Protein AF-0000000084920457 (afdb_homodimer)

Foldseek 3Di:
DDDDPCRCVPAFPPAAEEEEFLALQRLLLLLLLCVVPVPGAYEYEAQAPARAFDLLPAQFKLDQFDLLLLVVCVVPDPLVVSLVSSLLLQVQLVLLCVVQNCVLFVKDQPWEWEWAAPVRVVSVVVSVVCQVVVQVSNCVRPVGRQWDWAAPPLPWPRTDGTIITRRRMIGTRSVSSSVSSVVSSVVSVHHYDYSKAWQEWDDDPQWIWTDIPVDIHIYRFYEYENAQCCVRYDPDFKFKFKKKKWKWDAFPPNPWAHWYAYDRRQKIWHDDPNMIIIIGDCVVPVPVRRDPDKDDDPNRVVVRVVCCCRTVCVPGDIGIDDMIMGMHIAGPDCDWDWDARDVRYTYTYHNPSSCSRNSSVSSNVNSVRGDD/DDDDPCRCVPAFPPAAEEEEFLALQRLLLLLLLCVVPVPGAYEYEAQAPARAFDLLPAQFKLDQFDLLLLVVVVVVDPLVVSLVSSLLLQVQLVLLCVVQNCVLFVKDQPWEWEWAALVRVVSVVVSVVCQVVVQVSNCVRPVGRQWDWAAPPLPFPRTDGTIITRRRMIGTRSVSSSVSSVVSSVVSVHHYDYSKAWQEWDDDPQWIWTDIPVDIHIYRFYEYENAQCCVRYDPDFKFKFKKKKWKWDAFPPNPWAHWYAYDRRQKIWHDDPNMIIIIGDCVVPVPVRRDPDKDDDPNRVVVRVVCCCRTVCVPGDIGIDDMIMGMHIAGPDCDWDWDARDVRYTYTYHNPSSCSRNSSVSSNVNSVRGDD

Sequence (744 aa):
MNFSYWEHKTWLSAIDFTIVGSGIVGLNCALYLKERFPKAKILILEKGMLPQGASTKNAGFACFGSISEVLSDLDSHTEEEVVSLVKKRLDGINLLRSNLGDTAIGYKNYGGHELFLTANKDLYEHCLDKINDVNSLLKPVFKADAFVATQNKFNFKKIKENYITHIFEGQINTGAMMQSLLAKAHQKGVLILNNTNVKAFATTANSVAVETSNFTLQTKKLIVTTNGFAAELLQEKVKPARAQVLVTTPIPNLHIKGTFHLDEGYYYFRNIDDRVLFGGGRNLDFKAEETTVFGQTKIVQQKLEDILRETILPNTPFKIDKKWSGIMGVGSQKKPIIKEVEPNVYCGVRLGGMGIAIGSLVGKELADLVKWMNFSYWEHKTWLSAIDFTIVGSGIVGLNCALYLKERFPKAKILILEKGMLPQGASTKNAGFACFGSISEVLSDLDSHTEEEVVSLVKKRLDGINLLRSNLGDTAIGYKNYGGHELFLTANKDLYEHCLDKINDVNSLLKPVFKADAFVATQNKFNFKKIKENYITHIFEGQINTGAMMQSLLAKAHQKGVLILNNTNVKAFATTANSVAVETSNFTLQTKKLIVTTNGFAAELLQEKVKPARAQVLVTTPIPNLHIKGTFHLDEGYYYFRNIDDRVLFGGGRNLDFKAEETTVFGQTKIVQQKLEDILRETILPNTPFKIDKKWSGIMGVGSQKKPIIKEVEPNVYCGVRLGGMGIAIGSLVGKELADLVKW

Secondary structure (DSSP, 8-state):
----HHHHHHHSSSEEEEEE--SHHHHHHHHHHHHH-TT--EEEE-SSSS--SSTTTS--EE----HHHHHHHHHHS-HHHHHHHHHHHHHHHHHHHHHH-HHHHT-B---EEEE-BTT-HHHHHHHHHHHHHHHHHHHHHHSS--EEEEE-TT--SSB-SEEEEETT-EE--HHHHHHHHHHHHHHTT-EEE-S--EEEEEE-SS-EEEEESS-EEEEEEEEE--GGGGGGT--SS-EEEEEEEEEEPP-TT----SEEEETTTTEEEEEETTEEEEEE-GGG-HHHHS-S-----HHHHHHHHHHIIIIISTTS---EEEEEEEEEEE-SSSS-EEEEEETTEEEEE--TT-HHHHHHHHHHHHHHH---/----HHHHHHHSSSEEEEEE--SHHHHHHHHHHHHH-TT--EEEE-SSSS--SSTTTS--EE----HHHHHHHHHHS-HHHHHHHHHHHHHHHHHHHHHH-HHHHT-B---EEEE-BTT-HHHHHHHHHHHHHHHHHHHHHHSS--EEEEE-TT--SSB-SEEEEETT-EE--HHHHHHHHHHHHHHTT-EEE-S--EEEEEE-SS-EEEEESS-EEEEEEEEE--GGGGGGT--SS-EEEEEEEEEEPP-TT----SEEEETTTTEEEEEETTEEEEEE-GGG-HHHH--S-----HHHHHHHHHHIIIIISTTS---EEEEEEEEEEE-SSSS-EEEEEETTEEEEE--TT-HHHHHHHHHHHHHHH---

Organism: Cellulophaga lytica (strain ATCC 23178 / DSM 7489 / JCM 8516 / NBRC 14961 / NCIMB 1423 / VKM B-1433 / Cy l20) (NCBI:txid867900)

InterPro domains:
  IPR006076 FAD dependent oxidoreductase [PF01266] (16-369)
  IPR036188 FAD/NAD(P)-binding domain superfamily [G3DSA:3.50.50.60] (17-370)
  IPR036188 FAD/NAD(P)-binding domain superfamily [SSF51905] (4-289)

Nearest PDB structures (foldseek):
  1ng3-assembly1_A  TM=8.141E-01  e=1.378E-21  Bacillus subtilis
  3if9-assembly1_A-2  TM=8.040E-01  e=4.255E-21  Bacillus subtilis
  1ryi-assembly1_A  TM=7.853E-01  e=1.099E-20  Bacillus subtilis
  2olo-assembly1_A  TM=7.684E-01  e=9.303E-20  Streptomyces tendae
  3hzl-assembly1_A  TM=7.390E-01  e=7.338E-20  Streptomyces tendae

Structure (mmCIF, N/CA/C/O backbone):
data_AF-0000000084920457-model_v1
#
loop_
_entity.id
_entity.type
_entity.pdbx_description
1 polymer 'FAD dependent oxidoreductase'
#
loop_
_atom_site.group_PDB
_atom_site.id
_atom_site.type_symbol
_atom_site.label_atom_id
_atom_site.label_alt_id
_atom_site.label_comp_id
_atom_site.label_asym_id
_atom_site.label_entity_id
_atom_site.label_seq_id
_atom_site.pdbx_PDB_ins_code
_atom_site.Cartn_x
_atom_site.Cartn_y
_atom_site.Cartn_z
_atom_site.occupancy
_atom_site.B_iso_or_equiv
_atom_site.auth_seq_id
_atom_site.auth_comp_id
_atom_site.auth_asym_id
_atom_site.auth_atom_id
_atom_site.pdbx_PDB_model_num
ATOM 1 N N . MET A 1 1 ? 3.611 15.297 -10.664 1 59.12 1 MET A N 1
ATOM 2 C CA . MET A 1 1 ? 2.943 15.453 -9.375 1 59.12 1 MET A CA 1
ATOM 3 C C . MET A 1 1 ? 3.771 16.328 -8.438 1 59.12 1 MET A C 1
ATOM 5 O O . MET A 1 1 ? 5 16.25 -8.43 1 59.12 1 MET A O 1
ATOM 9 N N . ASN A 1 2 ? 3.189 17.375 -7.859 1 82.44 2 ASN A N 1
ATOM 10 C CA . ASN A 1 2 ? 3.912 18.25 -6.938 1 82.44 2 ASN A CA 1
ATOM 11 C C . ASN A 1 2 ? 3.857 17.719 -5.508 1 82.44 2 ASN A C 1
ATOM 13 O O . ASN A 1 2 ? 2.916 18.016 -4.77 1 82.44 2 ASN A O 1
ATOM 17 N N . PHE A 1 3 ? 4.887 16.938 -5.176 1 93.75 3 PHE A N 1
ATOM 18 C CA . PHE A 1 3 ? 5.004 16.359 -3.844 1 93.75 3 PHE A CA 1
ATOM 19 C C . PHE A 1 3 ? 5.352 17.422 -2.816 1 93.75 3 PHE A C 1
ATOM 21 O O . PHE A 1 3 ? 6.148 18.328 -3.094 1 93.75 3 PHE A O 1
ATOM 28 N N . SER A 1 4 ? 4.715 17.328 -1.657 1 97.56 4 SER A N 1
ATOM 29 C CA . SER A 1 4 ? 5.148 18.172 -0.547 1 97.56 4 SER A CA 1
ATOM 30 C C . SER A 1 4 ? 6.555 17.812 -0.089 1 97.56 4 SER A C 1
ATOM 32 O O . SER A 1 4 ? 7.098 16.781 -0.494 1 97.56 4 SER A O 1
ATOM 34 N N . TYR A 1 5 ? 7.129 18.688 0.741 1 97.75 5 TYR A N 1
ATOM 35 C CA . TYR A 1 5 ? 8.414 18.406 1.367 1 97.75 5 TYR A CA 1
ATOM 36 C C . TYR A 1 5 ? 8.398 17.078 2.09 1 97.75 5 TYR A C 1
ATOM 38 O O . TYR A 1 5 ? 9.32 16.266 1.944 1 97.75 5 TYR A O 1
ATOM 46 N N . TRP A 1 6 ? 7.32 16.797 2.83 1 97.88 6 TRP A N 1
ATOM 47 C CA . TRP A 1 6 ? 7.168 15.602 3.643 1 97.88 6 TRP A CA 1
ATOM 48 C C . TRP A 1 6 ? 7.129 14.352 2.768 1 97.88 6 TRP A C 1
ATOM 50 O O . TRP A 1 6 ? 7.809 13.359 3.055 1 97.88 6 TRP A O 1
ATOM 60 N N . GLU A 1 7 ? 6.309 14.367 1.75 1 97.12 7 GLU A N 1
ATOM 61 C CA . GLU A 1 7 ? 6.148 13.227 0.849 1 97.12 7 GLU A CA 1
ATOM 62 C C . GLU A 1 7 ? 7.465 12.875 0.163 1 97.12 7 GLU A C 1
ATOM 64 O O . GLU A 1 7 ? 7.844 11.703 0.105 1 97.12 7 GLU A O 1
ATOM 69 N N . HIS A 1 8 ? 8.141 13.93 -0.331 1 96.62 8 HIS A N 1
ATOM 70 C CA . HIS A 1 8 ? 9.414 13.695 -0.994 1 96.62 8 HIS A CA 1
ATOM 71 C C . HIS A 1 8 ? 10.445 13.133 -0.022 1 96.62 8 HIS A C 1
ATOM 73 O O . HIS A 1 8 ? 11.109 12.133 -0.318 1 96.62 8 HIS A O 1
ATOM 79 N N . LYS A 1 9 ? 10.602 13.75 1.119 1 96.38 9 LYS A N 1
ATOM 80 C CA . LYS A 1 9 ? 11.617 13.367 2.1 1 96.38 9 LYS A CA 1
ATOM 81 C C . LYS A 1 9 ? 11.352 11.969 2.645 1 96.38 9 LYS A C 1
ATOM 83 O O . LYS A 1 9 ? 12.281 11.172 2.814 1 96.38 9 LYS A O 1
ATOM 88 N N . THR A 1 10 ? 10.102 11.656 2.885 1 96.5 10 THR A N 1
ATOM 89 C CA . THR A 1 10 ? 9.75 10.43 3.59 1 96.5 10 THR A CA 1
ATOM 90 C C . THR A 1 10 ? 9.719 9.242 2.629 1 96.5 10 THR A C 1
ATOM 92 O O . THR A 1 10 ? 10.18 8.148 2.969 1 96.5 10 THR A O 1
ATOM 95 N N . TRP A 1 11 ? 9.266 9.391 1.39 1 96.75 11 TRP A N 1
ATOM 96 C CA . TRP A 1 11 ? 9.031 8.227 0.542 1 96.75 11 TRP A CA 1
ATOM 97 C C . TRP A 1 11 ? 10 8.203 -0.636 1 96.75 11 TRP A C 1
ATOM 99 O O . TRP A 1 11 ? 10.281 7.141 -1.189 1 96.75 11 TRP A O 1
ATOM 109 N N . LEU A 1 12 ? 10.57 9.336 -1.039 1 96.75 12 LEU A N 1
ATOM 110 C CA . LEU A 1 12 ? 11.188 9.367 -2.361 1 96.75 12 LEU A CA 1
ATOM 111 C C . LEU A 1 12 ? 12.633 9.844 -2.275 1 96.75 12 LEU A C 1
ATOM 113 O O . LEU A 1 12 ? 13.266 10.109 -3.301 1 96.75 12 LEU A O 1
ATOM 117 N N . SER A 1 13 ? 13.164 9.984 -1.065 1 96.31 13 SER A N 1
ATOM 118 C CA . SER A 1 13 ? 14.547 10.43 -0.918 1 96.31 13 SER A CA 1
ATOM 119 C C . SER A 1 13 ? 15.383 9.406 -0.161 1 96.31 13 SER A C 1
ATOM 121 O O . SER A 1 13 ? 14.836 8.57 0.567 1 96.31 13 SER A O 1
ATOM 123 N N . ALA A 1 14 ? 16.641 9.398 -0.405 1 97.38 14 ALA A N 1
ATOM 124 C CA . ALA A 1 14 ? 17.641 8.609 0.319 1 97.38 14 ALA A CA 1
ATOM 125 C C . ALA A 1 14 ? 17.312 7.121 0.244 1 97.38 14 ALA A C 1
ATOM 127 O O . ALA A 1 14 ? 17.344 6.418 1.258 1 97.38 14 ALA A O 1
ATOM 128 N N . ILE A 1 15 ? 17 6.703 -0.954 1 98.25 15 ILE A N 1
ATOM 129 C CA . ILE A 1 15 ? 16.609 5.312 -1.16 1 98.25 15 ILE A CA 1
ATOM 130 C C . ILE A 1 15 ? 17.859 4.457 -1.391 1 98.25 15 ILE A C 1
ATOM 132 O O . ILE A 1 15 ? 18.656 4.75 -2.277 1 98.25 15 ILE A O 1
ATOM 136 N N . ASP A 1 16 ? 17.984 3.404 -0.563 1 98.5 16 ASP A N 1
ATOM 137 C CA . ASP A 1 16 ? 19.109 2.49 -0.712 1 98.5 16 ASP A CA 1
ATOM 138 C C . ASP A 1 16 ? 18.844 1.452 -1.798 1 98.5 16 ASP A C 1
ATOM 140 O O . ASP A 1 16 ? 19.688 1.195 -2.648 1 98.5 16 ASP A O 1
ATOM 144 N N . PHE A 1 17 ? 17.703 0.835 -1.784 1 98.75 17 PHE A N 1
ATOM 145 C CA . PHE A 1 17 ? 17.312 -0.186 -2.748 1 98.75 17 PHE A CA 1
ATOM 146 C C . PHE A 1 17 ? 15.945 0.13 -3.35 1 98.75 17 PHE A C 1
ATOM 148 O O . PHE A 1 17 ? 14.984 0.384 -2.621 1 98.75 17 PHE A O 1
ATOM 155 N N . THR A 1 18 ? 15.852 0.172 -4.621 1 98.88 18 THR A N 1
ATOM 156 C CA . THR A 1 18 ? 14.57 0.184 -5.32 1 98.88 18 THR A CA 1
ATOM 157 C C . THR A 1 18 ? 14.32 -1.152 -6.016 1 98.88 18 THR A C 1
ATOM 159 O O . THR A 1 18 ? 15.164 -1.628 -6.781 1 98.88 18 THR A O 1
ATOM 162 N N . ILE A 1 19 ? 13.258 -1.776 -5.684 1 98.94 19 ILE A N 1
ATOM 163 C CA . ILE A 1 19 ? 12.859 -3.033 -6.305 1 98.94 19 ILE A CA 1
ATOM 164 C C . ILE A 1 19 ? 11.672 -2.797 -7.234 1 98.94 19 ILE A C 1
ATOM 166 O O . ILE A 1 19 ? 10.688 -2.162 -6.844 1 98.94 19 ILE A O 1
ATOM 170 N N . VAL A 1 20 ? 11.781 -3.227 -8.492 1 98.88 20 VAL A N 1
ATOM 171 C CA . VAL A 1 20 ? 10.695 -3.096 -9.461 1 98.88 20 VAL A CA 1
ATOM 172 C C . VAL A 1 20 ? 9.867 -4.383 -9.492 1 98.88 20 VAL A C 1
ATOM 174 O O . VAL A 1 20 ? 10.328 -5.406 -10.008 1 98.88 20 VAL A O 1
ATOM 177 N N . GLY A 1 21 ? 8.656 -4.277 -8.922 1 98.62 21 GLY A N 1
ATOM 178 C CA . GLY A 1 21 ? 7.77 -5.426 -8.836 1 98.62 21 GLY A CA 1
ATOM 179 C C . GLY A 1 21 ? 7.578 -5.93 -7.418 1 98.62 21 GLY A C 1
ATOM 180 O O . GLY A 1 21 ? 8.547 -6.207 -6.715 1 98.62 21 GLY A O 1
ATOM 181 N N . SER A 1 22 ? 6.344 -6.066 -7.059 1 98.69 22 SER A N 1
ATOM 182 C CA . SER A 1 22 ? 6.023 -6.531 -5.711 1 98.69 22 SER A CA 1
ATOM 183 C C . SER A 1 22 ? 5.492 -7.961 -5.734 1 98.69 22 SER A C 1
ATOM 185 O O . SER A 1 22 ? 4.602 -8.312 -4.953 1 98.69 22 SER A O 1
ATOM 187 N N . GLY A 1 23 ? 5.934 -8.789 -6.66 1 98.5 23 GLY A N 1
ATOM 188 C CA . GLY A 1 23 ? 5.609 -10.203 -6.668 1 98.5 23 GLY A CA 1
ATOM 189 C C . GLY A 1 23 ? 6.398 -11 -5.648 1 98.5 23 GLY A C 1
ATOM 190 O O . GLY A 1 23 ? 7.035 -10.43 -4.762 1 98.5 23 GLY A O 1
ATOM 191 N N . ILE A 1 24 ? 6.371 -12.312 -5.844 1 98.75 24 ILE A N 1
ATOM 192 C CA . ILE A 1 24 ? 6.984 -13.242 -4.898 1 98.75 24 ILE A CA 1
ATOM 193 C C . ILE A 1 24 ? 8.484 -12.961 -4.793 1 98.75 24 ILE A C 1
ATOM 195 O O . ILE A 1 24 ? 9.016 -12.82 -3.693 1 98.75 24 ILE A O 1
ATOM 199 N N . VAL A 1 25 ? 9.125 -12.797 -5.926 1 98.81 25 VAL A N 1
ATOM 200 C CA . VAL A 1 25 ? 10.57 -12.602 -5.941 1 98.81 25 VAL A CA 1
ATOM 201 C C . VAL A 1 25 ? 10.922 -11.258 -5.312 1 98.81 25 VAL A C 1
ATOM 203 O O . VAL A 1 25 ? 11.797 -11.18 -4.445 1 98.81 25 VAL A O 1
ATOM 206 N N . GLY A 1 26 ? 10.25 -10.219 -5.703 1 98.88 26 GLY A N 1
ATOM 207 C CA . GLY A 1 26 ? 10.547 -8.891 -5.199 1 98.88 26 GLY A CA 1
ATOM 208 C C . GLY A 1 26 ? 10.352 -8.758 -3.703 1 98.88 26 GLY A C 1
ATOM 209 O O . GLY A 1 26 ? 11.195 -8.188 -3.006 1 98.88 26 GLY A O 1
ATOM 210 N N . LEU A 1 27 ? 9.266 -9.234 -3.205 1 98.88 27 LEU A N 1
ATOM 211 C CA . LEU A 1 27 ? 8.969 -9.133 -1.78 1 98.88 27 LEU A CA 1
ATOM 212 C C . LEU A 1 27 ? 9.961 -9.945 -0.959 1 98.88 27 LEU A C 1
ATOM 214 O O . LEU A 1 27 ? 10.422 -9.492 0.09 1 98.88 27 LEU A O 1
ATOM 218 N N . ASN A 1 28 ? 10.266 -11.18 -1.446 1 98.88 28 ASN A N 1
ATOM 219 C CA . ASN A 1 28 ? 11.25 -11.969 -0.726 1 98.88 28 ASN A CA 1
ATOM 220 C C . ASN A 1 28 ? 12.625 -11.305 -0.749 1 98.88 28 ASN A C 1
ATOM 222 O O . ASN A 1 28 ? 13.344 -11.312 0.255 1 98.88 28 ASN A O 1
ATOM 226 N N . CYS A 1 29 ? 12.984 -10.766 -1.865 1 98.88 29 CYS A N 1
ATOM 227 C CA . CYS A 1 29 ? 14.25 -10.047 -1.943 1 98.88 29 CYS A CA 1
ATOM 228 C C . CYS A 1 29 ? 14.289 -8.906 -0.929 1 98.88 29 CYS A C 1
ATOM 230 O O . CYS A 1 29 ? 15.281 -8.742 -0.219 1 98.88 29 CYS A O 1
ATOM 232 N N . ALA A 1 30 ? 13.25 -8.125 -0.863 1 98.88 30 ALA A N 1
ATOM 233 C CA . ALA A 1 30 ? 13.156 -7.016 0.084 1 98.88 30 ALA A CA 1
ATOM 234 C C . ALA A 1 30 ? 13.336 -7.504 1.519 1 98.88 30 ALA A C 1
ATOM 236 O O . ALA A 1 30 ? 14.055 -6.883 2.307 1 98.88 30 ALA A O 1
ATOM 237 N N . LEU A 1 31 ? 12.648 -8.594 1.853 1 98.69 31 LEU A N 1
ATOM 238 C CA . LEU A 1 31 ? 12.711 -9.141 3.203 1 98.69 31 LEU A CA 1
ATOM 239 C C . LEU A 1 31 ? 14.141 -9.531 3.566 1 98.69 31 LEU A C 1
ATOM 241 O O . LEU A 1 31 ? 14.617 -9.219 4.66 1 98.69 31 LEU A O 1
ATOM 245 N N . TYR A 1 32 ? 14.805 -10.188 2.658 1 98.62 32 TYR A N 1
ATOM 246 C CA . TYR A 1 32 ? 16.172 -10.633 2.945 1 98.62 32 TYR A CA 1
ATOM 247 C C . TYR A 1 32 ? 17.125 -9.453 2.959 1 98.62 32 TYR A C 1
ATOM 249 O O . TYR A 1 32 ? 18.094 -9.445 3.725 1 98.62 32 TYR A O 1
ATOM 257 N N . LEU A 1 33 ? 16.922 -8.445 2.092 1 98.75 33 LEU A N 1
ATOM 258 C CA . LEU A 1 33 ? 17.719 -7.227 2.156 1 98.75 33 LEU A CA 1
ATOM 259 C C . LEU A 1 33 ? 17.578 -6.551 3.516 1 98.75 33 LEU A C 1
ATOM 261 O O . LEU A 1 33 ? 18.547 -6.039 4.066 1 98.75 33 LEU A O 1
ATOM 265 N N . LYS A 1 34 ? 16.344 -6.496 4.047 1 98.31 34 LYS A N 1
ATOM 266 C CA . LYS A 1 34 ? 16.109 -5.902 5.359 1 98.31 34 LYS A CA 1
ATOM 267 C C . LYS A 1 34 ? 16.844 -6.676 6.453 1 98.31 34 LYS A C 1
ATOM 269 O O . LYS A 1 34 ? 17.266 -6.098 7.449 1 98.31 34 LYS A O 1
ATOM 274 N N . GLU A 1 35 ? 16.922 -7.992 6.285 1 97.69 35 GLU A N 1
ATOM 275 C CA . GLU A 1 35 ? 17.688 -8.797 7.234 1 97.69 35 GLU A CA 1
ATOM 276 C C . GLU A 1 35 ? 19.172 -8.438 7.184 1 97.69 35 GLU A C 1
ATOM 278 O O . GLU A 1 35 ? 19.828 -8.328 8.227 1 97.69 35 GLU A O 1
ATOM 283 N N . ARG A 1 36 ? 19.703 -8.281 6.016 1 97.88 36 ARG A N 1
ATOM 284 C CA . ARG A 1 36 ? 21.125 -7.98 5.82 1 97.88 36 ARG A CA 1
ATOM 285 C C . ARG A 1 36 ? 21.438 -6.539 6.203 1 97.88 36 ARG A C 1
ATOM 287 O O . ARG A 1 36 ? 22.516 -6.254 6.746 1 97.88 36 ARG A O 1
ATOM 294 N N . PHE A 1 37 ? 20.516 -5.664 5.84 1 98.06 37 PHE A N 1
ATOM 295 C CA . PHE A 1 37 ? 20.688 -4.23 6.047 1 98.06 37 PHE A CA 1
ATOM 296 C C . PHE A 1 37 ? 19.469 -3.643 6.754 1 98.06 37 PHE A C 1
ATOM 298 O O . PHE A 1 37 ? 18.688 -2.924 6.137 1 98.06 37 PHE A O 1
ATOM 305 N N . PRO A 1 38 ? 19.375 -3.773 8.055 1 97.12 38 PRO A N 1
ATOM 306 C CA . PRO A 1 38 ? 18.156 -3.418 8.805 1 97.12 38 PRO A CA 1
ATOM 307 C C . PRO A 1 38 ? 17.828 -1.935 8.703 1 97.12 38 PRO A C 1
ATOM 309 O O . PRO A 1 38 ? 16.656 -1.556 8.836 1 97.12 38 PRO A O 1
ATOM 312 N N . LYS A 1 39 ? 18.75 -1.066 8.414 1 96.69 39 LYS A N 1
ATOM 313 C CA . LYS A 1 39 ? 18.516 0.374 8.398 1 96.69 39 LYS A CA 1
ATOM 314 C C . LYS A 1 39 ? 18.281 0.874 6.977 1 96.69 39 LYS A C 1
ATOM 316 O O . LYS A 1 39 ? 17.953 2.045 6.773 1 96.69 39 LYS A O 1
ATOM 321 N N . ALA A 1 40 ? 18.375 0.012 5.992 1 98.19 40 ALA A N 1
ATOM 322 C CA . ALA A 1 40 ? 18.25 0.409 4.594 1 98.19 40 ALA A CA 1
ATOM 323 C C . ALA A 1 40 ? 16.812 0.816 4.27 1 98.19 40 ALA A C 1
ATOM 325 O O . ALA A 1 40 ? 15.859 0.195 4.75 1 98.19 40 ALA A O 1
ATOM 326 N N . LYS A 1 41 ? 16.75 1.917 3.52 1 98.38 41 LYS A N 1
ATOM 327 C CA . LYS A 1 41 ? 15.445 2.285 2.955 1 98.38 41 LYS A CA 1
ATOM 328 C C . LYS A 1 41 ? 15.18 1.528 1.658 1 98.38 41 LYS A C 1
ATOM 330 O O . LYS A 1 41 ? 15.898 1.702 0.671 1 98.38 41 LYS A O 1
ATOM 335 N N . ILE A 1 42 ? 14.156 0.713 1.701 1 98.81 42 ILE A N 1
ATOM 336 C CA . ILE A 1 42 ? 13.797 -0.113 0.556 1 98.81 42 ILE A CA 1
ATOM 337 C C . ILE A 1 42 ? 12.438 0.33 0.014 1 98.81 42 ILE A C 1
ATOM 339 O O . ILE A 1 42 ? 11.461 0.422 0.764 1 98.81 42 ILE A O 1
ATOM 343 N N . LEU A 1 43 ? 12.43 0.637 -1.258 1 98.81 43 LEU A N 1
ATOM 344 C CA . LEU A 1 43 ? 11.211 1.054 -1.941 1 98.81 43 LEU A CA 1
ATOM 345 C C . LEU A 1 43 ? 10.867 0.089 -3.07 1 98.81 43 LEU A C 1
ATOM 347 O O . LEU A 1 43 ? 11.68 -0.146 -3.965 1 98.81 43 LEU A O 1
ATOM 351 N N . ILE A 1 44 ? 9.688 -0.515 -2.988 1 98.88 44 ILE A N 1
ATOM 352 C CA . ILE A 1 44 ? 9.195 -1.352 -4.078 1 98.88 44 ILE A CA 1
ATOM 353 C C . ILE A 1 44 ? 8.227 -0.552 -4.945 1 98.88 44 ILE A C 1
ATOM 355 O O . ILE A 1 44 ? 7.328 0.118 -4.43 1 98.88 44 ILE A O 1
ATOM 359 N N . LEU A 1 45 ? 8.445 -0.538 -6.238 1 98.69 45 LEU A N 1
ATOM 360 C CA . LEU A 1 45 ? 7.547 0.075 -7.215 1 98.69 45 LEU A CA 1
ATOM 361 C C . LEU A 1 45 ? 6.754 -0.989 -7.969 1 98.69 45 LEU A C 1
ATOM 363 O O . LEU A 1 45 ? 7.34 -1.867 -8.609 1 98.69 45 LEU A O 1
ATOM 367 N N . GLU A 1 46 ? 5.453 -0.972 -7.832 1 98.25 46 GLU A N 1
ATOM 368 C CA . GLU A 1 46 ? 4.547 -1.933 -8.453 1 98.25 46 GLU A CA 1
ATOM 369 C C . GLU A 1 46 ? 3.627 -1.251 -9.469 1 98.25 46 GLU A C 1
ATOM 371 O O . GLU A 1 46 ? 2.926 -0.295 -9.125 1 98.25 46 GLU A O 1
ATOM 376 N N . LYS A 1 47 ? 3.6 -1.747 -10.672 1 96.69 47 LYS A N 1
ATOM 377 C CA . LYS A 1 47 ? 2.834 -1.102 -11.734 1 96.69 47 LYS A CA 1
ATOM 378 C C . LYS A 1 47 ? 1.333 -1.265 -11.508 1 96.69 47 LYS A C 1
ATOM 380 O O . LYS A 1 47 ? 0.541 -0.418 -11.922 1 96.69 47 LYS A O 1
ATOM 385 N N . GLY A 1 48 ? 0.926 -2.314 -10.852 1 95 48 GLY A N 1
ATOM 386 C CA . GLY A 1 48 ? -0.488 -2.58 -10.648 1 95 48 GLY A CA 1
ATOM 387 C C . GLY A 1 48 ? -1.002 -2.076 -9.312 1 95 48 GLY A C 1
ATOM 388 O O . GLY A 1 48 ? -0.216 -1.677 -8.453 1 95 48 GLY A O 1
ATOM 389 N N . MET A 1 49 ? -2.355 -2.125 -9.164 1 95 49 MET A N 1
ATOM 390 C CA . MET A 1 49 ? -2.996 -1.862 -7.879 1 95 49 MET A CA 1
ATOM 391 C C . MET A 1 49 ? -2.641 -2.941 -6.859 1 95 49 MET A C 1
ATOM 393 O O . MET A 1 49 ? -2.51 -2.658 -5.668 1 95 49 MET A O 1
ATOM 397 N N . LEU A 1 50 ? -2.592 -4.137 -7.277 1 96 50 LEU A N 1
ATOM 398 C CA . LEU A 1 50 ? -2.104 -5.328 -6.594 1 96 50 LEU A CA 1
ATOM 399 C C . LEU A 1 50 ? -0.879 -5.898 -7.305 1 96 50 LEU A C 1
ATOM 401 O O . LEU A 1 50 ? -0.555 -5.484 -8.422 1 96 50 LEU A O 1
ATOM 405 N N . PRO A 1 51 ? -0.121 -6.742 -6.543 1 95.12 51 PRO A N 1
ATOM 406 C CA . PRO A 1 51 ? 0.951 -7.379 -7.312 1 95.12 51 PRO A CA 1
ATOM 407 C C . PRO A 1 51 ? 0.462 -7.969 -8.633 1 95.12 51 PRO A C 1
ATOM 409 O O . PRO A 1 51 ? -0.365 -8.883 -8.641 1 95.12 51 PRO A O 1
ATOM 412 N N . GLN A 1 52 ? 0.885 -7.262 -9.703 1 87.31 52 GLN A N 1
ATOM 413 C CA . GLN A 1 52 ? 0.338 -7.566 -11.023 1 87.31 52 GLN A CA 1
ATOM 414 C C . GLN A 1 52 ? 1.324 -8.383 -11.852 1 87.31 52 GLN A C 1
ATOM 416 O O . GLN A 1 52 ? 2.512 -8.062 -11.914 1 87.31 52 GLN A O 1
ATOM 421 N N . GLY A 1 53 ? 1.006 -9.469 -12.375 1 93.25 53 GLY A N 1
ATOM 422 C CA . GLY A 1 53 ? 1.764 -10.383 -13.219 1 93.25 53 GLY A CA 1
ATOM 423 C C . GLY A 1 53 ? 1.334 -11.828 -13.078 1 93.25 53 GLY A C 1
ATOM 424 O O . GLY A 1 53 ? 0.303 -12.227 -13.617 1 93.25 53 GLY A O 1
ATOM 425 N N . ALA A 1 54 ? 2.18 -12.523 -12.398 1 95.88 54 ALA A N 1
ATOM 426 C CA . ALA A 1 54 ? 1.854 -13.938 -12.234 1 95.88 54 ALA A CA 1
ATOM 427 C C . ALA A 1 54 ? 1.602 -14.281 -10.766 1 95.88 54 ALA A C 1
ATOM 429 O O . ALA A 1 54 ? 0.876 -15.227 -10.461 1 95.88 54 ALA A O 1
ATOM 430 N N . SER A 1 55 ? 2.025 -13.445 -9.875 1 97.88 55 SER A N 1
ATOM 431 C CA . SER A 1 55 ? 2.152 -13.828 -8.477 1 97.88 55 SER A CA 1
ATOM 432 C C . SER A 1 55 ? 0.786 -13.969 -7.812 1 97.88 55 SER A C 1
ATOM 434 O O . SER A 1 55 ? 0.619 -14.758 -6.883 1 97.88 55 SER A O 1
ATOM 436 N N . THR A 1 56 ? -0.222 -13.219 -8.25 1 97.75 56 THR A N 1
ATOM 437 C CA . THR A 1 56 ? -1.557 -13.312 -7.672 1 97.75 56 THR A CA 1
ATOM 438 C C . THR A 1 56 ? -2.512 -14.031 -8.617 1 97.75 56 THR A C 1
ATOM 440 O O . THR A 1 56 ? -3.73 -13.961 -8.453 1 97.75 56 THR A O 1
ATOM 443 N N . LYS A 1 57 ? -1.993 -14.758 -9.609 1 97.44 57 LYS A N 1
ATOM 444 C CA . LYS A 1 57 ? -2.857 -15.273 -10.672 1 97.44 57 LYS A CA 1
ATOM 445 C C . LYS A 1 57 ? -2.592 -16.75 -10.93 1 97.44 57 LYS A C 1
ATOM 447 O O . LYS A 1 57 ? -3.344 -17.406 -11.656 1 97.44 57 LYS A O 1
ATOM 452 N N . ASN A 1 58 ? -1.628 -17.266 -10.266 1 97.31 58 ASN A N 1
ATOM 453 C CA . ASN A 1 58 ? -1.212 -18.641 -10.523 1 97.31 58 ASN A CA 1
ATOM 454 C C . ASN A 1 58 ? -2.17 -19.656 -9.898 1 97.31 58 ASN A C 1
ATOM 456 O O . ASN A 1 58 ? -3.098 -19.266 -9.18 1 97.31 58 ASN A O 1
ATOM 460 N N . ALA A 1 59 ? -1.941 -20.906 -10.148 1 97.5 59 ALA A N 1
ATOM 461 C CA . ALA A 1 59 ? -2.869 -21.953 -9.734 1 97.5 59 ALA A CA 1
ATOM 462 C C . ALA A 1 59 ? -2.607 -22.391 -8.297 1 97.5 59 ALA A C 1
ATOM 464 O O . ALA A 1 59 ? -3.422 -23.094 -7.695 1 97.5 59 ALA A O 1
ATOM 465 N N . GLY A 1 60 ? -1.502 -21.984 -7.723 1 98.25 60 GLY A N 1
ATOM 466 C CA . GLY A 1 60 ? -1.203 -22.312 -6.34 1 98.25 60 GLY A CA 1
ATOM 467 C C . GLY A 1 60 ? -0.615 -23.703 -6.168 1 98.25 60 GLY A C 1
ATOM 468 O O . GLY A 1 60 ? -0.86 -24.359 -5.16 1 98.25 60 GLY A O 1
ATOM 469 N N . PHE A 1 61 ? 0.112 -24.156 -7.164 1 98.38 61 PHE A N 1
ATOM 470 C CA . PHE A 1 61 ? 0.748 -25.453 -7.09 1 98.38 61 PHE A CA 1
ATOM 471 C C . PHE A 1 61 ? 2.119 -25.359 -6.434 1 98.38 61 PHE A C 1
ATOM 473 O O . PHE A 1 61 ? 2.971 -24.594 -6.871 1 98.38 61 PHE A O 1
ATOM 480 N N . ALA A 1 62 ? 2.295 -26.031 -5.359 1 98.19 62 ALA A N 1
ATOM 481 C CA . ALA A 1 62 ? 3.627 -26.312 -4.828 1 98.19 62 ALA A CA 1
ATOM 482 C C . ALA A 1 62 ? 4.207 -27.578 -5.441 1 98.19 62 ALA A C 1
ATOM 484 O O . ALA A 1 62 ? 4.242 -28.625 -4.793 1 98.19 62 ALA A O 1
ATOM 485 N N . CYS A 1 63 ? 4.727 -27.422 -6.641 1 97.25 63 CYS A N 1
ATOM 486 C CA . CYS A 1 63 ? 5.027 -28.609 -7.445 1 97.25 63 CYS A CA 1
ATOM 487 C C . CYS A 1 63 ? 6.516 -28.688 -7.75 1 97.25 63 CYS A C 1
ATOM 489 O O . CYS A 1 63 ? 7.254 -27.719 -7.559 1 97.25 63 CYS A O 1
ATOM 491 N N . PHE A 1 64 ? 6.902 -29.922 -8.297 1 96.44 64 PHE A N 1
ATOM 492 C CA . PHE A 1 64 ? 8.297 -30.25 -8.562 1 96.44 64 PHE A CA 1
ATOM 493 C C . PHE A 1 64 ? 8.484 -30.688 -10.008 1 96.44 64 PHE A C 1
ATOM 495 O O . PHE A 1 64 ? 9.609 -30.875 -10.461 1 96.44 64 PHE A O 1
ATOM 502 N N . GLY A 1 65 ? 7.426 -30.781 -10.703 1 95.19 65 GLY A N 1
ATOM 503 C CA . GLY A 1 65 ? 7.395 -31.406 -12.016 1 95.19 65 GLY A CA 1
ATOM 504 C C . GLY A 1 65 ? 6.73 -32.781 -12.023 1 95.19 65 GLY A C 1
ATOM 505 O O . GLY A 1 65 ? 7.059 -33.625 -11.203 1 95.19 65 GLY A O 1
ATOM 506 N N . SER A 1 66 ? 5.797 -32.969 -12.945 1 96.75 66 SER A N 1
ATOM 507 C CA . SER A 1 66 ? 5.199 -34.281 -13.125 1 96.75 66 SER A CA 1
ATOM 508 C C . SER A 1 66 ? 6.172 -35.25 -13.797 1 96.75 66 SER A C 1
ATOM 510 O O . SER A 1 66 ? 7.246 -34.844 -14.25 1 96.75 66 SER A O 1
ATOM 512 N N . ILE A 1 67 ? 5.812 -36.5 -13.828 1 97.69 67 ILE A N 1
ATOM 513 C CA . ILE A 1 67 ? 6.723 -37.5 -14.352 1 97.69 67 ILE A CA 1
ATOM 514 C C . ILE A 1 67 ? 7.039 -37.219 -15.82 1 97.69 67 ILE A C 1
ATOM 516 O O . ILE A 1 67 ? 8.18 -37.344 -16.25 1 97.69 67 ILE A O 1
ATOM 520 N N . SER A 1 68 ? 6.059 -36.812 -16.594 1 97.12 68 SER A N 1
ATOM 521 C CA . SER A 1 68 ? 6.309 -36.562 -18 1 97.12 68 SER A CA 1
ATOM 522 C C . SER A 1 68 ? 7.168 -35.312 -18.188 1 97.12 68 SER A C 1
ATOM 524 O O . SER A 1 68 ? 7.965 -35.219 -19.125 1 97.12 68 SER A O 1
ATOM 526 N N . GLU A 1 69 ? 6.984 -34.312 -17.266 1 94.81 69 GLU A N 1
ATOM 527 C CA . GLU A 1 69 ? 7.797 -33.125 -17.312 1 94.81 69 GLU A CA 1
ATOM 528 C C . GLU A 1 69 ? 9.258 -33.406 -16.984 1 94.81 69 GLU A C 1
ATOM 530 O O . GLU A 1 69 ? 10.164 -32.906 -17.641 1 94.81 69 GLU A O 1
ATOM 535 N N . VAL A 1 70 ? 9.469 -34.219 -15.969 1 96.62 70 VAL A N 1
ATOM 536 C CA . VAL A 1 70 ? 10.82 -34.594 -15.57 1 96.62 70 VAL A CA 1
ATOM 537 C C . VAL A 1 70 ? 11.5 -35.375 -16.719 1 96.62 70 VAL A C 1
ATOM 539 O O . VAL A 1 70 ? 12.656 -35.094 -17.047 1 96.62 70 VAL A O 1
ATOM 542 N N . LEU A 1 71 ? 10.75 -36.25 -17.297 1 97.12 71 LEU A N 1
ATOM 543 C CA . LEU A 1 71 ? 11.289 -37.031 -18.391 1 97.12 71 LEU A CA 1
ATOM 544 C C . LEU A 1 71 ? 11.578 -36.156 -19.609 1 97.12 71 LEU A C 1
ATOM 546 O O . LEU A 1 71 ? 12.586 -36.344 -20.297 1 97.12 71 LEU A O 1
ATOM 550 N N . SER A 1 72 ? 10.695 -35.25 -19.828 1 93.81 72 SER A N 1
ATOM 551 C CA . SER A 1 72 ? 10.938 -34.281 -20.906 1 93.81 72 SER A CA 1
ATOM 552 C C . SER A 1 72 ? 12.203 -33.469 -20.656 1 93.81 72 SER A C 1
ATOM 554 O O . SER A 1 72 ? 12.984 -33.219 -21.578 1 93.81 72 SER A O 1
ATOM 556 N N . ASP A 1 73 ? 12.406 -33.031 -19.422 1 93.12 73 ASP A N 1
ATOM 557 C CA . ASP A 1 73 ? 13.609 -32.312 -19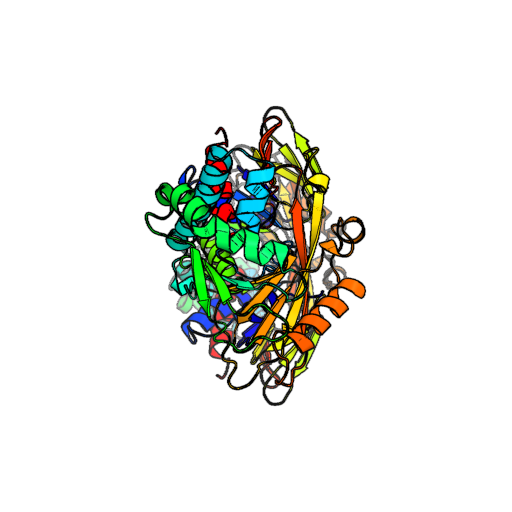.047 1 93.12 73 ASP A CA 1
ATOM 558 C C . ASP A 1 73 ? 14.859 -33.125 -19.297 1 93.12 73 ASP A C 1
ATOM 560 O O . ASP A 1 73 ? 15.906 -32.594 -19.672 1 93.12 73 ASP A O 1
ATOM 564 N N . LEU A 1 74 ? 14.742 -34.438 -19.109 1 95.12 74 LEU A N 1
ATOM 565 C CA . LEU A 1 74 ? 15.875 -35.312 -19.266 1 95.12 74 LEU A CA 1
ATOM 566 C C . LEU A 1 74 ? 16.266 -35.469 -20.734 1 95.12 74 LEU A C 1
ATOM 568 O O . LEU A 1 74 ? 17.359 -35.938 -21.047 1 95.12 74 LEU A O 1
ATOM 572 N N . ASP A 1 75 ? 15.383 -35.031 -21.625 1 93.06 75 ASP A N 1
ATOM 573 C CA . ASP A 1 75 ? 15.688 -35.062 -23.062 1 93.06 75 ASP A CA 1
ATOM 574 C C . ASP A 1 75 ? 16.609 -33.906 -23.438 1 93.06 75 ASP A C 1
ATOM 576 O O . ASP A 1 75 ? 17.328 -33.969 -24.438 1 93.06 75 ASP A O 1
ATOM 580 N N . SER A 1 76 ? 16.578 -32.875 -22.578 1 90.75 76 SER A N 1
ATOM 581 C CA . SER A 1 76 ? 17.297 -31.672 -22.984 1 90.75 76 SER A CA 1
ATOM 582 C C . SER A 1 76 ? 18.328 -31.266 -21.938 1 90.75 76 SER A C 1
ATOM 584 O O . SER A 1 76 ? 19.141 -30.375 -22.172 1 90.75 76 SER A O 1
ATOM 586 N N . HIS A 1 77 ? 18.328 -31.922 -20.766 1 93.62 77 HIS A N 1
ATOM 587 C CA . HIS A 1 77 ? 19.25 -31.625 -19.672 1 93.62 77 HIS A CA 1
ATOM 588 C C . HIS A 1 77 ? 19.938 -32.906 -19.172 1 93.62 77 HIS A C 1
ATOM 590 O O . HIS A 1 77 ? 19.422 -34 -19.375 1 93.62 77 HIS A O 1
ATOM 596 N N . THR A 1 78 ? 21.094 -32.688 -18.547 1 96.12 78 THR A N 1
ATOM 597 C CA . THR A 1 78 ? 21.75 -33.844 -17.891 1 96.12 78 THR A CA 1
ATOM 598 C C . THR A 1 78 ? 20.984 -34.25 -16.656 1 96.12 78 THR A C 1
ATOM 600 O O . THR A 1 78 ? 20.188 -33.5 -16.109 1 96.12 78 THR A O 1
ATOM 603 N N . GLU A 1 79 ? 21.188 -35.5 -16.266 1 97.5 79 GLU A N 1
ATOM 604 C CA . GLU A 1 79 ? 20.578 -36 -15.039 1 97.5 79 GLU A CA 1
ATOM 605 C C . GLU A 1 79 ? 20.922 -35.094 -13.852 1 97.5 79 GLU A C 1
ATOM 607 O O . GLU A 1 79 ? 20.047 -34.781 -13.031 1 97.5 79 GLU A O 1
ATOM 612 N N . GLU A 1 80 ? 22.141 -34.656 -13.758 1 97.06 80 GLU A N 1
ATOM 613 C CA . GLU A 1 80 ? 22.578 -33.781 -12.664 1 97.06 80 GLU A CA 1
ATOM 614 C C . GLU A 1 80 ? 21.828 -32.469 -12.672 1 97.06 80 GLU A C 1
ATOM 616 O O . GLU A 1 80 ? 21.453 -31.953 -11.617 1 97.06 80 GLU A O 1
ATOM 621 N N . GLU A 1 81 ? 21.641 -31.969 -13.82 1 95.06 81 GLU A N 1
ATOM 622 C CA . GLU A 1 81 ? 20.906 -30.703 -13.961 1 95.06 81 GLU A CA 1
ATOM 623 C C . GLU A 1 81 ? 19.453 -30.859 -13.516 1 95.06 81 GLU A C 1
ATOM 625 O O . GLU A 1 81 ? 18.922 -29.984 -12.836 1 95.06 81 GLU A O 1
ATOM 630 N N . VAL A 1 82 ? 18.859 -31.922 -13.914 1 96.44 82 VAL A N 1
ATOM 631 C CA . VAL A 1 82 ? 17.453 -32.156 -13.57 1 96.44 82 VAL A CA 1
ATOM 632 C C . VAL A 1 82 ? 17.328 -32.344 -12.055 1 96.44 82 VAL A C 1
ATOM 634 O O . VAL A 1 82 ? 16.422 -31.766 -11.445 1 96.44 82 VAL A O 1
ATOM 637 N N . VAL A 1 83 ? 18.234 -33.094 -11.445 1 98 83 VAL A N 1
ATOM 638 C CA . VAL A 1 83 ? 18.234 -33.281 -10 1 98 83 VAL A CA 1
ATOM 639 C C . VAL A 1 83 ? 18.391 -31.922 -9.297 1 98 83 VAL A C 1
ATOM 641 O O . VAL A 1 83 ? 17.688 -31.641 -8.328 1 98 83 VAL A O 1
ATOM 644 N N . SER A 1 84 ? 19.281 -31.141 -9.781 1 96.5 84 SER A N 1
ATOM 645 C CA . SER A 1 84 ? 19.531 -29.812 -9.211 1 96.5 84 SER A CA 1
ATOM 646 C C . SER A 1 84 ? 18.297 -28.938 -9.32 1 96.5 84 SER A C 1
ATOM 648 O O . SER A 1 84 ? 17.953 -28.203 -8.383 1 96.5 84 SER A O 1
ATOM 650 N N . LEU A 1 85 ? 17.672 -28.984 -10.43 1 94.88 85 LEU A N 1
ATOM 651 C CA . LEU A 1 85 ? 16.469 -28.203 -10.648 1 94.88 85 LEU A CA 1
ATOM 652 C C . LEU A 1 85 ? 15.367 -28.609 -9.672 1 94.88 85 LEU A C 1
ATOM 654 O O . LEU A 1 85 ? 14.727 -27.766 -9.055 1 94.88 85 LEU A O 1
ATOM 658 N N . VAL A 1 86 ? 15.148 -29.875 -9.539 1 97.75 86 VAL A N 1
ATOM 659 C CA . VAL A 1 86 ? 14.102 -30.391 -8.656 1 97.75 86 VAL A CA 1
ATOM 660 C C . VAL A 1 86 ? 14.445 -30.047 -7.207 1 97.75 86 VAL A C 1
ATOM 662 O O . VAL A 1 86 ? 13.562 -29.672 -6.426 1 97.75 86 VAL A O 1
ATOM 665 N N . LYS A 1 87 ? 15.695 -30.172 -6.859 1 98.06 87 LYS A N 1
ATOM 666 C CA . LYS A 1 87 ? 16.141 -29.812 -5.512 1 98.06 87 LYS A CA 1
ATOM 667 C C . LYS A 1 87 ? 15.875 -28.344 -5.219 1 98.06 87 LYS A C 1
ATOM 669 O O . LYS A 1 87 ? 15.438 -27.984 -4.117 1 98.06 87 LYS A O 1
ATOM 674 N N . LYS A 1 88 ? 16.125 -27.5 -6.145 1 96.88 88 LYS A N 1
ATOM 675 C CA . LYS A 1 88 ? 15.867 -26.062 -5.992 1 96.88 88 LYS A CA 1
ATOM 676 C C . LYS A 1 88 ? 14.383 -25.797 -5.738 1 96.88 88 LYS A C 1
ATOM 678 O O . LYS A 1 88 ? 14.031 -24.922 -4.941 1 96.88 88 LYS A O 1
ATOM 683 N N . ARG A 1 89 ? 13.594 -26.5 -6.438 1 97.94 89 ARG A N 1
ATOM 684 C CA . ARG A 1 89 ? 12.156 -26.359 -6.246 1 97.94 89 ARG A CA 1
ATOM 685 C C . ARG A 1 89 ? 11.742 -26.781 -4.84 1 97.94 89 ARG A C 1
ATOM 687 O O . ARG A 1 89 ? 10.984 -26.094 -4.172 1 97.94 89 ARG A O 1
ATOM 694 N N . LEU A 1 90 ? 12.297 -27.906 -4.391 1 98.44 90 LEU A N 1
ATOM 695 C CA . LEU A 1 90 ? 12.008 -28.375 -3.037 1 98.44 90 LEU A CA 1
ATOM 696 C C . LEU A 1 90 ? 12.5 -27.359 -2.002 1 98.44 90 LEU A C 1
ATOM 698 O O . LEU A 1 90 ? 11.773 -27.031 -1.062 1 98.44 90 LEU A O 1
ATOM 702 N N . ASP A 1 91 ? 13.68 -26.875 -2.152 1 98.12 91 ASP A N 1
ATOM 703 C CA . ASP A 1 91 ? 14.25 -25.906 -1.229 1 98.12 91 ASP A CA 1
ATOM 704 C C . ASP A 1 91 ? 13.422 -24.625 -1.208 1 98.12 91 ASP A C 1
ATOM 706 O O . ASP A 1 91 ? 13.211 -24.031 -0.148 1 98.12 91 ASP A O 1
ATOM 710 N N . GLY A 1 92 ? 13 -24.219 -2.369 1 98.25 92 GLY A N 1
ATOM 711 C CA . GLY A 1 92 ? 12.188 -23.016 -2.465 1 98.25 92 GLY A CA 1
ATOM 712 C C . GLY A 1 92 ? 10.844 -23.141 -1.764 1 98.25 92 GLY A C 1
ATOM 713 O O . GLY A 1 92 ? 10.422 -22.234 -1.054 1 98.25 92 GLY A O 1
ATOM 714 N N . ILE A 1 93 ? 10.219 -24.25 -1.952 1 98.56 93 ILE A N 1
ATOM 715 C CA . ILE A 1 93 ? 8.938 -24.5 -1.307 1 98.56 93 ILE A CA 1
ATOM 716 C C . ILE A 1 93 ? 9.125 -24.562 0.208 1 98.56 93 ILE A C 1
ATOM 718 O O . ILE A 1 93 ? 8.328 -23.984 0.959 1 98.56 93 ILE A O 1
ATOM 722 N N . ASN A 1 94 ? 10.172 -25.25 0.646 1 98.44 94 ASN A N 1
ATOM 723 C CA . ASN A 1 94 ? 10.461 -25.312 2.074 1 98.44 94 ASN A CA 1
ATOM 724 C C . ASN A 1 94 ? 10.711 -23.922 2.656 1 98.44 94 ASN A C 1
ATOM 726 O O . ASN A 1 94 ? 10.273 -23.609 3.766 1 98.44 94 ASN A O 1
ATOM 730 N N . LEU A 1 95 ? 11.383 -23.125 1.918 1 98.5 95 LEU A N 1
ATOM 731 C CA . LEU A 1 95 ? 11.672 -21.766 2.365 1 98.5 95 LEU A CA 1
ATOM 732 C C . LEU A 1 95 ? 10.391 -20.953 2.475 1 98.5 95 LEU A C 1
ATOM 734 O O . LEU A 1 95 ? 10.195 -20.203 3.441 1 98.5 95 LEU A O 1
ATOM 738 N N . LEU A 1 96 ? 9.57 -21.062 1.485 1 98.31 96 LEU A N 1
ATOM 739 C CA . 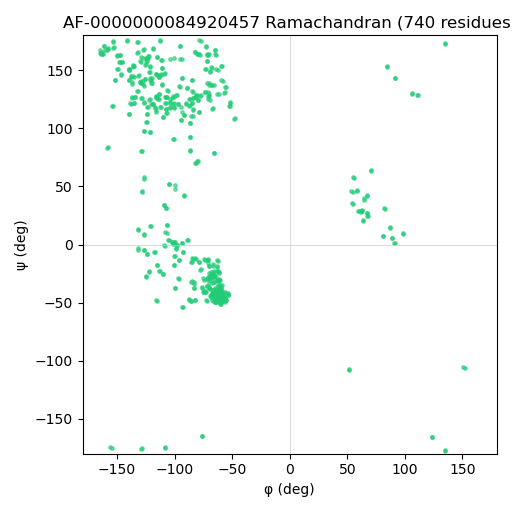LEU A 1 96 ? 8.273 -20.406 1.507 1 98.31 96 LEU A CA 1
ATOM 740 C C . LEU A 1 96 ? 7.477 -20.812 2.742 1 98.31 96 LEU A C 1
ATOM 742 O O . LEU A 1 96 ? 6.961 -19.953 3.461 1 98.31 96 LEU A O 1
ATOM 746 N N . ARG A 1 97 ? 7.434 -22.094 3.004 1 98.5 97 ARG A N 1
ATOM 747 C CA . ARG A 1 97 ? 6.668 -22.641 4.121 1 98.5 97 ARG A CA 1
ATOM 748 C C . ARG A 1 97 ? 7.258 -22.188 5.457 1 98.5 97 ARG A C 1
ATOM 750 O O . ARG A 1 97 ? 6.523 -21.859 6.387 1 98.5 97 ARG A O 1
ATOM 757 N N . SER A 1 98 ? 8.539 -22.156 5.504 1 98.12 98 SER A N 1
ATOM 758 C CA . SER A 1 98 ? 9.203 -21.75 6.734 1 98.12 98 SER A CA 1
ATOM 759 C C . SER A 1 98 ? 9.016 -20.266 7 1 98.12 98 SER A C 1
ATOM 761 O O . SER A 1 98 ? 8.828 -19.844 8.148 1 98.12 98 SER A O 1
ATOM 763 N N . ASN A 1 99 ? 9.031 -19.484 5.977 1 97.44 99 ASN A N 1
ATOM 764 C CA . ASN A 1 99 ? 8.969 -18.031 6.098 1 97.44 99 ASN A CA 1
ATOM 765 C C . ASN A 1 99 ? 7.562 -17.562 6.469 1 97.44 99 ASN A C 1
ATOM 767 O O . ASN A 1 99 ? 7.398 -16.641 7.254 1 97.44 99 ASN A O 1
ATOM 771 N N . LEU A 1 100 ? 6.559 -18.156 5.918 1 98 100 LEU A N 1
ATOM 772 C CA . LEU A 1 100 ? 5.215 -17.594 6.07 1 98 100 LEU A CA 1
ATOM 773 C C . LEU A 1 100 ? 4.359 -18.484 6.965 1 98 100 LEU A C 1
ATOM 775 O O . LEU A 1 100 ? 3.385 -18.031 7.559 1 98 100 LEU A O 1
ATOM 779 N N . GLY A 1 101 ? 4.723 -19.812 7.023 1 98.38 101 GLY A N 1
ATOM 780 C CA . GLY A 1 101 ? 3.943 -20.766 7.801 1 98.38 101 GLY A CA 1
ATOM 781 C C . GLY A 1 101 ? 2.852 -21.438 6.992 1 98.38 101 GLY A C 1
ATOM 782 O O . GLY A 1 101 ? 2.176 -20.797 6.188 1 98.38 101 GLY A O 1
ATOM 783 N N . ASP A 1 102 ? 2.629 -22.703 7.262 1 98.56 102 ASP A N 1
ATOM 784 C CA . ASP A 1 102 ? 1.683 -23.531 6.512 1 98.56 102 ASP A CA 1
ATOM 785 C C . ASP A 1 102 ? 0.254 -23.016 6.684 1 98.56 102 ASP A C 1
ATOM 787 O O . ASP A 1 102 ? -0.515 -22.969 5.723 1 98.56 102 ASP A O 1
ATOM 791 N N . THR A 1 103 ? -0.076 -22.609 7.844 1 98.25 103 THR A N 1
ATOM 792 C CA . THR A 1 103 ? -1.424 -22.125 8.125 1 98.25 103 THR A CA 1
ATOM 793 C C . THR A 1 103 ? -1.702 -20.828 7.375 1 98.25 103 THR A C 1
ATOM 795 O O . THR A 1 103 ? -2.762 -20.672 6.766 1 98.25 103 THR A O 1
ATOM 798 N N . ALA A 1 104 ? -0.766 -19.922 7.324 1 97.31 104 ALA A N 1
ATOM 799 C CA . ALA A 1 104 ? -0.928 -18.594 6.723 1 97.31 104 ALA A CA 1
ATOM 800 C C . ALA A 1 104 ? -1.118 -18.703 5.211 1 97.31 104 ALA A C 1
ATOM 802 O O . ALA A 1 104 ? -1.822 -17.891 4.609 1 97.31 104 ALA A O 1
ATOM 803 N N . ILE A 1 105 ? -0.546 -19.766 4.621 1 98.31 105 ILE A N 1
ATOM 804 C CA . ILE A 1 105 ? -0.602 -19.828 3.164 1 98.31 105 ILE A CA 1
ATOM 805 C C . ILE A 1 105 ? -1.573 -20.922 2.732 1 98.31 105 ILE A C 1
ATOM 807 O O . ILE A 1 105 ? -1.731 -21.188 1.538 1 98.31 105 ILE A O 1
ATOM 811 N N . GLY A 1 106 ? -2.176 -21.641 3.682 1 98.25 106 GLY A N 1
ATOM 812 C CA . GLY A 1 106 ? -3.119 -22.703 3.367 1 98.25 106 GLY A CA 1
ATOM 813 C C . GLY A 1 106 ? -2.475 -23.891 2.684 1 98.25 106 GLY A C 1
ATOM 814 O O . GLY A 1 106 ? -3.02 -24.438 1.717 1 98.25 106 GLY A O 1
ATOM 815 N N . TYR A 1 107 ? -1.306 -24.25 3.191 1 98.56 107 TYR A N 1
ATOM 816 C CA . TYR A 1 107 ? -0.591 -25.359 2.576 1 98.56 107 TYR A CA 1
ATOM 817 C C . TYR A 1 107 ? -1.298 -26.672 2.852 1 98.56 107 TYR A C 1
ATOM 819 O O . TYR A 1 107 ? -1.653 -26.969 3.996 1 98.56 107 TYR A O 1
ATOM 827 N N . LYS A 1 108 ? -1.585 -27.438 1.824 1 98.38 108 LYS A N 1
ATOM 828 C CA . LYS A 1 108 ? -2.135 -28.781 1.896 1 98.38 108 LYS A CA 1
ATOM 829 C C . LYS A 1 108 ? -1.358 -29.734 0.996 1 98.38 108 LYS A C 1
ATOM 831 O O . LYS A 1 108 ? -1.107 -29.438 -0.172 1 98.38 108 LYS A O 1
ATOM 836 N N . ASN A 1 109 ? -0.991 -30.844 1.498 1 98.31 109 ASN A N 1
ATOM 837 C CA . ASN A 1 109 ? -0.365 -31.891 0.694 1 98.31 109 ASN A CA 1
ATOM 838 C C . ASN A 1 109 ? -1.358 -32.969 0.33 1 98.31 109 ASN A C 1
ATOM 840 O O . ASN A 1 109 ? -1.455 -34 1.026 1 98.31 109 ASN A O 1
ATOM 844 N N . TYR A 1 110 ? -2.016 -32.812 -0.791 1 97.5 110 TYR A N 1
ATOM 845 C CA . TYR A 1 110 ? -2.957 -33.812 -1.29 1 97.5 110 TYR A CA 1
ATOM 846 C C . TYR A 1 110 ? -2.328 -34.656 -2.395 1 97.5 110 TYR A C 1
ATOM 848 O O . TYR A 1 110 ? -2.982 -35.531 -2.965 1 97.5 110 TYR A O 1
ATOM 856 N N . GLY A 1 111 ? -1.033 -34.375 -2.729 1 97.5 111 GLY A N 1
ATOM 857 C CA . GLY A 1 111 ? -0.38 -35.031 -3.85 1 97.5 111 GLY A CA 1
ATOM 858 C C . GLY A 1 111 ? -0.658 -34.375 -5.18 1 97.5 111 GLY A C 1
ATOM 859 O O . GLY A 1 111 ? -1.631 -33.625 -5.312 1 97.5 111 GLY A O 1
ATOM 860 N N . GLY A 1 112 ? 0.292 -34.531 -6.105 1 98.06 112 GLY A N 1
ATOM 861 C CA . GLY A 1 112 ? 0.132 -34.125 -7.492 1 98.06 112 GLY A CA 1
ATOM 862 C C . GLY A 1 112 ? -0.031 -35.312 -8.445 1 98.06 112 GLY A C 1
ATOM 863 O O . GLY A 1 112 ? 0.771 -36.25 -8.43 1 98.06 112 GLY A O 1
ATOM 864 N N . HIS A 1 113 ? -1.121 -35.25 -9.258 1 98.19 113 HIS A N 1
ATOM 865 C CA . HIS A 1 113 ? -1.479 -36.375 -10.109 1 98.19 113 HIS A CA 1
ATOM 866 C C . HIS A 1 113 ? -1.382 -36 -11.586 1 98.19 113 HIS A C 1
ATOM 868 O O . HIS A 1 113 ? -1.985 -35.031 -12.023 1 98.19 113 HIS A O 1
ATOM 874 N N . GLU A 1 114 ? -0.64 -36.812 -12.289 1 98.19 114 GLU A N 1
ATOM 875 C CA . GLU A 1 114 ? -0.65 -36.656 -13.734 1 98.19 114 GLU A CA 1
ATOM 876 C C . GLU A 1 114 ? -1.623 -37.625 -14.406 1 98.19 114 GLU A C 1
ATOM 878 O O . GLU A 1 114 ? -1.51 -38.844 -14.234 1 98.19 114 GLU A O 1
ATOM 883 N N . LEU A 1 115 ? -2.566 -36.938 -15.109 1 97.75 115 LEU A N 1
ATOM 884 C CA . LEU A 1 115 ? -3.531 -37.719 -15.891 1 97.75 115 LEU A CA 1
ATOM 885 C C . LEU A 1 115 ? -3.053 -37.875 -17.328 1 97.75 115 LEU A C 1
ATOM 887 O O . LEU A 1 115 ? -2.445 -36.969 -17.891 1 97.75 115 LEU A O 1
ATOM 891 N N . PHE A 1 116 ? -3.346 -39.062 -17.859 1 96.81 116 PHE A N 1
ATOM 892 C CA . PHE A 1 116 ? -2.994 -39.344 -19.25 1 96.81 116 PHE A CA 1
ATOM 893 C C . PHE A 1 116 ? -4.242 -39.594 -20.078 1 96.81 116 PHE A C 1
ATOM 895 O O . PHE A 1 116 ? -5.027 -40.5 -19.781 1 96.81 116 PHE A O 1
ATOM 902 N N . LEU A 1 117 ? -4.379 -38.719 -21.031 1 93.06 117 LEU A N 1
ATOM 903 C CA . LEU A 1 117 ? -5.5 -38.906 -21.953 1 93.06 117 LEU A CA 1
ATOM 904 C C . LEU A 1 117 ? -5.395 -40.281 -22.641 1 93.06 117 LEU A C 1
ATOM 906 O O . LEU A 1 117 ? -4.293 -40.75 -22.938 1 93.06 117 LEU A O 1
ATOM 910 N N . THR A 1 118 ? -6.562 -40.781 -23.031 1 93.31 118 THR A N 1
ATOM 911 C CA . THR A 1 118 ? -6.605 -42.062 -23.703 1 93.31 118 THR A CA 1
ATOM 912 C C . THR A 1 118 ? -5.828 -42.031 -25.016 1 93.31 118 THR A C 1
ATOM 914 O O . THR A 1 118 ? -5.227 -43.031 -25.422 1 93.31 118 THR A O 1
ATOM 917 N N . ALA A 1 119 ? -5.848 -40.875 -25.578 1 89.19 119 ALA A N 1
ATOM 918 C CA . ALA A 1 119 ? -5.176 -40.719 -26.875 1 89.19 119 ALA A CA 1
ATOM 919 C C . ALA A 1 119 ? -3.66 -40.688 -26.688 1 89.19 119 ALA A C 1
ATOM 921 O O . ALA A 1 119 ? -2.916 -40.875 -27.656 1 89.19 119 ALA A O 1
ATOM 922 N N . ASN A 1 120 ? -3.139 -40.562 -25.547 1 91.94 120 ASN A N 1
ATOM 923 C CA . ASN A 1 120 ? -1.708 -40.438 -25.281 1 91.94 120 ASN A CA 1
ATOM 924 C C . ASN A 1 120 ? -1.148 -41.75 -24.703 1 91.94 120 ASN A C 1
ATOM 926 O O . ASN A 1 120 ? -0.473 -41.719 -23.672 1 91.94 120 ASN A O 1
ATOM 930 N N . LYS A 1 121 ? -1.399 -42.812 -25.359 1 93.19 121 LYS A N 1
ATOM 931 C CA . LYS A 1 121 ? -1.018 -44.125 -24.875 1 93.19 121 LYS A CA 1
ATOM 932 C C . LYS A 1 121 ? 0.499 -44.25 -24.766 1 93.19 121 LYS A C 1
ATOM 934 O O . LYS A 1 121 ? 1.012 -44.781 -23.766 1 93.19 121 LYS A O 1
ATOM 939 N N . ASP A 1 122 ? 1.22 -43.781 -25.719 1 95.12 122 ASP A N 1
ATOM 940 C CA . ASP A 1 122 ? 2.674 -43.906 -25.75 1 95.12 122 ASP A CA 1
ATOM 941 C C . ASP A 1 122 ? 3.311 -43.125 -24.578 1 95.12 122 ASP A C 1
ATOM 943 O O . ASP A 1 122 ? 4.234 -43.656 -23.938 1 95.12 122 ASP A O 1
ATOM 947 N N . LEU A 1 123 ? 2.828 -42 -24.375 1 95.19 123 LEU A N 1
ATOM 948 C CA . LEU A 1 123 ? 3.338 -41.188 -23.25 1 95.19 123 LEU A CA 1
ATOM 949 C C . LEU A 1 123 ? 3.076 -41.906 -21.922 1 95.19 123 LEU A C 1
ATOM 951 O O . LEU A 1 123 ? 3.949 -41.938 -21.062 1 95.19 123 LEU A O 1
ATOM 955 N N . TYR A 1 124 ? 1.938 -42.438 -21.766 1 96.38 124 TYR A N 1
ATOM 956 C CA . TYR A 1 124 ? 1.533 -43.125 -20.547 1 96.38 124 TYR A CA 1
ATOM 957 C C . TYR A 1 124 ? 2.453 -44.312 -20.281 1 96.38 124 TYR A C 1
ATOM 959 O O . TYR A 1 124 ? 3 -44.438 -19.172 1 96.38 124 TYR A O 1
ATOM 967 N N . GLU A 1 125 ? 2.623 -45.125 -21.281 1 97 125 GLU A N 1
ATOM 968 C CA . GLU A 1 125 ? 3.443 -46.312 -21.125 1 97 125 GLU A CA 1
ATOM 969 C C . GLU A 1 125 ? 4.902 -45.969 -20.859 1 97 125 GLU A C 1
ATOM 971 O O . GLU A 1 125 ? 5.559 -46.594 -20.031 1 97 125 GLU A O 1
ATOM 976 N N . HIS A 1 126 ? 5.305 -44.969 -21.547 1 97.06 126 HIS A N 1
ATOM 977 C CA . HIS A 1 126 ? 6.672 -44.5 -21.344 1 97.06 126 HIS A CA 1
ATOM 978 C C . HIS A 1 126 ? 6.887 -44.062 -19.906 1 97.06 126 HIS A C 1
ATOM 980 O O . HIS A 1 126 ? 7.883 -44.406 -19.281 1 97.06 126 HIS A O 1
ATOM 986 N N . CYS A 1 127 ? 6 -43.312 -19.375 1 97.62 127 CYS A N 1
ATOM 987 C CA . CYS A 1 127 ? 6.105 -42.781 -18.016 1 97.62 127 CYS A CA 1
ATOM 988 C C . CYS A 1 127 ? 6.031 -43.906 -16.984 1 97.62 127 CYS A C 1
ATOM 990 O O . CYS A 1 127 ? 6.801 -43.938 -16.031 1 97.62 127 CYS A 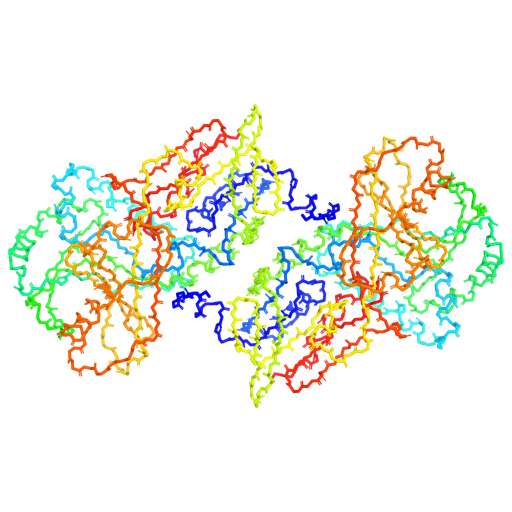O 1
ATOM 992 N N . LEU A 1 128 ? 5.133 -44.844 -17.219 1 97.19 128 LEU A N 1
ATOM 993 C CA . LEU A 1 128 ? 5 -45.969 -16.312 1 97.19 128 LEU A CA 1
ATOM 994 C C . LEU A 1 128 ? 6.285 -46.781 -16.266 1 97.19 128 LEU A C 1
ATOM 996 O O . LEU A 1 128 ? 6.719 -47.219 -15.188 1 97.19 128 LEU A O 1
ATOM 1000 N N . ASP A 1 129 ? 6.848 -46.938 -17.422 1 97.56 129 ASP A N 1
ATOM 1001 C CA . ASP A 1 129 ? 8.062 -47.719 -17.547 1 97.56 129 ASP A CA 1
ATOM 1002 C C . ASP A 1 129 ? 9.234 -47.062 -16.844 1 97.56 129 ASP A C 1
ATOM 1004 O O . ASP A 1 129 ? 10.164 -47.719 -16.391 1 97.56 129 ASP A O 1
ATOM 1008 N N . LYS A 1 130 ? 9.164 -45.781 -16.703 1 98.06 130 LYS A N 1
ATOM 1009 C CA . LYS A 1 130 ? 10.328 -45.031 -16.234 1 98.06 130 LYS A CA 1
ATOM 1010 C C . LYS A 1 130 ? 10.164 -44.594 -14.789 1 98.06 130 LYS A C 1
ATOM 1012 O O . LYS A 1 130 ? 11.047 -43.938 -14.219 1 98.06 130 LYS A O 1
ATOM 1017 N N . ILE A 1 131 ? 9.117 -44.969 -14.141 1 98.25 131 ILE A N 1
ATOM 1018 C CA . ILE A 1 131 ? 8.828 -44.531 -12.781 1 98.25 131 ILE A CA 1
ATOM 1019 C C . ILE A 1 131 ? 10.008 -44.875 -11.867 1 98.25 131 ILE A C 1
ATOM 1021 O O . ILE A 1 131 ? 10.5 -44 -11.133 1 98.25 131 ILE A O 1
ATOM 1025 N N . ASN A 1 132 ? 10.477 -46.094 -11.922 1 98.25 132 ASN A N 1
ATOM 1026 C CA . ASN A 1 132 ? 11.547 -46.531 -11.039 1 98.25 132 ASN A CA 1
ATOM 1027 C C . ASN A 1 132 ? 12.859 -45.812 -11.32 1 98.25 132 ASN A C 1
ATOM 1029 O O . ASN A 1 132 ? 13.602 -45.469 -10.398 1 98.25 132 ASN A O 1
ATOM 1033 N N . ASP A 1 133 ? 13.133 -45.594 -12.57 1 98.25 133 ASP A N 1
ATOM 1034 C CA . ASP A 1 133 ? 14.336 -44.875 -12.953 1 98.25 133 ASP A CA 1
ATOM 1035 C C . ASP A 1 133 ? 14.305 -43.438 -12.406 1 98.25 133 ASP A C 1
ATOM 1037 O O . ASP A 1 133 ? 15.297 -42.969 -11.859 1 98.25 133 ASP A O 1
ATOM 1041 N N . VAL A 1 134 ? 13.18 -42.812 -12.578 1 98.56 134 VAL A N 1
ATOM 1042 C CA . VAL A 1 134 ? 13.039 -41.438 -12.133 1 98.56 134 VAL A CA 1
ATOM 1043 C C . VAL A 1 134 ? 13.086 -41.375 -10.609 1 98.56 134 VAL A C 1
ATOM 1045 O O . VAL A 1 134 ? 13.711 -40.469 -10.031 1 98.56 134 VAL A O 1
ATOM 1048 N N . ASN A 1 135 ? 12.453 -42.281 -9.93 1 98.69 135 ASN A N 1
ATOM 1049 C CA . ASN A 1 135 ? 12.516 -42.375 -8.477 1 98.69 135 ASN A CA 1
ATOM 1050 C C . ASN A 1 135 ? 13.953 -42.562 -7.984 1 98.69 135 ASN A C 1
ATOM 1052 O O . ASN A 1 135 ? 14.367 -41.906 -7.016 1 98.69 135 ASN A O 1
ATOM 1056 N N . SER A 1 136 ? 14.617 -43.438 -8.625 1 98.5 136 SER A N 1
ATOM 1057 C CA . SER A 1 136 ? 16.016 -43.656 -8.266 1 98.5 136 SER A CA 1
ATOM 1058 C C . SER A 1 136 ? 16.828 -42.375 -8.461 1 98.5 136 SER A C 1
ATOM 1060 O O . SER A 1 136 ? 17.656 -42.031 -7.605 1 98.5 136 SER A O 1
ATOM 1062 N N . LEU A 1 137 ? 16.609 -41.75 -9.539 1 98.38 137 LEU A N 1
ATOM 1063 C CA . LEU A 1 137 ? 17.312 -40.5 -9.875 1 98.38 137 LEU A CA 1
ATOM 1064 C C . LEU A 1 137 ? 17.062 -39.438 -8.828 1 98.38 137 LEU A C 1
ATOM 1066 O O . LEU A 1 137 ? 17.969 -38.688 -8.461 1 98.38 137 LEU A O 1
ATOM 1070 N N . LEU A 1 138 ? 15.844 -39.312 -8.305 1 98.56 138 LEU A N 1
ATOM 1071 C CA . LEU A 1 138 ? 15.438 -38.219 -7.453 1 98.56 138 LEU A CA 1
ATOM 1072 C C . LEU A 1 138 ? 15.484 -38.625 -5.98 1 98.56 138 LEU A C 1
ATOM 1074 O O . LEU A 1 138 ? 15.164 -37.812 -5.102 1 98.56 138 LEU A O 1
ATOM 1078 N N . LYS A 1 139 ? 15.891 -39.781 -5.703 1 97.94 139 LYS A N 1
ATOM 1079 C CA . LYS A 1 139 ? 15.945 -40.312 -4.34 1 97.94 139 LYS A CA 1
ATOM 1080 C C . LYS A 1 139 ? 16.781 -39.406 -3.443 1 97.94 139 LYS A C 1
ATOM 1082 O O . LYS A 1 139 ? 16.453 -39.188 -2.275 1 97.94 139 LYS A O 1
ATOM 1087 N N . PRO A 1 140 ? 17.891 -38.906 -3.916 1 97.38 140 PRO A N 1
ATOM 1088 C CA . PRO A 1 140 ? 18.688 -38 -3.072 1 97.38 140 PRO A CA 1
ATOM 1089 C C . PRO A 1 140 ? 17.922 -36.719 -2.682 1 97.38 140 PRO A C 1
ATOM 1091 O O . PRO A 1 140 ? 18.266 -36.094 -1.676 1 97.38 140 PRO A O 1
ATOM 1094 N N . VAL A 1 141 ? 16.969 -36.344 -3.426 1 98.38 141 VAL A N 1
ATOM 1095 C CA . VAL A 1 141 ? 16.234 -35.094 -3.191 1 98.38 141 VAL A CA 1
ATOM 1096 C C . VAL A 1 141 ? 15.102 -35.344 -2.197 1 98.38 141 VAL A C 1
ATOM 1098 O O . VAL A 1 141 ? 14.992 -34.656 -1.182 1 98.38 141 VAL A O 1
ATOM 1101 N N . PHE A 1 142 ? 14.32 -36.375 -2.402 1 98.25 142 PHE A N 1
ATOM 1102 C CA . PHE A 1 142 ? 13.094 -36.562 -1.643 1 98.25 142 PHE A CA 1
ATOM 1103 C C . PHE A 1 142 ? 13.297 -37.594 -0.524 1 98.25 142 PHE A C 1
ATOM 1105 O O . PHE A 1 142 ? 12.477 -37.688 0.384 1 98.25 142 PHE A O 1
ATOM 1112 N N . LYS A 1 143 ? 14.352 -38.406 -0.61 1 97.69 143 LYS A N 1
ATOM 1113 C CA . LYS A 1 143 ? 14.688 -39.438 0.36 1 97.69 143 LYS A CA 1
ATOM 1114 C C . LYS A 1 143 ? 13.609 -40.5 0.412 1 97.69 143 LYS A C 1
ATOM 1116 O O . LYS A 1 143 ? 13.438 -41.188 1.438 1 97.69 143 LYS A O 1
ATOM 1121 N N . ALA A 1 144 ? 12.797 -40.625 -0.628 1 97.81 144 ALA A N 1
ATOM 1122 C CA . ALA A 1 144 ? 11.75 -41.625 -0.842 1 97.81 144 ALA A CA 1
ATOM 1123 C C . ALA A 1 144 ? 11.312 -41.656 -2.305 1 97.81 144 ALA A C 1
ATOM 1125 O O . ALA A 1 144 ? 11.734 -40.812 -3.102 1 97.81 144 ALA A O 1
ATOM 1126 N N . ASP A 1 145 ? 10.57 -42.688 -2.682 1 98 145 ASP A N 1
ATOM 1127 C CA . ASP A 1 145 ? 9.961 -42.688 -4.008 1 98 145 ASP A CA 1
ATOM 1128 C C . ASP A 1 145 ? 8.891 -41.625 -4.117 1 98 145 ASP A C 1
ATOM 1130 O O . ASP A 1 145 ? 7.867 -41.688 -3.43 1 98 145 ASP A O 1
ATOM 1134 N N . ALA A 1 146 ? 9.164 -40.719 -4.988 1 98.31 146 ALA A N 1
ATOM 1135 C CA . ALA A 1 146 ? 8.273 -39.594 -5.129 1 98.31 146 ALA A CA 1
ATOM 1136 C C . ALA A 1 146 ? 7.078 -39.906 -6.016 1 98.31 146 ALA A C 1
ATOM 1138 O O . ALA A 1 146 ? 5.977 -39.406 -5.805 1 98.31 146 ALA A O 1
ATOM 1139 N N . PHE A 1 147 ? 7.324 -40.781 -7.02 1 98.62 147 PHE A N 1
ATOM 1140 C CA . PHE A 1 147 ? 6.297 -41.094 -8 1 98.62 147 PHE A CA 1
ATOM 1141 C C . PHE A 1 147 ? 5.73 -42.469 -7.773 1 98.62 147 PHE A C 1
ATOM 1143 O O . PHE A 1 147 ? 6.488 -43.438 -7.605 1 98.62 147 PHE A O 1
ATOM 1150 N N . VAL A 1 148 ? 4.402 -42.531 -7.789 1 98.25 148 VAL A N 1
ATOM 1151 C CA . VAL A 1 148 ? 3.717 -43.812 -7.621 1 98.25 148 VAL A CA 1
ATOM 1152 C C . VAL A 1 148 ? 2.523 -43.906 -8.57 1 98.25 148 VAL A C 1
ATOM 1154 O O . VAL A 1 148 ? 1.857 -42.875 -8.82 1 98.25 148 VAL A O 1
ATOM 1157 N N . ALA A 1 149 ? 2.27 -45.031 -9.133 1 97.38 149 ALA A N 1
ATOM 1158 C CA . ALA A 1 149 ? 1.044 -45.25 -9.898 1 97.38 149 ALA A CA 1
ATOM 1159 C C . ALA A 1 149 ? -0.174 -45.312 -8.977 1 97.38 149 ALA A C 1
ATOM 1161 O O . ALA A 1 149 ? -0.143 -45.969 -7.934 1 97.38 149 ALA A O 1
ATOM 1162 N N . THR A 1 150 ? -1.135 -44.594 -9.336 1 96.56 150 THR A N 1
ATOM 1163 C CA . THR A 1 150 ? -2.336 -44.5 -8.508 1 96.56 150 THR A CA 1
ATOM 1164 C C . THR A 1 150 ? -3.59 -44.688 -9.359 1 96.56 150 THR A C 1
ATOM 1166 O O . THR A 1 150 ? -3.645 -44.219 -10.508 1 96.56 150 THR A O 1
ATOM 1169 N N . GLN A 1 151 ? -4.578 -45.312 -8.758 1 94.94 151 GLN A N 1
ATOM 1170 C CA . GLN A 1 151 ? -5.828 -45.562 -9.469 1 94.94 151 GLN A CA 1
ATOM 1171 C C . GLN A 1 151 ? -6.625 -44.281 -9.641 1 94.94 151 GLN A C 1
ATOM 1173 O O . GLN A 1 151 ? -6.5 -43.344 -8.828 1 94.94 151 GLN A O 1
ATOM 1178 N N . ASN A 1 152 ? -7.383 -44.219 -10.672 1 95.25 152 ASN A N 1
ATOM 1179 C CA . ASN A 1 152 ? -8.305 -43.125 -10.945 1 95.25 152 ASN A CA 1
ATOM 1180 C C . ASN A 1 152 ? -9.43 -43.062 -9.922 1 95.25 152 ASN A C 1
ATOM 1182 O O . ASN A 1 152 ? -10.586 -43.344 -10.25 1 95.25 152 ASN A O 1
ATOM 1186 N N . LYS A 1 153 ? -9.141 -42.531 -8.789 1 91.88 153 LYS A N 1
ATOM 1187 C CA . LYS A 1 153 ? -10.086 -42.562 -7.68 1 91.88 153 LYS A CA 1
ATOM 1188 C C . LYS A 1 153 ? -11.125 -41.469 -7.809 1 91.88 153 LYS A C 1
ATOM 1190 O O . LYS A 1 153 ? -12.172 -41.5 -7.16 1 91.88 153 LYS A O 1
ATOM 1195 N N . PHE A 1 154 ? -10.93 -40.5 -8.703 1 93.88 154 PHE A N 1
ATOM 1196 C CA . PHE A 1 154 ? -11.859 -39.375 -8.805 1 93.88 154 PHE A CA 1
ATOM 1197 C C . PHE A 1 154 ? -12.789 -39.531 -10 1 93.88 154 PHE A C 1
ATOM 1199 O O . PHE A 1 154 ? -13.602 -38.656 -10.297 1 93.88 154 PHE A O 1
ATOM 1206 N N . ASN A 1 155 ? -12.641 -40.625 -10.695 1 92.38 155 ASN A N 1
ATOM 1207 C CA . ASN A 1 155 ? -13.531 -41.062 -11.766 1 92.38 155 ASN A CA 1
ATOM 1208 C C . ASN A 1 155 ? -13.492 -40.094 -12.945 1 92.38 155 ASN A C 1
ATOM 1210 O O . ASN A 1 155 ? -14.539 -39.719 -13.484 1 92.38 155 ASN A O 1
ATOM 1214 N N . PHE A 1 156 ? -12.328 -39.562 -13.258 1 97.06 156 PHE A N 1
ATOM 1215 C CA . PHE A 1 156 ? -12.156 -38.812 -14.484 1 97.06 156 PHE A CA 1
ATOM 1216 C C . PHE A 1 156 ? -12.391 -39.656 -15.711 1 97.06 156 PHE A C 1
ATOM 1218 O O . PHE A 1 156 ? -12.219 -40.875 -15.656 1 97.06 156 PHE A O 1
ATOM 1225 N N . LYS A 1 157 ? -12.844 -39.031 -16.766 1 96.56 157 LYS A N 1
ATOM 1226 C CA . LYS A 1 157 ? -13.125 -39.781 -17.984 1 96.56 157 LYS A CA 1
ATOM 1227 C C . LYS A 1 157 ? -12.133 -39.438 -19.094 1 96.56 157 LYS A C 1
ATOM 1229 O O . LYS A 1 157 ? -11.43 -38.438 -19.016 1 96.56 157 LYS A O 1
ATOM 1234 N N . LYS A 1 158 ? -12.023 -40.406 -20.094 1 96.31 158 LYS A N 1
ATOM 1235 C CA . LYS A 1 158 ? -11.188 -40.219 -21.266 1 96.31 158 LYS A CA 1
ATOM 1236 C C . LYS A 1 158 ? -9.711 -40.188 -20.891 1 96.31 158 LYS A C 1
ATOM 1238 O O . LYS A 1 158 ? -8.922 -39.5 -21.531 1 96.31 158 LYS A O 1
ATOM 1243 N N . ILE A 1 159 ? -9.406 -40.844 -19.812 1 96.44 159 ILE A N 1
ATOM 1244 C CA . ILE A 1 159 ? -8.016 -40.938 -19.375 1 96.44 159 ILE A CA 1
ATOM 1245 C C . ILE A 1 159 ? -7.664 -42.406 -19.156 1 96.44 159 ILE A C 1
ATOM 1247 O O . ILE A 1 159 ? -8.547 -43.281 -19.109 1 96.44 159 ILE A O 1
ATOM 1251 N N . LYS A 1 160 ? -6.414 -42.688 -19.016 1 94.31 160 LYS A N 1
ATOM 1252 C CA . LYS A 1 160 ? -5.918 -44 -18.703 1 94.31 160 LYS A CA 1
ATOM 1253 C C . LYS A 1 160 ? -6.262 -44.406 -17.266 1 94.31 160 LYS A C 1
ATOM 1255 O O . LYS A 1 160 ? -6.664 -43.562 -16.469 1 94.31 160 LYS A O 1
ATOM 1260 N N . GLU A 1 161 ? -6.133 -45.688 -17.062 1 90.25 161 GLU A N 1
ATOM 1261 C CA . GLU A 1 161 ? -6.68 -46.312 -15.852 1 90.25 161 GLU A CA 1
ATOM 1262 C C . GLU A 1 161 ? -5.957 -45.812 -14.602 1 90.25 161 GLU A C 1
ATOM 1264 O O . GLU A 1 161 ? -6.555 -45.719 -13.531 1 90.25 161 GLU A O 1
ATOM 1269 N N . ASN A 1 162 ? -4.648 -45.5 -14.742 1 93.06 162 ASN A N 1
ATOM 1270 C CA . ASN A 1 162 ? -3.877 -45.062 -13.586 1 93.06 162 ASN A CA 1
ATOM 1271 C C . ASN A 1 162 ? -3.299 -43.656 -13.797 1 93.06 162 ASN A C 1
ATOM 1273 O O . ASN A 1 162 ? -2.891 -43.312 -14.906 1 93.06 162 ASN A O 1
ATOM 1277 N N . TYR A 1 163 ? -3.363 -42.875 -12.711 1 94.81 163 TYR A N 1
ATOM 1278 C CA . TYR A 1 163 ? -2.549 -41.688 -12.617 1 94.81 163 TYR A CA 1
ATOM 1279 C C . TYR A 1 163 ? -1.111 -42.031 -12.242 1 94.81 163 TYR A C 1
ATOM 1281 O O . TYR A 1 163 ? -0.818 -43.156 -11.844 1 94.81 163 TYR A O 1
ATOM 1289 N N . ILE A 1 164 ? -0.222 -41.125 -12.43 1 97.94 164 ILE A N 1
ATOM 1290 C CA . ILE A 1 164 ? 1.061 -41.156 -11.734 1 97.94 164 ILE A CA 1
ATOM 1291 C C . ILE A 1 164 ? 1.146 -40 -10.758 1 97.94 164 ILE A C 1
ATOM 1293 O O . ILE A 1 164 ? 1.07 -38.844 -11.172 1 97.94 164 ILE A O 1
ATOM 1297 N N . THR A 1 165 ? 1.276 -40.344 -9.453 1 98.19 165 THR A N 1
ATOM 1298 C CA . THR A 1 165 ? 1.174 -39.375 -8.375 1 98.19 165 THR A CA 1
ATOM 1299 C C . THR A 1 165 ? 2.557 -38.969 -7.859 1 98.19 165 THR A C 1
ATOM 1301 O O . THR A 1 165 ? 3.404 -39.844 -7.641 1 98.19 165 THR A O 1
ATOM 1304 N N . HIS A 1 166 ? 2.848 -37.688 -7.812 1 98.5 166 HIS A N 1
ATOM 1305 C CA . HIS A 1 166 ? 3.943 -37.188 -7.004 1 98.5 166 HIS A CA 1
ATOM 1306 C C . HIS A 1 166 ? 3.504 -36.938 -5.562 1 98.5 166 HIS A C 1
ATOM 1308 O O . HIS A 1 166 ? 2.803 -35.969 -5.27 1 98.5 166 HIS A O 1
ATOM 1314 N N . ILE A 1 167 ? 3.924 -37.656 -4.605 1 98.06 167 ILE A N 1
ATOM 1315 C CA . ILE A 1 167 ? 3.299 -37.75 -3.291 1 98.06 167 ILE A CA 1
ATOM 1316 C C . ILE A 1 167 ? 3.686 -36.531 -2.455 1 98.06 167 ILE A C 1
ATOM 1318 O O . ILE A 1 167 ? 3.031 -36.219 -1.455 1 98.06 167 ILE A O 1
ATOM 1322 N N . PHE A 1 168 ? 4.699 -35.75 -2.826 1 98.19 168 PHE A N 1
ATOM 1323 C CA . PHE A 1 168 ? 5.164 -34.594 -2.025 1 98.19 168 PHE A CA 1
ATOM 1324 C C . PHE A 1 168 ? 4.555 -33.312 -2.521 1 98.19 168 PHE A C 1
ATOM 1326 O O . PHE A 1 168 ? 4.652 -32.281 -1.855 1 98.19 168 PHE A O 1
ATOM 1333 N N . GLU A 1 169 ? 3.945 -33.344 -3.709 1 98.12 169 GLU A N 1
ATOM 1334 C CA . GLU A 1 169 ? 3.377 -32.094 -4.27 1 98.12 169 GLU A CA 1
ATOM 1335 C C . GLU A 1 169 ? 2.189 -31.625 -3.445 1 98.12 169 GLU A C 1
ATOM 1337 O O . GLU A 1 169 ? 1.393 -32.438 -2.961 1 98.12 169 GLU A O 1
ATOM 1342 N N . GLY A 1 170 ? 2.164 -30.312 -3.219 1 98.25 170 GLY A N 1
ATOM 1343 C CA . GLY A 1 170 ? 1.08 -29.703 -2.463 1 98.25 170 GLY A CA 1
ATOM 1344 C C . GLY A 1 170 ? 0.443 -28.531 -3.178 1 98.25 170 GLY A C 1
ATOM 1345 O O . GLY A 1 170 ? 0.675 -28.312 -4.371 1 98.25 170 GLY A O 1
ATOM 1346 N N . GLN A 1 171 ? -0.447 -27.922 -2.482 1 98.75 171 GLN A N 1
ATOM 1347 C CA . GLN A 1 171 ? -1.131 -26.734 -2.98 1 98.75 171 GLN A CA 1
ATOM 1348 C C . GLN A 1 171 ? -1.224 -25.656 -1.898 1 98.75 171 GLN A C 1
ATOM 1350 O O . GLN A 1 171 ? -1.166 -25.969 -0.706 1 98.75 171 GLN A O 1
ATOM 1355 N N . ILE A 1 172 ? -1.319 -24.406 -2.322 1 98.62 172 ILE A N 1
ATOM 1356 C CA . ILE A 1 172 ? -1.435 -23.281 -1.384 1 98.62 172 ILE A CA 1
ATOM 1357 C C . ILE A 1 172 ? -2.566 -22.359 -1.819 1 98.62 172 ILE A C 1
ATOM 1359 O O . ILE A 1 172 ? -3.121 -22.516 -2.91 1 98.62 172 ILE A O 1
ATOM 1363 N N . ASN A 1 173 ? -2.934 -21.516 -0.889 1 98.5 173 ASN A N 1
ATOM 1364 C CA . ASN A 1 173 ? -3.787 -20.375 -1.209 1 98.5 173 ASN A CA 1
ATOM 1365 C C . ASN A 1 173 ? -2.967 -19.172 -1.671 1 98.5 173 ASN A C 1
ATOM 1367 O O . ASN A 1 173 ? -2.395 -18.453 -0.85 1 98.5 173 ASN A O 1
ATOM 1371 N N . THR A 1 174 ? -2.965 -18.906 -2.979 1 98.12 174 THR A N 1
ATOM 1372 C CA . THR A 1 174 ? -2.129 -17.891 -3.6 1 98.12 174 THR A CA 1
ATOM 1373 C C . THR A 1 174 ? -2.436 -16.516 -3.02 1 98.12 174 THR A C 1
ATOM 1375 O O . THR A 1 174 ? -1.522 -15.727 -2.764 1 98.12 174 THR A O 1
ATOM 1378 N N . GLY A 1 175 ? -3.721 -16.219 -2.855 1 97.94 175 GLY A N 1
ATOM 1379 C CA . GLY A 1 175 ? -4.105 -14.961 -2.25 1 97.94 175 GLY A CA 1
ATOM 1380 C C . GLY A 1 175 ? -3.566 -14.789 -0.842 1 97.94 175 GLY A C 1
ATOM 1381 O O . GLY A 1 175 ? -3.012 -13.734 -0.509 1 97.94 175 GLY A O 1
ATOM 1382 N N . ALA A 1 176 ? -3.727 -15.805 -0.023 1 97.75 176 ALA A N 1
ATOM 1383 C CA . ALA A 1 176 ? -3.24 -15.773 1.354 1 97.75 176 ALA A CA 1
ATOM 1384 C C . ALA A 1 176 ? -1.72 -15.648 1.395 1 97.75 176 ALA A C 1
ATOM 1386 O O . ALA A 1 176 ? -1.17 -14.938 2.238 1 97.75 176 ALA A O 1
ATOM 1387 N N . MET A 1 177 ? -1.08 -16.328 0.513 1 98.5 177 MET A N 1
ATOM 1388 C CA . MET A 1 177 ? 0.376 -16.266 0.434 1 98.5 177 MET A CA 1
ATOM 1389 C C . MET A 1 177 ? 0.833 -14.828 0.168 1 98.5 177 MET A C 1
ATOM 1391 O O . MET A 1 177 ? 1.691 -14.305 0.88 1 98.5 177 MET A O 1
ATOM 1395 N N . MET A 1 178 ? 0.222 -14.219 -0.819 1 98.5 178 MET A N 1
ATOM 1396 C CA . MET A 1 178 ? 0.659 -12.883 -1.217 1 98.5 178 MET A CA 1
ATOM 1397 C C . MET A 1 178 ? 0.3 -11.852 -0.15 1 98.5 178 MET A C 1
ATOM 1399 O O . MET A 1 178 ? 1.062 -10.914 0.096 1 98.5 178 MET A O 1
ATOM 1403 N N . GLN A 1 179 ? -0.858 -12.031 0.447 1 97.12 179 GLN A N 1
ATOM 1404 C CA . GLN A 1 179 ? -1.227 -11.148 1.55 1 97.12 179 GLN A CA 1
ATOM 1405 C C . GLN A 1 179 ? -0.228 -11.258 2.699 1 97.12 179 GLN A C 1
ATOM 1407 O O . GLN A 1 179 ? 0.154 -10.25 3.295 1 97.12 179 GLN A O 1
ATOM 1412 N N . SER A 1 180 ? 0.161 -12.477 3.012 1 97.81 180 SER A N 1
ATOM 1413 C CA . SER A 1 180 ? 1.123 -12.711 4.086 1 97.81 180 SER A CA 1
ATOM 1414 C C . SER A 1 180 ? 2.479 -12.094 3.752 1 97.81 180 SER A C 1
ATOM 1416 O O . SER A 1 180 ? 3.131 -11.508 4.621 1 97.81 180 SER A O 1
ATOM 1418 N N . LEU A 1 181 ? 2.896 -12.242 2.537 1 98.31 181 LEU A N 1
ATOM 1419 C CA . LEU A 1 181 ? 4.172 -11.68 2.105 1 98.31 181 LEU A CA 1
ATOM 1420 C C . LEU A 1 181 ? 4.152 -10.156 2.186 1 98.31 181 LEU A C 1
ATOM 1422 O O . LEU A 1 181 ? 5.105 -9.547 2.676 1 98.31 181 LEU A O 1
ATOM 1426 N N . LEU A 1 182 ? 3.113 -9.57 1.732 1 98.19 182 LEU A N 1
ATOM 1427 C CA . LEU A 1 182 ? 2.967 -8.117 1.785 1 98.19 182 LEU A CA 1
ATOM 1428 C C . LEU A 1 182 ? 2.979 -7.625 3.227 1 98.19 182 LEU A C 1
ATOM 1430 O O . LEU A 1 182 ? 3.654 -6.645 3.545 1 98.19 182 LEU A O 1
ATOM 1434 N N . ALA A 1 183 ? 2.213 -8.281 4.031 1 96.94 183 ALA A N 1
ATOM 1435 C CA . ALA A 1 183 ? 2.145 -7.91 5.441 1 96.94 183 ALA A CA 1
ATOM 1436 C C . ALA A 1 183 ? 3.523 -7.965 6.09 1 96.94 183 ALA A C 1
ATOM 1438 O O . ALA A 1 183 ? 3.898 -7.062 6.844 1 96.94 183 ALA A O 1
ATOM 1439 N N . LYS A 1 184 ? 4.238 -9.008 5.812 1 97.62 184 LYS A N 1
ATOM 1440 C CA . LYS A 1 184 ? 5.574 -9.164 6.375 1 97.62 184 LYS A CA 1
ATOM 1441 C C . LYS A 1 184 ? 6.508 -8.062 5.891 1 97.62 184 LYS A C 1
ATOM 1443 O O . LYS A 1 184 ? 7.32 -7.543 6.66 1 97.62 184 LYS A O 1
ATOM 1448 N N . ALA A 1 185 ? 6.441 -7.754 4.609 1 97.94 185 ALA A N 1
ATOM 1449 C CA . ALA A 1 185 ? 7.258 -6.676 4.059 1 97.94 185 ALA A CA 1
ATOM 1450 C C . ALA A 1 185 ? 6.949 -5.348 4.746 1 97.94 185 ALA A C 1
ATOM 1452 O O . ALA A 1 185 ? 7.863 -4.613 5.129 1 97.94 185 ALA A O 1
ATOM 1453 N N . HIS A 1 186 ? 5.691 -5.039 4.926 1 96.81 186 HIS A N 1
ATOM 1454 C CA . HIS A 1 186 ? 5.285 -3.812 5.609 1 96.81 186 HIS A CA 1
ATOM 1455 C C . HIS A 1 186 ? 5.797 -3.789 7.047 1 96.81 186 HIS A C 1
ATOM 1457 O O . HIS A 1 186 ? 6.258 -2.75 7.527 1 96.81 186 HIS A O 1
ATOM 1463 N N . GLN A 1 187 ? 5.699 -4.898 7.676 1 95.56 187 GLN A N 1
ATOM 1464 C CA . GLN A 1 187 ? 6.141 -5.008 9.062 1 95.56 187 GLN A CA 1
ATOM 1465 C C . GLN A 1 187 ? 7.633 -4.699 9.188 1 95.56 187 GLN A C 1
ATOM 1467 O O . GLN A 1 187 ? 8.07 -4.145 10.195 1 95.56 187 GLN A O 1
ATOM 1472 N N . LYS A 1 188 ? 8.336 -5.008 8.141 1 96.94 188 LYS A N 1
ATOM 1473 C CA . LYS A 1 188 ? 9.781 -4.793 8.164 1 96.94 188 LYS A CA 1
ATOM 1474 C C . LYS A 1 188 ? 10.133 -3.389 7.688 1 96.94 188 LYS A C 1
ATOM 1476 O O . LYS A 1 188 ? 11.312 -3.045 7.578 1 96.94 188 LYS A O 1
ATOM 1481 N N . GLY A 1 189 ? 9.172 -2.57 7.414 1 96.19 189 GLY A N 1
ATOM 1482 C CA . GLY A 1 189 ? 9.398 -1.175 7.07 1 96.19 189 GLY A CA 1
ATOM 1483 C C . GLY A 1 189 ? 9.656 -0.957 5.59 1 96.19 189 GLY A C 1
ATOM 1484 O O . GLY A 1 189 ? 10.117 0.112 5.188 1 96.19 189 GLY A O 1
ATOM 1485 N N . VAL A 1 190 ? 9.359 -1.949 4.766 1 98.25 190 VAL A N 1
ATOM 1486 C CA . VAL A 1 190 ? 9.508 -1.795 3.322 1 98.25 190 VAL A CA 1
ATOM 1487 C C . VAL A 1 190 ? 8.391 -0.903 2.785 1 98.25 190 VAL A C 1
ATOM 1489 O O . VAL A 1 190 ? 7.223 -1.073 3.146 1 98.25 190 VAL A O 1
ATOM 1492 N N . LEU A 1 191 ? 8.758 0.077 1.999 1 98.06 191 LEU A N 1
ATOM 1493 C CA . LEU A 1 191 ? 7.777 0.942 1.353 1 98.06 191 LEU A CA 1
ATOM 1494 C C . LEU A 1 191 ? 7.348 0.369 0.006 1 98.06 191 LEU A C 1
ATOM 1496 O O . LEU A 1 191 ? 8.18 -0.151 -0.743 1 98.06 191 LEU A O 1
ATOM 1500 N N . ILE A 1 192 ? 6.078 0.377 -0.226 1 98.19 192 ILE A N 1
ATOM 1501 C CA . ILE A 1 192 ? 5.555 -0.119 -1.496 1 98.19 192 ILE A CA 1
ATOM 1502 C C . ILE A 1 192 ? 4.656 0.939 -2.133 1 98.19 192 ILE A C 1
ATOM 1504 O O . ILE A 1 192 ? 3.709 1.417 -1.505 1 98.19 192 ILE A O 1
ATOM 1508 N N . LEU A 1 193 ? 4.977 1.352 -3.324 1 97.56 193 LEU A N 1
ATOM 1509 C CA . LEU A 1 193 ? 4.145 2.277 -4.082 1 97.56 193 LEU A CA 1
ATOM 1510 C C . LEU A 1 193 ? 3.488 1.573 -5.266 1 97.56 193 LEU A C 1
ATOM 1512 O O . LEU A 1 193 ? 4.156 1.247 -6.25 1 97.56 193 LEU A O 1
ATOM 1516 N N . ASN A 1 194 ? 2.219 1.403 -5.168 1 96.75 194 ASN A N 1
ATOM 1517 C CA . ASN A 1 194 ? 1.444 0.759 -6.223 1 96.75 194 ASN A CA 1
ATOM 1518 C C . ASN A 1 194 ? 1.087 1.741 -7.336 1 96.75 194 ASN A C 1
ATOM 1520 O O . ASN A 1 194 ? 1.236 2.953 -7.172 1 96.75 194 ASN A O 1
ATOM 1524 N N . ASN A 1 195 ? 0.62 1.157 -8.523 1 95.75 195 ASN A N 1
ATOM 1525 C CA . ASN A 1 195 ? 0.258 1.94 -9.703 1 95.75 195 ASN A CA 1
ATOM 1526 C C . ASN A 1 195 ? 1.395 2.863 -10.133 1 95.75 195 ASN A C 1
ATOM 1528 O O . ASN A 1 195 ? 1.166 4.035 -10.445 1 95.75 195 ASN A O 1
ATOM 1532 N N . THR A 1 196 ? 2.582 2.414 -9.977 1 97.06 196 THR A N 1
ATOM 1533 C CA . THR A 1 196 ? 3.795 3.127 -10.359 1 97.06 196 THR A CA 1
ATOM 1534 C C . THR A 1 196 ? 4.609 2.309 -11.359 1 97.06 196 THR A C 1
ATOM 1536 O O . THR A 1 196 ? 5.387 1.438 -10.961 1 97.06 196 THR A O 1
ATOM 1539 N N . ASN A 1 197 ? 4.441 2.602 -12.57 1 97.44 197 ASN A N 1
ATOM 1540 C CA . ASN A 1 197 ? 5.145 1.89 -13.633 1 97.44 197 ASN A CA 1
ATOM 1541 C C . ASN A 1 197 ? 6.535 2.471 -13.875 1 97.44 197 ASN A C 1
ATOM 1543 O O . ASN A 1 197 ? 6.68 3.672 -14.102 1 97.44 197 ASN A O 1
ATOM 1547 N N . VAL A 1 198 ? 7.57 1.682 -13.742 1 98.56 198 VAL A N 1
ATOM 1548 C CA . VAL A 1 198 ? 8.93 2.104 -14.086 1 98.56 198 VAL A CA 1
ATOM 1549 C C . VAL A 1 198 ? 9.133 2.023 -15.594 1 98.56 198 VAL A C 1
ATOM 1551 O O . VAL A 1 198 ? 8.984 0.955 -16.188 1 98.56 198 VAL A O 1
ATOM 1554 N N . LYS A 1 199 ? 9.523 3.111 -16.188 1 98.31 199 LYS A N 1
ATOM 1555 C CA . LYS A 1 199 ? 9.609 3.203 -17.641 1 98.31 199 LYS A CA 1
ATOM 1556 C C . LYS A 1 199 ? 11.047 3.023 -18.109 1 98.31 199 LYS A C 1
ATOM 1558 O O . LYS A 1 199 ? 11.281 2.479 -19.188 1 98.31 199 LYS A O 1
ATOM 1563 N N . ALA A 1 200 ? 11.93 3.547 -17.344 1 98.19 200 ALA A N 1
ATOM 1564 C CA . ALA A 1 200 ? 13.336 3.537 -17.734 1 98.19 200 ALA A CA 1
ATOM 1565 C C . ALA A 1 200 ? 14.242 3.812 -16.531 1 98.19 200 ALA A C 1
ATOM 1567 O O . ALA A 1 200 ? 13.766 4.238 -15.484 1 98.19 200 ALA A O 1
ATOM 1568 N N . PHE A 1 201 ? 15.484 3.502 -16.734 1 98.25 201 PHE A N 1
ATOM 1569 C CA . PHE A 1 201 ? 16.5 3.873 -15.742 1 98.25 201 PHE A CA 1
ATOM 1570 C C . PHE A 1 201 ? 17.812 4.211 -16.422 1 98.25 201 PHE A C 1
ATOM 1572 O O . PHE A 1 201 ? 18.031 3.846 -17.578 1 98.25 201 PHE A O 1
ATOM 1579 N N . ALA A 1 202 ? 18.625 5.023 -15.648 1 97.25 202 ALA A N 1
ATOM 1580 C CA . ALA A 1 202 ? 19.969 5.379 -16.094 1 97.25 202 ALA A CA 1
ATOM 1581 C C . ALA A 1 202 ? 20.969 5.289 -14.938 1 97.25 202 ALA A C 1
ATOM 1583 O O . ALA A 1 202 ? 20.75 5.867 -13.867 1 97.25 202 ALA A O 1
ATOM 1584 N N . THR A 1 203 ? 22.016 4.527 -15.195 1 94.94 203 THR A N 1
ATOM 1585 C CA . THR A 1 203 ? 23.031 4.352 -14.156 1 94.94 203 THR A CA 1
ATOM 1586 C C . THR A 1 203 ? 24.031 5.5 -14.18 1 94.94 203 THR A C 1
ATOM 1588 O O . THR A 1 203 ? 24.438 5.961 -15.25 1 94.94 203 THR A O 1
ATOM 1591 N N . THR A 1 204 ? 24.219 5.996 -13.016 1 88.25 204 THR A N 1
ATOM 1592 C CA . THR A 1 204 ? 25.344 6.914 -12.828 1 88.25 204 THR A CA 1
ATOM 1593 C C . THR A 1 204 ? 26.438 6.254 -12.016 1 88.25 204 THR A C 1
ATOM 1595 O O . THR A 1 204 ? 26.406 5.047 -11.766 1 88.25 204 THR A O 1
ATOM 1598 N N . ALA A 1 205 ? 27.547 7.012 -11.648 1 84.75 205 ALA A N 1
ATOM 1599 C CA . ALA A 1 205 ? 28.703 6.434 -10.969 1 84.75 205 ALA A CA 1
ATOM 1600 C C . ALA A 1 205 ? 28.297 5.828 -9.625 1 84.75 205 ALA A C 1
ATOM 1602 O O . ALA A 1 205 ? 28.75 4.734 -9.273 1 84.75 205 ALA A O 1
ATOM 1603 N N . ASN A 1 206 ? 27.391 6.473 -8.953 1 87.94 206 ASN A N 1
ATOM 1604 C CA . ASN A 1 206 ? 27.125 5.961 -7.609 1 87.94 206 ASN A CA 1
ATOM 1605 C C . ASN A 1 206 ? 25.625 5.809 -7.352 1 87.94 206 ASN A C 1
ATOM 1607 O O . ASN A 1 206 ? 25.203 5.66 -6.207 1 87.94 206 ASN A O 1
ATOM 1611 N N . SER A 1 207 ? 24.844 5.895 -8.438 1 94.81 207 SER A N 1
ATOM 1612 C CA . SER A 1 207 ? 23.391 5.816 -8.234 1 94.81 207 SER A CA 1
ATOM 1613 C C . SER A 1 207 ? 22.688 5.441 -9.531 1 94.81 207 SER A C 1
ATOM 1615 O O . SER A 1 207 ? 23.312 5.348 -10.586 1 94.81 207 SER A O 1
ATOM 1617 N N . VAL A 1 208 ? 21.453 5.109 -9.391 1 98.06 208 VAL A N 1
ATOM 1618 C CA . VAL A 1 208 ? 20.594 4.816 -10.531 1 98.06 208 VAL A CA 1
ATOM 1619 C C . VAL A 1 208 ? 19.406 5.781 -10.539 1 98.06 208 VAL A C 1
ATOM 1621 O O . VAL A 1 208 ? 18.688 5.906 -9.547 1 98.06 208 VAL A O 1
ATOM 1624 N N . ALA A 1 209 ? 19.266 6.543 -11.617 1 97.94 209 ALA A N 1
ATOM 1625 C CA . ALA A 1 209 ? 18.078 7.359 -11.82 1 97.94 209 ALA A CA 1
ATOM 1626 C C . ALA A 1 209 ? 16.938 6.531 -12.398 1 97.94 209 ALA A C 1
ATOM 1628 O O . ALA A 1 209 ? 17.109 5.82 -13.391 1 97.94 209 ALA A O 1
ATOM 1629 N N . VAL A 1 210 ? 15.805 6.562 -11.781 1 98.19 210 VAL A N 1
ATOM 1630 C CA . VAL A 1 210 ? 14.656 5.762 -12.203 1 98.19 210 VAL A CA 1
ATOM 1631 C C . VAL A 1 210 ? 13.531 6.68 -12.664 1 98.19 210 VAL A C 1
ATOM 1633 O O . VAL A 1 210 ? 13.148 7.609 -11.953 1 98.19 210 VAL A O 1
ATOM 1636 N N . GLU A 1 211 ? 13.047 6.469 -13.812 1 98.12 211 GLU A N 1
ATOM 1637 C CA . GLU A 1 211 ? 11.898 7.191 -14.359 1 98.12 211 GLU A CA 1
ATOM 1638 C C . GLU A 1 211 ? 10.625 6.367 -14.25 1 98.12 211 GLU A C 1
ATOM 1640 O O . GLU A 1 211 ? 10.57 5.23 -14.727 1 98.12 211 GLU A O 1
ATOM 1645 N N . THR A 1 212 ? 9.633 6.891 -13.57 1 97.75 212 THR A N 1
ATOM 1646 C CA . THR A 1 212 ? 8.352 6.211 -13.445 1 97.75 212 THR A CA 1
ATOM 1647 C C . THR A 1 212 ? 7.254 6.969 -14.188 1 97.75 212 THR A C 1
ATOM 1649 O O . THR A 1 212 ? 7.512 8.023 -14.773 1 97.75 212 THR A O 1
ATOM 1652 N N . SER A 1 213 ? 6.062 6.402 -14.227 1 94 213 SER A N 1
ATOM 1653 C CA . SER A 1 213 ? 4.891 7.031 -14.82 1 94 213 SER A CA 1
ATOM 1654 C C . SER A 1 213 ? 4.516 8.312 -14.086 1 94 213 SER A C 1
ATOM 1656 O O . SER A 1 213 ? 3.887 9.203 -14.656 1 94 213 SER A O 1
ATOM 1658 N N . ASN A 1 214 ? 4.992 8.5 -12.859 1 90.44 214 ASN A N 1
ATOM 1659 C CA . ASN A 1 214 ? 4.457 9.578 -12.031 1 90.44 214 ASN A CA 1
ATOM 1660 C C . ASN A 1 214 ? 5.559 10.516 -11.539 1 90.44 214 ASN A C 1
ATOM 1662 O O . ASN A 1 214 ? 5.289 11.656 -11.172 1 90.44 214 ASN A O 1
ATOM 1666 N N . PHE A 1 215 ? 6.734 9.969 -11.422 1 94.94 215 PHE A N 1
ATOM 1667 C CA . PHE A 1 215 ? 7.84 10.742 -10.867 1 94.94 215 PHE A CA 1
ATOM 1668 C C . PHE A 1 215 ? 9.18 10.109 -11.227 1 94.94 215 PHE A C 1
ATOM 1670 O O . PHE A 1 215 ? 9.219 9.031 -11.836 1 94.94 215 PHE A O 1
ATOM 1677 N N . THR A 1 216 ? 10.258 10.789 -10.953 1 96.25 216 THR A N 1
ATOM 1678 C CA . THR A 1 216 ? 11.617 10.273 -11.039 1 96.25 216 THR A CA 1
ATOM 1679 C C . THR A 1 216 ? 12.234 10.141 -9.648 1 96.25 216 THR A C 1
ATOM 1681 O O . THR A 1 216 ? 11.82 10.828 -8.711 1 96.25 216 THR A O 1
ATOM 1684 N N . LEU A 1 217 ? 13.141 9.219 -9.5 1 96.81 217 LEU A N 1
ATOM 1685 C CA . LEU A 1 217 ? 13.844 9.086 -8.227 1 96.81 217 LEU A CA 1
ATOM 1686 C C . LEU A 1 217 ? 15.273 8.602 -8.438 1 96.81 217 LEU A C 1
ATOM 1688 O O . LEU A 1 217 ? 15.633 8.188 -9.547 1 96.81 217 LEU A O 1
ATOM 1692 N N . GLN A 1 218 ? 16.062 8.805 -7.387 1 97.5 218 GLN A N 1
ATOM 1693 C CA . GLN A 1 218 ? 17.422 8.273 -7.328 1 97.5 218 GLN A CA 1
ATOM 1694 C C . GLN A 1 218 ? 17.531 7.168 -6.285 1 97.5 218 GLN A C 1
ATOM 1696 O O . GLN A 1 218 ? 16.953 7.266 -5.199 1 97.5 218 GLN A O 1
ATOM 1701 N N . THR A 1 219 ? 18.234 6.102 -6.621 1 98.38 219 THR A N 1
ATOM 1702 C CA . THR A 1 219 ? 18.453 5 -5.691 1 98.38 219 THR A CA 1
ATOM 1703 C C . THR A 1 219 ? 19.891 4.48 -5.812 1 98.38 219 THR A C 1
ATOM 1705 O O . THR A 1 219 ? 20.516 4.617 -6.863 1 98.38 219 THR A O 1
ATOM 1708 N N . LYS A 1 220 ? 20.406 3.947 -4.684 1 98.06 220 LYS A N 1
ATOM 1709 C CA . LYS A 1 220 ? 21.75 3.4 -4.73 1 98.06 220 LYS A CA 1
ATOM 1710 C C . LYS A 1 220 ? 21.797 2.135 -5.582 1 98.06 220 LYS A C 1
ATOM 1712 O O . LYS A 1 220 ? 22.719 1.954 -6.383 1 98.06 220 LYS A O 1
ATOM 1717 N N . LYS A 1 221 ? 20.859 1.229 -5.43 1 98.12 221 LYS A N 1
ATOM 1718 C CA . LYS A 1 221 ? 20.75 -0.017 -6.184 1 98.12 221 LYS A CA 1
ATOM 1719 C C . LYS A 1 221 ? 19.344 -0.2 -6.758 1 98.12 221 LYS A C 1
ATOM 1721 O O . LYS A 1 221 ? 18.359 0.127 -6.102 1 98.12 221 LYS A O 1
ATOM 1726 N N . LEU A 1 222 ? 19.297 -0.691 -7.965 1 98.69 222 LEU A N 1
ATOM 1727 C CA . LEU A 1 222 ? 18.031 -1.044 -8.617 1 98.69 222 LEU A CA 1
ATOM 1728 C C . LEU A 1 222 ? 17.938 -2.551 -8.836 1 98.69 222 LEU A C 1
ATOM 1730 O O . LEU A 1 222 ? 18.875 -3.172 -9.336 1 98.69 222 LEU A O 1
ATOM 1734 N N . ILE A 1 223 ? 16.844 -3.158 -8.43 1 98.81 223 ILE A N 1
ATOM 1735 C CA . ILE A 1 223 ? 16.641 -4.594 -8.57 1 98.81 223 ILE A CA 1
ATOM 1736 C C . ILE A 1 223 ? 15.352 -4.859 -9.359 1 98.81 223 ILE A C 1
ATOM 1738 O O . ILE A 1 223 ? 14.258 -4.512 -8.906 1 98.81 223 ILE A O 1
ATOM 1742 N N . VAL A 1 224 ? 15.453 -5.508 -10.516 1 98.81 224 VAL A N 1
ATOM 1743 C CA . VAL A 1 224 ? 14.32 -5.742 -11.406 1 98.81 224 VAL A CA 1
ATOM 1744 C C . VAL A 1 224 ? 13.812 -7.172 -11.227 1 98.81 224 VAL A C 1
ATOM 1746 O O . VAL A 1 224 ? 14.531 -8.133 -11.508 1 98.81 224 VAL A O 1
ATOM 1749 N N . THR A 1 225 ? 12.57 -7.312 -10.797 1 98.75 225 THR A N 1
ATOM 1750 C CA . THR A 1 225 ? 11.969 -8.617 -10.555 1 98.75 225 THR A CA 1
ATOM 1751 C C . THR A 1 225 ? 10.633 -8.742 -11.273 1 98.75 225 THR A C 1
ATOM 1753 O O . THR A 1 225 ? 9.672 -9.297 -10.734 1 98.75 225 THR A O 1
ATOM 1756 N N . THR A 1 226 ? 10.547 -8.336 -12.523 1 98.06 226 THR A N 1
ATOM 1757 C CA . THR A 1 226 ? 9.281 -8.18 -13.234 1 98.06 226 THR A CA 1
ATOM 1758 C C . THR A 1 226 ? 8.984 -9.406 -14.094 1 98.06 226 THR A C 1
ATOM 1760 O O . THR A 1 226 ? 7.969 -9.453 -14.797 1 98.06 226 THR A O 1
ATOM 1763 N N . ASN A 1 227 ? 9.859 -10.383 -14.094 1 97.25 227 ASN A N 1
ATOM 1764 C CA . ASN A 1 227 ? 9.641 -11.68 -14.727 1 97.25 227 ASN A CA 1
ATOM 1765 C C . ASN A 1 227 ? 9.18 -11.531 -16.172 1 97.25 227 ASN A C 1
ATOM 1767 O O . ASN A 1 227 ? 9.914 -11.023 -17.016 1 97.25 227 ASN A O 1
ATOM 1771 N N . GLY A 1 228 ? 7.945 -11.805 -16.484 1 96.88 228 GLY A N 1
ATOM 1772 C CA . GLY A 1 228 ? 7.441 -11.773 -17.844 1 96.88 228 GLY A CA 1
ATOM 1773 C C . GLY A 1 228 ? 7.516 -10.398 -18.484 1 96.88 228 GLY A C 1
ATOM 1774 O O . GLY A 1 228 ? 7.461 -10.273 -19.703 1 96.88 228 GLY A O 1
ATOM 1775 N N . PHE A 1 229 ? 7.73 -9.375 -17.734 1 97.62 229 PHE A N 1
ATOM 1776 C CA . PHE A 1 229 ? 7.742 -8.008 -18.219 1 97.62 229 PHE A CA 1
ATOM 1777 C C . PHE A 1 229 ? 9.164 -7.457 -18.266 1 97.62 229 PHE A C 1
ATOM 1779 O O . PHE A 1 229 ? 9.367 -6.262 -18.484 1 97.62 229 PHE A O 1
ATOM 1786 N N . ALA A 1 230 ? 10.117 -8.297 -18.078 1 96.94 230 ALA A N 1
ATOM 1787 C CA . ALA A 1 230 ? 11.508 -7.879 -17.906 1 96.94 230 ALA A CA 1
ATOM 1788 C C . ALA A 1 230 ? 12.031 -7.176 -19.156 1 96.94 230 ALA A C 1
ATOM 1790 O O . ALA A 1 230 ? 12.875 -6.281 -19.062 1 96.94 230 ALA A O 1
ATOM 1791 N N . ALA A 1 231 ? 11.508 -7.562 -20.297 1 96.06 231 ALA A N 1
ATOM 1792 C CA . ALA A 1 231 ? 12.008 -7.039 -21.562 1 96.06 231 ALA A CA 1
ATOM 1793 C C . ALA A 1 231 ? 11.719 -5.551 -21.688 1 96.06 231 ALA A C 1
ATOM 1795 O O . ALA A 1 231 ? 12.312 -4.867 -22.531 1 96.06 231 ALA A O 1
ATOM 1796 N N . GLU A 1 232 ? 10.812 -5.074 -20.906 1 95.38 232 GLU A N 1
ATOM 1797 C CA . GLU A 1 232 ? 10.484 -3.65 -20.938 1 95.38 232 GLU A CA 1
ATOM 1798 C C . GLU A 1 232 ? 11.641 -2.805 -20.406 1 95.38 232 GLU A C 1
ATOM 1800 O O . GLU A 1 232 ? 11.781 -1.635 -20.781 1 95.38 232 GLU A O 1
ATOM 1805 N N . LEU A 1 233 ? 12.477 -3.393 -19.531 1 97.19 233 LEU A N 1
ATOM 1806 C CA . LEU A 1 233 ? 13.523 -2.619 -18.859 1 97.19 233 LEU A CA 1
ATOM 1807 C C . LEU A 1 233 ? 14.898 -3.219 -19.141 1 97.19 233 LEU A C 1
ATOM 1809 O O . LEU A 1 233 ? 15.914 -2.539 -18.984 1 97.19 233 LEU A O 1
ATOM 1813 N N . LEU A 1 234 ? 14.898 -4.527 -19.484 1 97.38 234 LEU A N 1
ATOM 1814 C CA . LEU A 1 234 ? 16.172 -5.246 -19.562 1 97.38 234 LEU A CA 1
ATOM 1815 C C . LEU A 1 234 ? 16.344 -5.898 -20.922 1 97.38 234 LEU A C 1
ATOM 1817 O O . LEU A 1 234 ? 15.359 -6.195 -21.609 1 97.38 234 LEU A O 1
ATOM 1821 N N . GLN A 1 235 ? 17.641 -6.125 -21.312 1 95.31 235 GLN A N 1
ATOM 1822 C CA . GLN A 1 235 ? 17.984 -6.875 -22.531 1 95.31 235 GLN A CA 1
ATOM 1823 C C . GLN A 1 235 ? 18.359 -8.312 -22.188 1 95.31 235 GLN A C 1
ATOM 1825 O O . GLN A 1 235 ? 19.469 -8.758 -22.484 1 95.31 235 GLN A O 1
ATOM 1830 N N . GLU A 1 236 ? 17.547 -8.93 -21.391 1 94.44 236 GLU A N 1
ATOM 1831 C CA . GLU A 1 236 ? 17.781 -10.328 -21.016 1 94.44 236 GLU A CA 1
ATOM 1832 C C . GLU A 1 236 ? 16.891 -11.266 -21.844 1 94.44 236 GLU A C 1
ATOM 1834 O O . GLU A 1 236 ? 15.883 -10.852 -22.406 1 94.44 236 GLU A O 1
ATOM 1839 N N . LYS A 1 237 ? 17.297 -12.531 -21.891 1 93.94 237 LYS A N 1
ATOM 1840 C CA . LYS A 1 237 ? 16.594 -13.547 -22.688 1 93.94 237 LYS A CA 1
ATOM 1841 C C . LYS A 1 237 ? 15.391 -14.102 -21.922 1 93.94 237 LYS A C 1
ATOM 1843 O O . LYS A 1 237 ? 15.375 -15.273 -21.547 1 93.94 237 LYS A O 1
ATOM 1848 N N . VAL A 1 238 ? 14.445 -13.297 -21.797 1 96.12 238 VAL A N 1
ATOM 1849 C CA . VAL A 1 238 ? 13.18 -13.648 -21.156 1 96.12 238 VAL A CA 1
ATOM 1850 C C . VAL A 1 238 ? 12.016 -13.141 -22 1 96.12 238 VAL A C 1
ATOM 1852 O O . VAL A 1 238 ? 12.023 -12 -22.469 1 96.12 238 VAL A O 1
ATOM 1855 N N . LYS A 1 239 ? 11.094 -14.039 -22.328 1 96.88 239 LYS A N 1
ATOM 1856 C CA . LYS A 1 239 ? 9.891 -13.695 -23.078 1 96.88 239 LYS A CA 1
ATOM 1857 C C . LYS A 1 239 ? 8.633 -13.891 -22.234 1 96.88 239 LYS A C 1
ATOM 1859 O O . LYS A 1 239 ? 8.586 -14.781 -21.391 1 96.88 239 LYS A O 1
ATOM 1864 N N . PRO A 1 240 ? 7.695 -13.008 -22.5 1 97.75 240 PRO A N 1
ATOM 1865 C CA . PRO A 1 240 ? 6.426 -13.234 -21.812 1 97.75 240 PRO A CA 1
ATOM 1866 C C . PRO A 1 240 ? 5.688 -14.469 -22.328 1 97.75 240 PRO A C 1
ATOM 1868 O O . PRO A 1 240 ? 5.828 -14.836 -23.484 1 97.75 240 PRO A O 1
ATOM 1871 N N . ALA A 1 241 ? 5.004 -15.047 -21.484 1 97.31 241 ALA A N 1
ATOM 1872 C CA . ALA A 1 241 ? 4.094 -16.141 -21.812 1 97.31 241 ALA A CA 1
ATOM 1873 C C . ALA A 1 241 ? 2.791 -16.031 -21.016 1 97.31 241 ALA A C 1
ATOM 1875 O O . ALA A 1 241 ? 2.779 -16.188 -19.797 1 97.31 241 ALA A O 1
ATOM 1876 N N . ARG A 1 242 ? 1.748 -15.766 -21.766 1 97.44 242 ARG A N 1
ATOM 1877 C CA . ARG A 1 242 ? 0.441 -15.656 -21.125 1 97.44 242 ARG A CA 1
ATOM 1878 C C . ARG A 1 242 ? -0.169 -17.031 -20.875 1 97.44 242 ARG A C 1
ATOM 1880 O O . ARG A 1 242 ? -0.134 -17.906 -21.75 1 97.44 242 ARG A O 1
ATOM 1887 N N . ALA A 1 243 ? -0.577 -17.219 -19.641 1 95.88 243 ALA A N 1
ATOM 1888 C CA . ALA A 1 243 ? -1.366 -18.391 -19.281 1 95.88 243 ALA A CA 1
ATOM 1889 C C . ALA A 1 243 ? -2.777 -17.984 -18.859 1 95.88 243 ALA A C 1
ATOM 1891 O O . ALA A 1 243 ? -2.973 -16.938 -18.234 1 95.88 243 ALA A O 1
ATOM 1892 N N . GLN A 1 244 ? -3.732 -18.812 -19.203 1 97.88 244 GLN A N 1
ATOM 1893 C CA . GLN A 1 244 ? -5.133 -18.516 -18.922 1 97.88 244 GLN A CA 1
ATOM 1894 C C . GLN A 1 244 ? -5.73 -19.531 -17.953 1 97.88 244 GLN A C 1
ATOM 1896 O O . GLN A 1 244 ? -5.344 -20.688 -17.938 1 97.88 244 GLN A O 1
ATOM 1901 N N . VAL A 1 245 ? -6.664 -19.047 -17.125 1 98.25 245 VAL A N 1
ATOM 1902 C CA . VAL A 1 245 ? -7.285 -19.859 -16.094 1 98.25 245 VAL A CA 1
ATOM 1903 C C . VAL A 1 245 ? -8.789 -19.578 -16.047 1 98.25 245 VAL A C 1
ATOM 1905 O O . VAL A 1 245 ? -9.234 -18.469 -16.359 1 98.25 245 VAL A O 1
ATOM 1908 N N . LEU A 1 246 ? -9.555 -20.547 -15.781 1 98.44 246 LEU A N 1
ATOM 1909 C CA . LEU A 1 246 ? -10.945 -20.391 -15.391 1 98.44 246 LEU A CA 1
ATOM 1910 C C . LEU A 1 246 ? -11.227 -21.078 -14.062 1 98.44 246 LEU A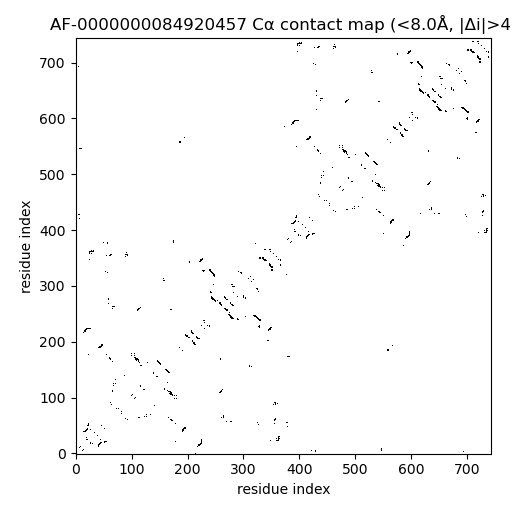 C 1
ATOM 1912 O O . LEU A 1 246 ? -10.461 -21.938 -13.625 1 98.44 246 LEU A O 1
ATOM 1916 N N . VAL A 1 247 ? -12.266 -20.672 -13.375 1 98.69 247 VAL A N 1
ATOM 1917 C CA . VAL A 1 247 ? -12.695 -21.312 -12.133 1 98.69 247 VAL A CA 1
ATOM 1918 C C . VAL A 1 247 ? -14.211 -21.453 -12.125 1 98.69 247 VAL A C 1
ATOM 1920 O O . VAL A 1 247 ? -14.93 -20.562 -12.594 1 98.69 247 VAL A O 1
ATOM 1923 N N . THR A 1 248 ? -14.719 -22.547 -11.656 1 98.62 248 THR A N 1
ATOM 1924 C CA . THR A 1 248 ? -16.156 -22.797 -11.625 1 98.62 248 THR A CA 1
ATOM 1925 C C . THR A 1 248 ? -16.797 -22.094 -10.43 1 98.62 248 THR A C 1
ATOM 1927 O O . THR A 1 248 ? -16.094 -21.641 -9.516 1 98.62 248 THR A O 1
ATOM 1930 N N . THR A 1 249 ? -18.141 -21.984 -10.516 1 98.25 249 THR A N 1
ATOM 1931 C CA . THR A 1 249 ? -18.891 -21.734 -9.281 1 98.25 249 THR A CA 1
ATOM 1932 C C . THR A 1 249 ? -18.734 -22.922 -8.328 1 98.25 249 THR A C 1
ATOM 1934 O O . THR A 1 249 ? -18.281 -24 -8.727 1 98.25 249 THR A O 1
ATOM 1937 N N . PRO A 1 250 ? -19.062 -22.703 -7.059 1 98.25 250 PRO A N 1
ATOM 1938 C CA . PRO A 1 250 ? -18.984 -23.844 -6.141 1 98.25 250 PRO A CA 1
ATOM 1939 C C . PRO A 1 250 ? -19.812 -25.031 -6.609 1 98.25 250 PRO A C 1
ATOM 1941 O O . PRO A 1 250 ? -20.938 -24.859 -7.113 1 98.25 250 PRO A O 1
ATOM 1944 N N . ILE A 1 251 ? -19.25 -26.156 -6.527 1 97.94 251 ILE A N 1
ATOM 1945 C CA . ILE A 1 251 ? -19.906 -27.406 -6.879 1 97.94 251 ILE A CA 1
ATOM 1946 C C . ILE A 1 251 ? -20.219 -28.203 -5.609 1 97.94 251 ILE A C 1
ATOM 1948 O O . ILE A 1 251 ? -19.312 -28.578 -4.867 1 97.94 251 ILE A O 1
ATOM 1952 N N . PRO A 1 252 ? -21.469 -28.406 -5.375 1 96.31 252 PRO A N 1
ATOM 1953 C CA . PRO A 1 252 ? -21.828 -29.172 -4.168 1 96.31 252 PRO A CA 1
ATOM 1954 C C . PRO A 1 252 ? -21.172 -30.547 -4.121 1 96.31 252 PRO A C 1
ATOM 1956 O O . PRO A 1 252 ? -21.172 -31.266 -5.121 1 96.31 252 PRO A O 1
ATOM 1959 N N . ASN A 1 253 ? -20.578 -30.891 -3.025 1 94.06 253 ASN A N 1
ATOM 1960 C CA . ASN A 1 253 ? -19.984 -32.188 -2.756 1 94.06 253 ASN A CA 1
ATOM 1961 C C . ASN A 1 253 ? -18.828 -32.5 -3.715 1 94.06 253 ASN A C 1
ATOM 1963 O O . ASN A 1 253 ? -18.641 -33.625 -4.129 1 94.06 253 ASN A O 1
ATOM 1967 N N . LEU A 1 254 ? -18.156 -31.484 -4.188 1 96.12 254 LEU A N 1
ATOM 1968 C CA . LEU A 1 254 ? -16.984 -31.703 -5.023 1 96.12 254 LEU A CA 1
ATOM 1969 C C . LEU A 1 254 ? -16 -32.656 -4.336 1 96.12 254 LEU A C 1
ATOM 1971 O O . LEU A 1 254 ? -15.523 -32.375 -3.236 1 96.12 254 LEU A O 1
ATOM 1975 N N . HIS A 1 255 ? -15.625 -33.781 -4.906 1 93.38 255 HIS A N 1
ATOM 1976 C CA . HIS A 1 255 ? -14.82 -34.812 -4.273 1 93.38 255 HIS A CA 1
ATOM 1977 C C . HIS A 1 255 ? -13.359 -34.719 -4.699 1 93.38 255 HIS A C 1
ATOM 1979 O O . HIS A 1 255 ? -12.5 -35.406 -4.125 1 93.38 255 HIS A O 1
ATOM 1985 N N . ILE A 1 256 ? -13.039 -33.906 -5.68 1 95.56 256 ILE A N 1
ATOM 1986 C CA . ILE A 1 256 ? -11.695 -33.75 -6.23 1 95.56 256 ILE A CA 1
ATOM 1987 C C . ILE A 1 256 ? -10.789 -33.062 -5.219 1 95.56 256 ILE A C 1
ATOM 1989 O O . ILE A 1 256 ? -11.141 -32 -4.707 1 95.56 256 ILE A O 1
ATOM 1993 N N . LYS A 1 257 ? -9.625 -33.688 -4.855 1 96.5 257 LYS A N 1
ATOM 1994 C CA . LYS A 1 257 ? -8.617 -33.125 -3.975 1 96.5 257 LYS A CA 1
ATOM 1995 C C . LYS A 1 257 ? -7.211 -33.406 -4.492 1 96.5 257 LYS A C 1
ATOM 1997 O O . LYS A 1 257 ? -6.828 -34.562 -4.668 1 96.5 257 LYS A O 1
ATOM 2002 N N . GLY A 1 258 ? -6.48 -32.344 -4.738 1 97.56 258 GLY A N 1
ATOM 2003 C CA . GLY A 1 258 ? -5.121 -32.469 -5.23 1 97.56 258 GLY A CA 1
ATOM 2004 C C . GLY A 1 258 ? -4.809 -31.531 -6.379 1 97.56 258 GLY A C 1
ATOM 2005 O O . GLY A 1 258 ? -5.668 -30.75 -6.805 1 97.56 258 GLY A O 1
ATOM 2006 N N . THR A 1 259 ? -3.586 -31.5 -6.762 1 98.44 259 THR A N 1
ATOM 2007 C CA . THR A 1 259 ? -3.15 -30.828 -7.98 1 98.44 259 THR A CA 1
ATOM 2008 C C . THR A 1 259 ? -3.049 -31.828 -9.141 1 98.44 259 THR A C 1
ATOM 2010 O O . THR A 1 259 ? -2.596 -32.969 -8.953 1 98.44 259 THR A O 1
ATOM 2013 N N . PHE A 1 260 ? -3.539 -31.422 -10.281 1 98.5 260 PHE A N 1
ATOM 2014 C CA . PHE A 1 260 ? -3.625 -32.344 -11.406 1 98.5 260 PHE A CA 1
ATOM 2015 C C . PHE A 1 260 ? -2.957 -31.75 -12.648 1 98.5 260 PHE A C 1
ATOM 2017 O O . PHE A 1 260 ? -3.102 -30.562 -12.922 1 98.5 260 PHE A O 1
ATOM 2024 N N . HIS A 1 261 ? -2.221 -32.594 -13.336 1 97.44 261 HIS A N 1
ATOM 2025 C CA . HIS A 1 261 ? -1.497 -32.219 -14.547 1 97.44 261 HIS A CA 1
ATOM 2026 C C . HIS A 1 261 ? -1.938 -33.062 -15.742 1 97.44 261 HIS A C 1
ATOM 2028 O O . HIS A 1 261 ? -2.266 -34.25 -15.578 1 97.44 261 HIS A O 1
ATOM 2034 N N . LEU A 1 262 ? -1.991 -32.438 -16.906 1 95 262 LEU A N 1
ATOM 2035 C CA . LEU A 1 262 ? -2.252 -33.094 -18.172 1 95 262 LEU A CA 1
ATOM 2036 C C . LEU A 1 262 ? -1.309 -32.625 -19.266 1 95 262 LEU A C 1
ATOM 2038 O O . LEU A 1 262 ? -0.974 -31.422 -19.312 1 95 262 LEU A O 1
ATOM 2042 N N . ASP A 1 263 ? -0.929 -33.531 -20.141 1 92.56 263 ASP A N 1
ATOM 2043 C CA . ASP A 1 263 ? -0.182 -33.188 -21.359 1 92.56 263 ASP A CA 1
ATOM 2044 C C . ASP A 1 263 ? 1.094 -32.438 -21.016 1 92.56 263 ASP A C 1
ATOM 2046 O O . ASP A 1 263 ? 1.298 -31.312 -21.5 1 92.56 263 ASP A O 1
ATOM 2050 N N . GLU A 1 264 ? 1.945 -33.031 -20.203 1 91 264 GLU A N 1
ATOM 2051 C CA . GLU A 1 264 ? 3.244 -32.5 -19.812 1 91 264 GLU A CA 1
ATOM 2052 C C . GLU A 1 264 ? 3.094 -31.156 -19.109 1 91 264 GLU A C 1
ATOM 2054 O O . GLU A 1 264 ? 3.889 -30.25 -19.344 1 91 264 GLU A O 1
ATOM 2059 N N . GLY A 1 265 ? 1.971 -30.969 -18.453 1 91.94 265 GLY A N 1
ATOM 2060 C CA . GLY A 1 265 ? 1.771 -29.781 -17.625 1 91.94 265 GLY A CA 1
ATOM 2061 C C . GLY A 1 265 ? 1.141 -28.625 -18.391 1 91.94 265 GLY A C 1
ATOM 2062 O O . GLY A 1 265 ? 0.879 -27.562 -17.812 1 91.94 265 GLY A O 1
ATOM 2063 N N . TYR A 1 266 ? 0.81 -28.781 -19.672 1 94.88 266 TYR A N 1
ATOM 2064 C CA . TYR A 1 266 ? 0.198 -27.719 -20.453 1 94.88 266 TYR A CA 1
ATOM 2065 C C . TYR A 1 266 ? -1.233 -27.453 -20 1 94.88 266 TYR A C 1
ATOM 2067 O O . TYR A 1 266 ? -1.816 -26.422 -20.328 1 94.88 266 TYR A O 1
ATOM 2075 N N . TYR A 1 267 ? -1.806 -28.453 -19.281 1 97 267 TYR A N 1
ATOM 2076 C CA . TYR A 1 267 ? -3.072 -28.281 -18.578 1 97 267 TYR A CA 1
ATOM 2077 C C . TYR A 1 267 ? -2.934 -28.656 -17.109 1 97 267 TYR A C 1
ATOM 2079 O O . TYR A 1 267 ? -2.221 -29.594 -16.766 1 97 267 TYR A O 1
ATOM 2087 N N . TYR A 1 268 ? -3.592 -27.922 -16.266 1 98.12 268 TYR A N 1
ATOM 2088 C CA . TYR A 1 268 ? -3.492 -28.156 -14.828 1 98.12 268 TYR A CA 1
ATOM 2089 C C . TYR A 1 268 ? -4.758 -27.719 -14.109 1 98.12 268 TYR A C 1
ATOM 2091 O O . TYR A 1 268 ? -5.367 -26.703 -14.484 1 98.12 268 TYR A O 1
ATOM 2099 N N . PHE A 1 269 ? -5.195 -28.438 -13.125 1 98.62 269 PHE A N 1
ATOM 2100 C CA . PHE A 1 269 ? -6.367 -28.031 -12.367 1 98.62 269 PHE A CA 1
ATOM 2101 C C . PHE A 1 269 ? -6.277 -28.531 -10.922 1 98.62 269 PHE A C 1
ATOM 2103 O O . PHE A 1 269 ? -5.438 -29.375 -10.602 1 98.62 269 PHE A O 1
ATOM 2110 N N . ARG A 1 270 ? -7.066 -27.953 -10.055 1 98.69 270 ARG A N 1
ATOM 2111 C CA . ARG A 1 270 ? -7.156 -28.359 -8.648 1 98.69 270 ARG A CA 1
ATOM 2112 C C . ARG A 1 270 ? -8.484 -27.922 -8.047 1 98.69 270 ARG A C 1
ATOM 2114 O O . ARG A 1 270 ? -9.25 -27.188 -8.672 1 98.69 270 ARG A O 1
ATOM 2121 N N . ASN A 1 271 ? -8.703 -28.469 -6.852 1 98.31 271 ASN A N 1
ATOM 2122 C CA . ASN A 1 271 ? -9.828 -27.984 -6.055 1 98.31 271 ASN A CA 1
ATOM 2123 C C . ASN A 1 271 ? -9.461 -26.75 -5.238 1 98.31 271 ASN A C 1
ATOM 2125 O O . ASN A 1 271 ? -8.344 -26.641 -4.738 1 98.31 271 ASN A O 1
ATOM 2129 N N . ILE A 1 272 ? -10.383 -25.812 -5.137 1 97.88 272 ILE A N 1
ATOM 2130 C CA . ILE A 1 272 ? -10.266 -24.656 -4.238 1 97.88 272 ILE A CA 1
ATOM 2131 C C . ILE A 1 272 ? -11.656 -24.156 -3.867 1 97.88 272 ILE A C 1
ATOM 2133 O O . ILE A 1 272 ? -12.453 -23.812 -4.746 1 97.88 272 ILE A O 1
ATOM 2137 N N . ASP A 1 273 ? -12.031 -24.156 -2.598 1 97.12 273 ASP A N 1
ATOM 2138 C CA . ASP A 1 273 ? -13.305 -23.641 -2.09 1 97.12 273 ASP A CA 1
ATOM 2139 C C . ASP A 1 273 ? -14.484 -24.297 -2.803 1 97.12 273 ASP A C 1
ATOM 2141 O O . ASP A 1 273 ? -15.383 -23.609 -3.285 1 97.12 273 ASP A O 1
ATOM 2145 N N . ASP A 1 274 ? -14.422 -25.594 -2.945 1 97.75 274 ASP A N 1
ATOM 2146 C CA . ASP A 1 274 ? -15.453 -26.406 -3.58 1 97.75 274 ASP A CA 1
ATOM 2147 C C . ASP A 1 274 ? -15.641 -26.016 -5.043 1 97.75 274 ASP A C 1
ATOM 2149 O O . ASP A 1 274 ? -16.766 -26.016 -5.547 1 97.75 274 ASP A O 1
ATOM 2153 N N . ARG A 1 275 ? -14.602 -25.516 -5.656 1 98.56 275 ARG A N 1
ATOM 2154 C CA . ARG A 1 275 ? -14.539 -25.156 -7.066 1 98.56 275 ARG A CA 1
ATOM 2155 C C . ARG A 1 275 ? -13.422 -25.891 -7.781 1 98.56 275 ARG A C 1
ATOM 2157 O O . ARG A 1 275 ? -12.523 -26.438 -7.137 1 98.56 275 ARG A O 1
ATOM 2164 N N . VAL A 1 276 ? -13.508 -25.922 -9.07 1 98.75 276 VAL A N 1
ATOM 2165 C CA . VAL A 1 276 ? -12.398 -26.391 -9.883 1 98.75 276 VAL A CA 1
ATOM 2166 C C . VAL A 1 276 ? -11.719 -25.219 -10.578 1 98.75 276 VAL A C 1
ATOM 2168 O O . VAL A 1 276 ? -12.367 -24.469 -11.328 1 98.75 276 VAL A O 1
ATOM 2171 N N . LEU A 1 277 ? -10.516 -24.969 -10.188 1 98.81 277 LEU A N 1
ATOM 2172 C CA . LEU A 1 277 ? -9.648 -24.016 -10.883 1 98.81 277 LEU A CA 1
ATOM 2173 C C . LEU A 1 277 ? -8.844 -24.703 -11.969 1 98.81 277 LEU A C 1
ATOM 2175 O O . LEU A 1 277 ? -8.148 -25.688 -11.703 1 98.81 277 LEU A O 1
ATOM 2179 N N . PHE A 1 278 ? -8.984 -24.266 -13.211 1 98.75 278 PHE A N 1
ATOM 2180 C CA . PHE A 1 278 ? -8.422 -25 -14.344 1 98.75 278 PHE A CA 1
ATOM 2181 C C . PHE A 1 278 ? -7.734 -24.047 -15.312 1 98.75 278 PHE A C 1
ATOM 2183 O O . PHE A 1 278 ? -8.336 -23.062 -15.758 1 98.75 278 PHE A O 1
ATOM 2190 N N . GLY A 1 279 ? -6.453 -24.297 -15.523 1 98.19 279 GLY A N 1
ATOM 2191 C CA . GLY A 1 279 ? -5.715 -23.438 -16.453 1 98.19 279 GLY A CA 1
ATOM 2192 C C . GLY A 1 279 ? -4.891 -24.234 -17.453 1 98.19 279 GLY A C 1
ATOM 2193 O O . GLY A 1 279 ? -4.922 -25.453 -17.453 1 98.19 279 GLY A O 1
ATOM 2194 N N . GLY A 1 280 ? -4.297 -23.469 -18.406 1 97.44 280 GLY A N 1
ATOM 2195 C CA . GLY A 1 280 ? -3.41 -24.031 -19.406 1 97.44 280 GLY A CA 1
ATOM 2196 C C . GLY A 1 280 ? -3.848 -23.734 -20.828 1 97.44 280 GLY A C 1
ATOM 2197 O O . GLY A 1 280 ? -4.484 -22.703 -21.078 1 97.44 280 GLY A O 1
ATOM 2198 N N . GLY A 1 281 ? -3.252 -24.453 -21.734 1 96.44 281 GLY A N 1
ATOM 2199 C CA . GLY A 1 281 ? -3.674 -24.406 -23.125 1 96.44 281 GLY A CA 1
ATOM 2200 C C . GLY A 1 281 ? -2.812 -23.484 -23.969 1 96.44 281 GLY A C 1
ATOM 2201 O O . GLY A 1 281 ? -3.109 -23.266 -25.156 1 96.44 281 GLY A O 1
ATOM 2202 N N . ARG A 1 282 ? -1.7 -23.016 -23.406 1 94.94 282 ARG A N 1
ATOM 2203 C CA . ARG A 1 282 ? -0.869 -22.062 -24.156 1 94.94 282 ARG A CA 1
ATOM 2204 C C . ARG A 1 282 ? -0.239 -22.734 -25.375 1 94.94 282 ARG A C 1
ATOM 2206 O O . ARG A 1 282 ? 0.112 -22.062 -26.344 1 94.94 282 ARG A O 1
ATOM 2213 N N . ASN A 1 283 ? -0.104 -24.047 -25.344 1 94.31 283 ASN A N 1
ATOM 2214 C CA . ASN A 1 283 ? 0.521 -24.797 -26.438 1 94.31 283 ASN A CA 1
ATOM 2215 C C . ASN A 1 283 ? -0.36 -24.828 -27.672 1 94.31 283 ASN A C 1
ATOM 2217 O O . ASN A 1 283 ? 0.096 -25.203 -28.75 1 94.31 283 ASN A O 1
ATOM 2221 N N . LEU A 1 284 ? -1.557 -24.438 -27.516 1 96.62 284 LEU A N 1
ATOM 2222 C CA . LEU A 1 284 ? -2.465 -24.391 -28.656 1 96.62 284 LEU A CA 1
ATOM 2223 C C . LEU A 1 284 ? -2.059 -23.281 -29.625 1 96.62 284 LEU A C 1
ATOM 2225 O O . LEU A 1 284 ? -2.367 -23.359 -30.812 1 96.62 284 LEU A O 1
ATOM 2229 N N . ASP A 1 285 ? -1.457 -22.25 -29.094 1 96.56 285 ASP A N 1
ATOM 2230 C CA . ASP A 1 285 ? -0.98 -21.141 -29.906 1 96.56 285 ASP A CA 1
ATOM 2231 C C . ASP A 1 285 ? 0.115 -20.359 -29.172 1 96.56 285 ASP A C 1
ATOM 2233 O O . ASP A 1 285 ? -0.131 -19.266 -28.641 1 96.56 285 ASP A O 1
ATOM 2237 N N . PHE A 1 286 ? 1.298 -20.844 -29.266 1 95.44 286 PHE A N 1
ATOM 2238 C CA . PHE A 1 286 ? 2.424 -20.25 -28.547 1 95.44 286 PHE A CA 1
ATOM 2239 C C . PHE A 1 286 ? 2.637 -18.797 -28.984 1 95.44 286 PHE A C 1
ATOM 2241 O O . PHE A 1 286 ? 2.928 -17.938 -28.156 1 95.44 286 PHE A O 1
ATOM 2248 N N . LYS A 1 287 ? 2.525 -18.594 -30.219 1 96.19 287 LYS A N 1
ATOM 2249 C CA . LYS A 1 287 ? 2.783 -17.25 -30.75 1 96.19 287 LYS A CA 1
ATOM 2250 C C . LYS A 1 287 ? 1.806 -16.234 -30.172 1 96.19 287 LYS A C 1
ATOM 2252 O O . LYS A 1 287 ? 2.209 -15.156 -29.734 1 96.19 287 LYS A O 1
ATOM 2257 N N . ALA A 1 288 ? 0.571 -16.578 -30.156 1 95.88 288 ALA A N 1
ATOM 2258 C CA . ALA A 1 288 ? -0.458 -15.688 -29.625 1 95.88 288 ALA A CA 1
ATOM 2259 C C . ALA A 1 288 ? -0.278 -15.461 -28.125 1 95.88 288 ALA A C 1
ATOM 2261 O O . ALA A 1 288 ? -0.62 -14.391 -27.609 1 95.88 288 ALA A O 1
ATOM 2262 N N . GLU A 1 289 ? 0.308 -16.422 -27.484 1 96.94 289 GLU A N 1
ATOM 2263 C CA . GLU A 1 289 ? 0.42 -16.359 -26.031 1 96.94 289 GLU A CA 1
ATOM 2264 C C . GLU A 1 289 ? 1.739 -15.727 -25.609 1 96.94 289 GLU A C 1
ATOM 2266 O O . GLU A 1 289 ? 1.984 -15.539 -24.406 1 96.94 289 GLU A O 1
ATOM 2271 N N . GLU A 1 290 ? 2.619 -15.461 -26.578 1 97.31 290 GLU A N 1
ATOM 2272 C CA . GLU A 1 290 ? 3.822 -14.688 -26.281 1 97.31 290 GLU A CA 1
ATOM 2273 C C . GLU A 1 290 ? 3.521 -13.195 -26.219 1 97.31 290 GLU A C 1
ATOM 2275 O O . GLU A 1 290 ? 3.885 -12.453 -27.141 1 97.31 290 GLU A O 1
ATOM 2280 N N . THR A 1 291 ? 2.84 -12.766 -25.188 1 97.5 291 THR A N 1
ATOM 2281 C CA . THR A 1 291 ? 2.357 -11.398 -25.047 1 97.5 291 THR A CA 1
ATOM 2282 C C . THR A 1 291 ? 2.303 -10.992 -23.578 1 97.5 291 THR A C 1
ATOM 2284 O O . THR A 1 291 ? 2.219 -11.844 -22.703 1 97.5 291 THR A O 1
ATOM 2287 N N . THR A 1 292 ? 2.465 -9.734 -23.344 1 96.31 292 THR A N 1
ATOM 2288 C CA . THR A 1 292 ? 2.316 -9.188 -22 1 96.31 292 THR A CA 1
ATOM 2289 C C . THR A 1 292 ? 0.896 -8.672 -21.766 1 96.31 292 THR A C 1
ATOM 2291 O O . THR A 1 292 ? 0.586 -8.133 -20.703 1 96.31 292 THR A O 1
ATOM 2294 N N . VAL A 1 293 ? 0.052 -8.812 -22.75 1 95.56 293 VAL A N 1
ATOM 2295 C CA . VAL A 1 293 ? -1.319 -8.32 -22.672 1 95.56 293 VAL A CA 1
ATOM 2296 C C . VAL A 1 293 ? -2.199 -9.359 -21.969 1 95.56 293 VAL A C 1
ATOM 2298 O O . VAL A 1 293 ? -2.268 -10.516 -22.406 1 95.56 293 VAL A O 1
ATOM 2301 N N . PHE A 1 294 ? -2.859 -8.93 -20.969 1 95.88 294 PHE A N 1
ATOM 2302 C CA . PHE A 1 294 ? -3.791 -9.805 -20.266 1 95.88 294 PHE A CA 1
ATOM 2303 C C . PHE A 1 294 ? -5.027 -10.07 -21.125 1 95.88 294 PHE A C 1
ATOM 2305 O O . PHE A 1 294 ? -5.332 -9.297 -22.031 1 95.88 294 PHE A O 1
ATOM 2312 N N . GLY A 1 295 ? -5.738 -11.125 -20.719 1 95.88 295 GLY A N 1
ATOM 2313 C CA . GLY A 1 295 ? -6.953 -11.461 -21.438 1 95.88 295 GLY A CA 1
ATOM 2314 C C . GLY A 1 295 ? -7.082 -12.945 -21.734 1 95.88 295 GLY A C 1
ATOM 2315 O O . GLY A 1 295 ? -6.301 -13.758 -21.219 1 95.88 295 GLY A O 1
ATOM 2316 N N . GLN A 1 296 ? -8.156 -13.258 -22.438 1 96.69 296 GLN A N 1
ATOM 2317 C CA . GLN A 1 296 ? -8.453 -14.641 -22.797 1 96.69 296 GLN A CA 1
ATOM 2318 C C . GLN A 1 296 ? -8.539 -14.805 -24.312 1 96.69 296 GLN A C 1
ATOM 2320 O O . GLN A 1 296 ? -8.922 -13.875 -25.031 1 96.69 296 GLN A O 1
ATOM 2325 N N . THR A 1 297 ? -8.188 -15.891 -24.781 1 97.38 297 THR A N 1
ATOM 2326 C CA . THR A 1 297 ? -8.406 -16.25 -26.172 1 97.38 297 THR A CA 1
ATOM 2327 C C . THR A 1 297 ? -9.43 -17.375 -26.297 1 97.38 297 THR A C 1
ATOM 2329 O O . THR A 1 297 ? -9.469 -18.281 -25.438 1 97.38 297 THR A O 1
ATOM 2332 N N . LYS A 1 298 ? -10.203 -17.344 -27.359 1 97.38 298 LYS A N 1
ATOM 2333 C CA . LYS A 1 298 ? -11.297 -18.281 -27.562 1 97.38 298 LYS A CA 1
ATOM 2334 C C . LYS A 1 298 ? -10.781 -19.719 -27.641 1 97.38 298 LYS A C 1
ATOM 2336 O O . LYS A 1 298 ? -11.367 -20.625 -27.047 1 97.38 298 LYS A O 1
ATOM 2341 N N . ILE A 1 299 ? -9.742 -19.938 -28.344 1 98 299 ILE A N 1
ATOM 2342 C CA . ILE A 1 299 ? -9.227 -21.281 -28.594 1 98 299 ILE A CA 1
ATOM 2343 C C . ILE A 1 299 ? -8.82 -21.938 -27.266 1 98 299 ILE A C 1
ATOM 2345 O O . ILE A 1 299 ? -9.078 -23.109 -27.047 1 98 299 ILE A O 1
ATOM 2349 N N . VAL A 1 300 ? -8.195 -21.172 -26.438 1 98.19 300 VAL A N 1
ATOM 2350 C CA . VAL A 1 300 ? -7.715 -21.688 -25.172 1 98.19 300 VAL A CA 1
ATOM 2351 C C . VAL A 1 300 ? -8.898 -21.938 -24.234 1 98.19 300 VAL A C 1
ATOM 2353 O O . VAL A 1 300 ? -9.031 -23.016 -23.656 1 98.19 300 VAL A O 1
ATOM 2356 N N . GLN A 1 301 ? -9.773 -20.969 -24.109 1 98.31 301 GLN A N 1
ATOM 2357 C CA . GLN A 1 301 ? -10.891 -21.094 -23.172 1 98.31 301 GLN A CA 1
ATOM 2358 C C . GLN A 1 301 ? -11.836 -22.219 -23.594 1 98.31 301 GLN A C 1
ATOM 2360 O O . GLN A 1 301 ? -12.367 -22.938 -22.75 1 98.31 301 GLN A O 1
ATOM 2365 N N . GLN A 1 302 ? -12.031 -22.344 -24.875 1 98.25 302 GLN A N 1
ATOM 2366 C CA . GLN A 1 302 ? -12.891 -23.422 -25.359 1 98.25 302 GLN A CA 1
ATOM 2367 C C . GLN A 1 302 ? -12.289 -24.797 -25.031 1 98.25 302 GLN A C 1
ATOM 2369 O O . GLN A 1 302 ? -13.008 -25.703 -24.625 1 98.25 302 GLN A O 1
ATOM 2374 N N . LYS A 1 303 ? -11.023 -24.938 -25.297 1 98.25 303 LYS A N 1
ATOM 2375 C CA . LYS A 1 303 ? -10.359 -26.188 -24.984 1 98.25 303 LYS A CA 1
ATOM 2376 C C . LYS A 1 303 ? -10.461 -26.516 -23.5 1 98.25 303 LYS A C 1
ATOM 2378 O O . LYS A 1 303 ? -10.703 -27.672 -23.125 1 98.25 303 LYS A O 1
ATOM 2383 N N . LEU A 1 304 ? -10.258 -25.531 -22.641 1 98.5 304 LEU A N 1
ATOM 2384 C CA . LEU A 1 304 ? -10.375 -25.7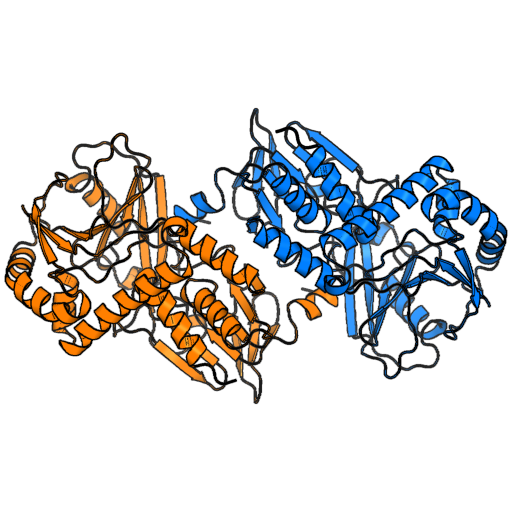34 -21.203 1 98.5 304 LEU A CA 1
ATOM 2385 C C . LEU A 1 304 ? -11.781 -26.203 -20.828 1 98.5 304 LEU A C 1
ATOM 2387 O O . LEU A 1 304 ? -11.945 -27.141 -20.062 1 98.5 304 LEU A O 1
ATOM 2391 N N . GLU A 1 305 ? -12.758 -25.594 -21.375 1 98.31 305 GLU A N 1
ATOM 2392 C CA . GLU A 1 305 ? -14.141 -25.938 -21.078 1 98.31 305 GLU A CA 1
ATOM 2393 C C . GLU A 1 305 ? -14.477 -27.344 -21.594 1 98.31 305 GLU A C 1
ATOM 2395 O O . GLU A 1 305 ? -15.219 -28.078 -20.953 1 98.31 305 GLU A O 1
ATOM 2400 N N . ASP A 1 306 ? -13.961 -27.641 -22.734 1 97.88 306 ASP A N 1
ATOM 2401 C CA . ASP A 1 306 ? -14.18 -28.984 -23.281 1 97.88 306 ASP A CA 1
ATOM 2402 C C . ASP A 1 306 ? -13.617 -30.062 -22.359 1 97.88 306 ASP A C 1
ATOM 2404 O O . ASP A 1 306 ? -14.289 -31.047 -22.062 1 97.88 306 ASP A O 1
ATOM 2408 N N . ILE A 1 307 ? -12.383 -29.875 -21.953 1 97.69 307 ILE A N 1
ATOM 2409 C CA . ILE A 1 307 ? -11.75 -30.844 -21.062 1 97.69 307 ILE A CA 1
ATOM 2410 C C . ILE A 1 307 ? -12.508 -30.906 -19.734 1 97.69 307 ILE A C 1
ATOM 2412 O O . ILE A 1 307 ? -12.711 -32 -19.188 1 97.69 307 ILE A O 1
ATOM 2416 N N . LEU A 1 308 ? -12.922 -29.766 -19.25 1 98.06 308 LEU A N 1
ATOM 2417 C CA . LEU A 1 308 ? -13.688 -29.719 -18.016 1 98.06 308 LEU A CA 1
ATOM 2418 C C . LEU A 1 308 ? -14.977 -30.516 -18.141 1 98.06 308 LEU A C 1
ATOM 2420 O O . LEU A 1 308 ? -15.312 -31.297 -17.25 1 98.06 308 LEU A O 1
ATOM 2424 N N . ARG A 1 309 ? -15.633 -30.391 -19.203 1 97.5 309 ARG A N 1
ATOM 2425 C CA . ARG A 1 309 ? -16.938 -31.016 -19.438 1 97.5 309 ARG A CA 1
ATOM 2426 C C . ARG A 1 309 ? -16.781 -32.5 -19.734 1 97.5 309 ARG A C 1
ATOM 2428 O O . ARG A 1 309 ? -17.562 -33.312 -19.25 1 97.5 309 ARG A O 1
ATOM 2435 N N . GLU A 1 310 ? -15.773 -32.875 -20.422 1 97.5 310 GLU A N 1
ATOM 2436 C CA . GLU A 1 310 ? -15.688 -34.25 -20.953 1 97.5 310 GLU A CA 1
ATOM 2437 C C . GLU A 1 310 ? -14.852 -35.156 -20.047 1 97.5 310 GLU A C 1
ATOM 2439 O O . GLU A 1 310 ? -15.07 -36.344 -20 1 97.5 310 GLU A O 1
ATOM 2444 N N . THR A 1 311 ? -13.93 -34.531 -19.375 1 97.44 311 THR A N 1
ATOM 2445 C CA . THR A 1 311 ? -12.945 -35.344 -18.656 1 97.44 311 THR A CA 1
ATOM 2446 C C . THR A 1 311 ? -13.047 -35.125 -17.156 1 97.44 311 THR A C 1
ATOM 2448 O O . THR A 1 311 ? -13.18 -36.062 -16.391 1 97.44 311 THR A O 1
ATOM 2451 N N . ILE A 1 312 ? -13.109 -33.938 -16.656 1 97.94 312 ILE A N 1
ATOM 2452 C CA . ILE A 1 312 ? -12.938 -33.594 -15.25 1 97.94 312 ILE A CA 1
ATOM 2453 C C . ILE A 1 312 ? -14.281 -33.688 -14.531 1 97.94 312 ILE A C 1
ATOM 2455 O O . ILE A 1 312 ? -14.375 -34.281 -13.445 1 97.94 312 ILE A O 1
ATOM 2459 N N . LEU A 1 313 ? -15.32 -33.062 -15.188 1 97.69 313 LEU A N 1
ATOM 2460 C CA . LEU A 1 313 ? -16.656 -33.062 -14.609 1 97.69 313 LEU A CA 1
ATOM 2461 C C . LEU A 1 313 ? -17.688 -33.594 -15.602 1 97.69 313 LEU A C 1
ATOM 2463 O O . LEU A 1 313 ? -18.703 -32.969 -15.859 1 97.69 313 LEU A O 1
ATOM 2467 N N . PRO A 1 314 ? -17.453 -34.781 -16.031 1 95.31 314 PRO A N 1
ATOM 2468 C CA . PRO A 1 314 ? -18.312 -35.312 -17.109 1 95.31 314 PRO A CA 1
ATOM 2469 C C . PRO A 1 314 ? -19.766 -35.469 -16.672 1 95.31 314 PRO A C 1
ATOM 2471 O O . PRO A 1 314 ? -20.672 -35.406 -17.5 1 95.31 314 PRO A O 1
ATOM 2474 N N . ASN A 1 315 ? -20.047 -35.688 -15.391 1 94 315 ASN A N 1
ATOM 2475 C CA . ASN A 1 315 ? -21.406 -35.969 -14.93 1 94 315 ASN A CA 1
ATOM 2476 C C . ASN A 1 315 ? -21.859 -34.938 -13.898 1 94 315 ASN A C 1
ATOM 2478 O O . ASN A 1 315 ? -22.766 -35.188 -13.109 1 94 315 ASN A O 1
ATOM 2482 N N . THR A 1 316 ? -21.203 -33.875 -13.82 1 95.44 316 THR A N 1
ATOM 2483 C CA . THR A 1 316 ? -21.5 -32.844 -12.836 1 95.44 316 THR A CA 1
ATOM 2484 C C . THR A 1 316 ? -21.75 -31.5 -13.531 1 95.44 316 THR A C 1
ATOM 2486 O O . THR A 1 316 ? -20.875 -30.953 -14.195 1 95.44 316 THR A O 1
ATOM 2489 N N . PRO A 1 317 ? -22.969 -31.078 -13.453 1 95.44 317 PRO A N 1
ATOM 2490 C CA . PRO A 1 317 ? -23.219 -29.734 -14 1 95.44 317 PRO A CA 1
ATOM 2491 C C . PRO A 1 317 ? -22.359 -28.656 -13.328 1 95.44 317 PRO A C 1
ATOM 2493 O O . PRO A 1 317 ? -22.125 -28.719 -12.117 1 95.44 317 PRO A O 1
ATOM 2496 N N . PHE A 1 318 ? -21.875 -27.734 -14.094 1 97.25 318 PHE A N 1
ATOM 2497 C CA . PHE A 1 318 ? -21.078 -26.656 -13.555 1 97.25 318 PHE A CA 1
ATOM 2498 C C . PHE A 1 318 ? -21.281 -25.375 -14.344 1 97.25 318 PHE A C 1
ATOM 2500 O O . PHE A 1 318 ? -21.812 -25.406 -15.461 1 97.25 318 PHE A O 1
ATOM 2507 N N . LYS A 1 319 ? -21.031 -24.234 -13.766 1 97.69 319 LYS A N 1
ATOM 2508 C CA . LYS A 1 319 ? -20.953 -22.922 -14.406 1 97.69 319 LYS A CA 1
ATOM 2509 C C . LYS A 1 319 ? -19.578 -22.281 -14.195 1 97.69 319 LYS A C 1
ATOM 2511 O O . LYS A 1 319 ? -18.953 -22.484 -13.156 1 97.69 319 LYS A O 1
ATOM 2516 N N . ILE A 1 320 ? -19.094 -21.609 -15.227 1 98.25 320 ILE A N 1
ATOM 2517 C CA . ILE A 1 320 ? -17.844 -20.859 -15.086 1 98.25 320 ILE A CA 1
ATOM 2518 C C . ILE A 1 320 ? -18.109 -19.562 -14.336 1 98.25 320 ILE A C 1
ATOM 2520 O O . ILE A 1 320 ? -18.984 -18.781 -14.719 1 98.25 320 ILE A O 1
ATOM 2524 N N . ASP A 1 321 ? -17.359 -19.344 -13.352 1 97.56 321 ASP A N 1
ATOM 2525 C CA . ASP A 1 321 ? -17.531 -18.156 -12.516 1 97.56 321 ASP A CA 1
ATOM 2526 C C . ASP A 1 321 ? -16.625 -17.016 -13 1 97.56 321 ASP A C 1
ATOM 2528 O O . ASP A 1 321 ? -17.109 -15.891 -13.203 1 97.56 321 ASP A O 1
ATOM 2532 N N . LYS A 1 322 ? -15.32 -17.281 -13.133 1 96.38 322 LYS A N 1
ATOM 2533 C CA . LYS A 1 322 ? -14.32 -16.281 -13.508 1 96.38 322 LYS A CA 1
ATOM 2534 C C . LYS A 1 322 ? -13.297 -16.859 -14.469 1 96.38 322 LYS A C 1
ATOM 2536 O O . LYS A 1 322 ? -13.023 -18.062 -14.445 1 96.38 322 LYS A O 1
ATOM 2541 N N . LYS A 1 323 ? -12.781 -16.062 -15.289 1 97.94 323 LYS A N 1
ATOM 2542 C CA . LYS A 1 323 ? -11.641 -16.312 -16.172 1 97.94 323 LYS A CA 1
ATOM 2543 C C . LYS A 1 323 ? -10.586 -15.219 -16.047 1 97.94 323 LYS A C 1
ATOM 2545 O O . LYS A 1 323 ? -10.93 -14.039 -15.891 1 97.94 323 LYS A O 1
ATOM 2550 N N . TRP A 1 324 ? -9.336 -15.586 -16.031 1 97.88 324 TRP A N 1
ATOM 2551 C CA . TRP A 1 324 ? -8.281 -14.578 -15.984 1 97.88 324 TRP A CA 1
ATOM 2552 C C . TRP A 1 324 ? -6.996 -15.109 -16.609 1 97.88 324 TRP A C 1
ATOM 2554 O O . TRP A 1 324 ? -6.953 -16.25 -17.078 1 97.88 324 TRP A O 1
ATOM 2564 N N . SER A 1 325 ? -6.043 -14.312 -16.719 1 97.69 325 SER A N 1
ATOM 2565 C CA . SER A 1 325 ? -4.742 -14.695 -17.25 1 97.69 325 SER A CA 1
ATOM 2566 C C . SER A 1 325 ? -3.602 -14.125 -16.422 1 97.69 325 SER A C 1
ATOM 2568 O O . SER A 1 325 ? -3.801 -13.18 -15.656 1 97.69 325 SER A O 1
ATOM 2570 N N . GLY A 1 326 ? -2.52 -14.742 -16.422 1 96.5 326 GLY A N 1
ATOM 2571 C CA . GLY A 1 326 ? -1.252 -14.297 -15.859 1 96.5 326 GLY A CA 1
ATOM 2572 C C . GLY A 1 326 ? -0.121 -14.312 -16.875 1 96.5 326 GLY A C 1
ATOM 2573 O O . GLY A 1 326 ? -0.227 -14.953 -17.922 1 96.5 326 GLY A O 1
ATOM 2574 N N . ILE A 1 327 ? 0.927 -13.578 -16.594 1 97.31 327 ILE A N 1
ATOM 2575 C CA . ILE A 1 327 ? 2.059 -13.484 -17.516 1 97.31 327 ILE A CA 1
ATOM 2576 C C . ILE A 1 327 ? 3.307 -14.07 -16.859 1 97.31 327 ILE A C 1
ATOM 2578 O O . ILE A 1 327 ? 3.828 -13.508 -15.891 1 97.31 327 ILE A O 1
ATOM 2582 N N . MET A 1 328 ? 3.814 -15.117 -17.391 1 97.06 328 MET A N 1
ATOM 2583 C CA . MET A 1 328 ? 5.059 -15.734 -16.922 1 97.06 328 MET A CA 1
ATOM 2584 C C . MET A 1 328 ? 6.242 -15.242 -17.75 1 97.06 328 MET A C 1
ATOM 2586 O O . MET A 1 328 ? 6.062 -14.625 -18.797 1 97.06 328 MET A O 1
ATOM 2590 N N . GLY A 1 329 ? 7.398 -15.391 -17.188 1 97.12 329 GLY A N 1
ATOM 2591 C CA . GLY A 1 329 ? 8.648 -15.203 -17.922 1 97.12 329 GLY A CA 1
ATOM 2592 C C . GLY A 1 329 ? 9.328 -16.516 -18.281 1 97.12 329 GLY A C 1
ATOM 2593 O O . GLY A 1 329 ? 9.648 -17.312 -17.391 1 97.12 329 GLY A O 1
ATOM 2594 N N . VAL A 1 330 ? 9.539 -16.672 -19.578 1 95.62 330 VAL A N 1
ATOM 2595 C CA . VAL A 1 330 ? 10.094 -17.953 -20.016 1 95.62 330 VAL A CA 1
ATOM 2596 C C . VAL A 1 330 ? 11.312 -17.703 -20.906 1 95.62 330 VAL A C 1
ATOM 2598 O O . VAL A 1 330 ? 11.539 -16.578 -21.359 1 95.62 330 VAL A O 1
ATOM 2601 N N . GLY A 1 331 ? 12.102 -18.719 -21.047 1 92.94 331 GLY A N 1
ATOM 2602 C CA . GLY A 1 331 ? 13.258 -18.734 -21.922 1 92.94 331 GLY A CA 1
ATOM 2603 C C . GLY A 1 331 ? 13.656 -20.141 -22.359 1 92.94 331 GLY A C 1
ATOM 2604 O O . GLY A 1 331 ? 12.945 -21.109 -22.062 1 92.94 331 GLY A O 1
ATOM 2605 N N . SER A 1 332 ? 14.734 -20.172 -23.031 1 87.81 332 SER A N 1
ATOM 2606 C CA . SER A 1 332 ? 15.203 -21.438 -23.578 1 87.81 332 SER A CA 1
ATOM 2607 C C . SER A 1 332 ? 15.68 -22.375 -22.469 1 87.81 332 SER A C 1
ATOM 2609 O O . SER A 1 332 ? 15.609 -23.594 -22.609 1 87.81 332 SER A O 1
ATOM 2611 N N . GLN A 1 333 ? 16.078 -21.828 -21.422 1 83.62 333 GLN A N 1
ATOM 2612 C CA . GLN A 1 333 ? 16.516 -22.609 -20.266 1 83.62 333 GLN A CA 1
ATOM 2613 C C . GLN A 1 333 ? 15.5 -22.531 -19.125 1 83.62 333 GLN A C 1
ATOM 2615 O O . GLN A 1 333 ? 14.852 -21.5 -18.938 1 83.62 333 GLN A O 1
ATOM 2620 N N . LYS A 1 334 ? 15.422 -23.625 -18.391 1 84.81 334 LYS A N 1
ATOM 2621 C CA . LYS A 1 334 ? 14.508 -23.656 -17.266 1 84.81 334 LYS A CA 1
ATOM 2622 C C . LYS A 1 334 ? 15.203 -23.219 -15.977 1 84.81 334 LYS A C 1
ATOM 2624 O O . LYS A 1 334 ? 15.195 -23.953 -14.977 1 84.81 334 LYS A O 1
ATOM 2629 N N . LYS A 1 335 ? 15.961 -22.234 -16.062 1 89.56 335 LYS A N 1
ATOM 2630 C CA . LYS A 1 335 ? 16.641 -21.656 -14.906 1 89.56 335 LYS A CA 1
ATOM 2631 C C . LYS A 1 335 ? 16.422 -20.141 -14.836 1 89.56 335 LYS A C 1
ATOM 2633 O O . LYS A 1 335 ? 16.438 -19.453 -15.859 1 89.56 335 LYS A O 1
ATOM 2638 N N . PRO A 1 336 ? 16.25 -19.703 -13.68 1 95.88 336 PRO A N 1
ATOM 2639 C CA . PRO A 1 336 ? 16.109 -18.266 -13.547 1 95.88 336 PRO A CA 1
ATOM 2640 C C . PRO A 1 336 ? 17.391 -17.5 -13.883 1 95.88 336 PRO A C 1
ATOM 2642 O O . PRO A 1 336 ? 18.469 -18.078 -13.844 1 95.88 336 PRO A O 1
ATOM 2645 N N . ILE A 1 337 ? 17.234 -16.297 -14.336 1 97.25 337 ILE A N 1
ATOM 2646 C CA . ILE A 1 337 ? 18.344 -15.375 -14.508 1 97.25 337 ILE A CA 1
ATOM 2647 C C . ILE A 1 337 ? 18.516 -14.531 -13.25 1 97.25 337 ILE A C 1
ATOM 2649 O O . ILE A 1 337 ? 17.625 -13.758 -12.883 1 97.25 337 ILE A O 1
ATOM 2653 N N . ILE A 1 338 ? 19.562 -14.719 -12.523 1 98 338 ILE A N 1
ATOM 2654 C CA . ILE A 1 338 ? 19.922 -13.969 -11.328 1 98 338 ILE A CA 1
ATOM 2655 C C . ILE A 1 338 ? 21.328 -13.383 -11.492 1 98 338 ILE A C 1
ATOM 2657 O O . ILE A 1 338 ? 22.328 -14.102 -11.414 1 98 338 ILE A O 1
ATOM 2661 N N . LYS A 1 339 ? 21.391 -12.062 -11.727 1 97.44 339 LYS A N 1
ATOM 2662 C CA . LYS A 1 339 ? 22.719 -11.492 -11.961 1 97.44 339 LYS A CA 1
ATOM 2663 C C . LYS A 1 339 ? 22.688 -9.969 -11.836 1 97.44 339 LYS A C 1
ATOM 2665 O O . LYS A 1 339 ? 21.609 -9.367 -11.789 1 97.44 339 LYS A O 1
ATOM 2670 N N . GLU A 1 340 ? 23.859 -9.367 -11.711 1 97.25 340 GLU A N 1
ATOM 2671 C CA . GLU A 1 340 ? 24.047 -7.938 -11.922 1 97.25 340 GLU A CA 1
ATOM 2672 C C . GLU A 1 340 ? 24.125 -7.602 -13.406 1 97.25 340 GLU A C 1
ATOM 2674 O O . GLU A 1 340 ? 25.047 -8.016 -14.094 1 97.25 340 GLU A O 1
ATOM 2679 N N . VAL A 1 341 ? 23.172 -6.895 -13.906 1 96.62 341 VAL A N 1
ATOM 2680 C CA . VAL A 1 341 ? 23.094 -6.691 -15.352 1 96.62 341 VAL A CA 1
ATOM 2681 C C . VAL A 1 341 ? 23.969 -5.516 -15.766 1 96.62 341 VAL A C 1
ATOM 2683 O O . VAL A 1 341 ? 24.469 -5.473 -16.891 1 96.62 341 VAL A O 1
ATOM 2686 N N . GLU A 1 342 ? 24.156 -4.508 -14.969 1 94.44 342 GLU A N 1
ATOM 2687 C CA . GLU A 1 342 ? 25.094 -3.395 -15.016 1 94.44 342 GLU A CA 1
ATOM 2688 C C . GLU A 1 342 ? 25.391 -2.865 -13.617 1 94.44 342 GLU A C 1
ATOM 2690 O O . GLU A 1 342 ? 24.734 -3.258 -12.648 1 94.44 342 GLU A O 1
ATOM 2695 N N . PRO A 1 343 ? 26.344 -2.029 -13.531 1 94.12 343 PRO A N 1
ATOM 2696 C CA . PRO A 1 343 ? 26.719 -1.594 -12.18 1 94.12 343 PRO A CA 1
ATOM 2697 C C . PRO A 1 343 ? 25.516 -1.074 -11.383 1 94.12 343 PRO A C 1
ATOM 2699 O O . PRO A 1 343 ? 24.828 -0.149 -11.828 1 94.12 343 PRO A O 1
ATOM 2702 N N . ASN A 1 344 ? 25.203 -1.677 -10.297 1 96.44 344 ASN A N 1
ATOM 2703 C CA . ASN A 1 344 ? 24.188 -1.264 -9.336 1 96.44 344 ASN A CA 1
ATOM 2704 C C . ASN A 1 344 ? 22.797 -1.668 -9.789 1 96.44 344 ASN A C 1
ATOM 2706 O O . ASN A 1 344 ? 21.797 -1.297 -9.164 1 96.44 344 ASN A O 1
ATOM 2710 N N . VAL A 1 345 ? 22.719 -2.449 -10.867 1 97.88 345 VAL A N 1
ATOM 2711 C CA . VAL A 1 345 ? 21.422 -2.928 -11.352 1 97.88 345 VAL A CA 1
ATOM 2712 C C . VAL A 1 345 ? 21.422 -4.453 -11.383 1 97.88 345 VAL A C 1
ATOM 2714 O O . VAL A 1 345 ? 22.281 -5.07 -12 1 97.88 345 VAL A O 1
ATOM 2717 N N . TYR A 1 346 ? 20.5 -5.035 -10.734 1 98.44 346 TYR A N 1
ATOM 2718 C CA . TYR A 1 346 ? 20.375 -6.484 -10.609 1 98.44 346 TYR A CA 1
ATOM 2719 C C . TYR A 1 346 ? 19.016 -6.957 -11.109 1 98.44 346 TYR A C 1
ATOM 2721 O O . TYR A 1 346 ? 18.078 -6.168 -11.211 1 98.44 346 TYR A O 1
ATOM 2729 N N . CYS A 1 347 ? 18.922 -8.297 -11.438 1 98.62 347 CYS A N 1
ATOM 2730 C CA . CYS A 1 347 ? 17.625 -8.805 -11.828 1 98.62 347 CYS A CA 1
ATOM 2731 C C . CYS A 1 347 ? 17.438 -10.242 -11.375 1 98.62 347 CYS A C 1
ATOM 2733 O O . CYS A 1 347 ? 18.422 -10.961 -11.164 1 98.62 347 CYS A O 1
ATOM 2735 N N . GLY A 1 348 ? 16.312 -10.625 -11.039 1 98.38 348 GLY A N 1
ATOM 2736 C CA . GLY A 1 348 ? 15.805 -11.969 -10.836 1 98.38 348 GLY A CA 1
ATOM 2737 C C . GLY A 1 348 ? 14.539 -12.258 -11.625 1 98.38 348 GLY A C 1
ATOM 2738 O O . GLY A 1 348 ? 13.445 -11.859 -11.219 1 98.38 348 GLY A O 1
ATOM 2739 N N . VAL A 1 349 ? 14.703 -12.93 -12.82 1 98.06 349 VAL A N 1
ATOM 2740 C CA . VAL A 1 349 ? 13.594 -13.094 -13.75 1 98.06 349 VAL A CA 1
ATOM 2741 C C . VAL A 1 349 ? 13.648 -14.484 -14.383 1 98.06 349 VAL A C 1
ATOM 2743 O O . VAL A 1 349 ? 14.477 -15.32 -13.984 1 98.06 349 VAL A O 1
ATOM 2746 N N . ARG A 1 350 ? 12.688 -14.812 -15.164 1 97.56 350 ARG A N 1
ATOM 2747 C CA . ARG A 1 350 ? 12.602 -16.062 -15.922 1 97.56 350 ARG A CA 1
ATOM 2748 C C . ARG A 1 350 ? 12.352 -17.25 -15 1 97.56 350 ARG A C 1
ATOM 2750 O O . ARG A 1 350 ? 13.141 -18.203 -14.992 1 97.56 350 ARG A O 1
ATOM 2757 N N . LEU A 1 351 ? 11.258 -17.219 -14.367 1 95.94 351 LEU A N 1
ATOM 2758 C CA . LEU A 1 351 ? 10.938 -18.25 -13.398 1 95.94 351 LEU A CA 1
ATOM 2759 C C . LEU A 1 351 ? 10.312 -19.469 -14.078 1 95.94 351 LEU A C 1
ATOM 2761 O O . LEU A 1 351 ? 10.188 -20.531 -13.477 1 95.94 351 LEU A O 1
ATOM 2765 N N . GLY A 1 352 ? 9.867 -19.359 -15.312 1 91.31 352 GLY A N 1
ATOM 2766 C CA . GLY A 1 352 ? 9.438 -20.484 -16.125 1 91.31 352 GLY A CA 1
ATOM 2767 C C . GLY A 1 352 ? 8.18 -21.156 -15.609 1 91.31 352 GLY A C 1
ATOM 2768 O O . GLY A 1 352 ? 8.039 -22.375 -15.68 1 91.31 352 GLY A O 1
ATOM 2769 N N . GLY A 1 353 ? 7.379 -20.438 -14.883 1 90.38 353 GLY A N 1
ATOM 2770 C CA . GLY A 1 353 ? 6.125 -20.969 -14.375 1 90.38 353 GLY A CA 1
ATOM 2771 C C . GLY A 1 353 ? 6.273 -21.641 -13.023 1 90.38 353 GLY A C 1
ATOM 2772 O O . GLY A 1 353 ? 5.312 -22.203 -12.492 1 90.38 353 GLY A O 1
ATOM 2773 N N . MET A 1 354 ? 7.445 -21.547 -12.469 1 93.94 354 MET A N 1
ATOM 2774 C CA . MET A 1 354 ? 7.723 -22.172 -11.18 1 93.94 354 MET A CA 1
ATOM 2775 C C . MET A 1 354 ? 7.875 -21.125 -10.086 1 93.94 354 MET A C 1
ATOM 2777 O O . MET A 1 354 ? 8.703 -21.281 -9.188 1 93.94 354 MET A O 1
ATOM 2781 N N . GLY A 1 355 ? 7.16 -20.078 -10.188 1 95.62 355 GLY A N 1
ATOM 2782 C CA . GLY A 1 355 ? 7.285 -18.969 -9.273 1 95.62 355 GLY A CA 1
ATOM 2783 C C . GLY A 1 355 ? 7.031 -19.344 -7.824 1 95.62 355 GLY A C 1
ATOM 2784 O O . GLY A 1 355 ? 7.746 -18.906 -6.922 1 95.62 355 GLY A O 1
ATOM 2785 N N . ILE A 1 356 ? 5.996 -20.172 -7.566 1 97.75 356 ILE A N 1
ATOM 2786 C CA . ILE A 1 356 ? 5.695 -20.594 -6.207 1 97.75 356 ILE A CA 1
ATOM 2787 C C . ILE A 1 356 ? 6.852 -21.422 -5.66 1 97.75 356 ILE A C 1
ATOM 2789 O O . ILE A 1 356 ? 7.273 -21.25 -4.516 1 97.75 356 ILE A O 1
ATOM 2793 N N . ALA A 1 357 ? 7.406 -22.266 -6.445 1 97.56 357 ALA A N 1
ATOM 2794 C CA . ALA A 1 357 ? 8.422 -23.219 -5.992 1 97.56 357 ALA A CA 1
ATOM 2795 C C . ALA A 1 357 ? 9.766 -22.516 -5.773 1 97.56 357 ALA A C 1
ATOM 2797 O O . ALA A 1 357 ? 10.469 -22.797 -4.801 1 97.56 357 ALA A O 1
ATOM 2798 N N . ILE A 1 358 ? 10.125 -21.609 -6.668 1 97.56 358 ILE A N 1
ATOM 2799 C CA . ILE A 1 358 ? 11.516 -21.172 -6.598 1 97.56 358 ILE A CA 1
ATOM 2800 C C . ILE A 1 358 ? 11.578 -19.688 -6.277 1 97.56 358 ILE A C 1
ATOM 2802 O O . ILE A 1 358 ? 12.656 -19.141 -6.027 1 97.56 358 ILE A O 1
ATOM 2806 N N . GLY A 1 359 ? 10.477 -18.969 -6.234 1 98 359 GLY A N 1
ATOM 2807 C CA . GLY A 1 359 ? 10.469 -17.531 -6.094 1 98 359 GLY A CA 1
ATOM 2808 C C . GLY A 1 359 ? 11.125 -17.047 -4.812 1 98 359 GLY A C 1
ATOM 2809 O O . GLY A 1 359 ? 11.867 -16.062 -4.824 1 98 359 GLY A O 1
ATOM 2810 N N . SER A 1 360 ? 10.82 -17.703 -3.707 1 98.31 360 SER A N 1
ATOM 2811 C CA . SER A 1 360 ? 11.43 -17.344 -2.432 1 98.31 360 SER A CA 1
ATOM 2812 C C . SER A 1 360 ? 12.945 -17.469 -2.492 1 98.31 360 SER A C 1
ATOM 2814 O O . SER A 1 360 ? 13.672 -16.594 -2 1 98.31 360 SER A O 1
ATOM 2816 N N . LEU A 1 361 ? 13.375 -18.531 -3.078 1 98.12 361 LEU A N 1
ATOM 2817 C CA . LEU A 1 361 ? 14.805 -18.781 -3.182 1 98.12 361 LEU A CA 1
ATOM 2818 C C . LEU A 1 361 ? 15.477 -17.766 -4.098 1 98.12 361 LEU A C 1
ATOM 2820 O O . LEU A 1 361 ? 16.562 -17.266 -3.801 1 98.12 361 LEU A O 1
ATOM 2824 N N . VAL A 1 362 ? 14.852 -17.484 -5.195 1 98.25 362 VAL A N 1
ATOM 2825 C CA . VAL A 1 362 ? 15.375 -16.5 -6.133 1 98.25 362 VAL A CA 1
ATOM 2826 C C . VAL A 1 362 ? 15.492 -15.141 -5.445 1 98.25 362 VAL A C 1
ATOM 2828 O O . VAL A 1 362 ? 16.484 -14.43 -5.625 1 98.25 362 VAL A O 1
ATOM 2831 N N . GLY A 1 363 ? 14.469 -14.773 -4.672 1 98.62 363 GLY A N 1
ATOM 2832 C CA . GLY A 1 363 ? 14.539 -13.539 -3.902 1 98.62 363 GLY A CA 1
ATOM 2833 C C . GLY A 1 363 ? 15.719 -13.5 -2.949 1 98.62 363 GLY A C 1
ATOM 2834 O O . GLY A 1 363 ? 16.422 -12.484 -2.869 1 98.62 363 GLY A O 1
ATOM 2835 N N . LYS A 1 364 ? 15.938 -14.562 -2.25 1 98.5 364 LYS A N 1
ATOM 2836 C CA . LYS A 1 364 ? 17.047 -14.664 -1.312 1 98.5 364 LYS A CA 1
ATOM 2837 C C . LYS A 1 364 ? 18.391 -14.555 -2.039 1 98.5 364 LYS A C 1
ATOM 2839 O O . LYS A 1 364 ? 19.281 -13.828 -1.598 1 98.5 364 LYS A O 1
ATOM 2844 N N . GLU A 1 365 ? 18.5 -15.305 -3.109 1 98.31 365 GLU A N 1
ATOM 2845 C CA . GLU A 1 365 ? 19.734 -15.305 -3.883 1 98.31 365 GLU A CA 1
ATOM 2846 C C . GLU A 1 365 ? 20.047 -13.914 -4.434 1 98.31 365 GLU A C 1
ATOM 2848 O O . GLU A 1 365 ? 21.203 -13.492 -4.484 1 98.31 365 GLU A O 1
ATOM 2853 N N . LEU A 1 366 ? 19.031 -13.227 -4.852 1 98.19 366 LEU A N 1
ATOM 2854 C CA . LEU A 1 366 ? 19.188 -11.859 -5.348 1 98.19 366 LEU A CA 1
ATOM 2855 C C . LEU A 1 366 ? 19.719 -10.938 -4.254 1 98.19 366 LEU A C 1
ATOM 2857 O O . LEU A 1 366 ? 20.625 -10.133 -4.496 1 98.19 366 LEU A O 1
ATOM 2861 N N . ALA A 1 367 ? 19.125 -11.016 -3.078 1 98.5 367 ALA A N 1
ATOM 2862 C CA . ALA A 1 367 ? 19.562 -10.203 -1.946 1 98.5 367 ALA A CA 1
ATOM 2863 C C . ALA A 1 367 ? 21.016 -10.492 -1.601 1 98.5 367 ALA A C 1
ATOM 2865 O O . ALA A 1 367 ? 21.766 -9.578 -1.239 1 98.5 367 ALA A O 1
ATOM 2866 N N . ASP A 1 368 ? 21.391 -11.766 -1.724 1 97.94 368 ASP A N 1
ATOM 2867 C CA . ASP A 1 368 ? 22.766 -12.188 -1.42 1 97.94 368 ASP A CA 1
ATOM 2868 C C . ASP A 1 368 ? 23.734 -11.641 -2.455 1 97.94 368 ASP A C 1
ATOM 2870 O O . ASP A 1 368 ? 24.906 -11.398 -2.145 1 97.94 368 ASP A O 1
ATOM 2874 N N . LEU A 1 369 ? 23.312 -11.461 -3.627 1 97.31 369 LEU A N 1
ATOM 2875 C CA . LEU A 1 369 ? 24.141 -11.039 -4.742 1 97.31 369 LEU A CA 1
ATOM 2876 C C . LEU A 1 369 ? 24.484 -9.555 -4.633 1 97.31 369 LEU A C 1
ATOM 2878 O O . LEU A 1 369 ? 25.5 -9.102 -5.156 1 97.31 369 LEU A O 1
ATOM 2882 N N . VAL A 1 370 ? 23.578 -8.781 -4.039 1 94.56 370 VAL A N 1
ATOM 2883 C CA . VAL A 1 370 ? 23.719 -7.328 -3.979 1 94.56 370 VAL A CA 1
ATOM 2884 C C . VAL A 1 370 ? 24.984 -6.969 -3.205 1 94.56 370 VAL A C 1
ATOM 2886 O O . VAL A 1 370 ? 25.234 -7.504 -2.121 1 94.56 370 VAL A O 1
ATOM 2889 N N . LYS A 1 371 ? 25.922 -6.059 -3.756 1 87.75 371 LYS A N 1
ATOM 2890 C CA . LYS A 1 371 ? 27.141 -5.555 -3.129 1 87.75 371 LYS A CA 1
ATOM 2891 C C . LYS A 1 371 ? 26.891 -4.23 -2.416 1 87.75 371 LYS A C 1
ATOM 2893 O O . LYS A 1 371 ? 26.219 -3.35 -2.955 1 87.75 371 LYS A O 1
ATOM 2898 N N . TRP A 1 372 ? 27 -4.23 -1.151 1 83.25 372 TRP A N 1
ATOM 2899 C CA . TRP A 1 372 ? 26.75 -3.016 -0.38 1 83.25 372 TRP A CA 1
ATOM 2900 C C . TRP A 1 372 ? 28.062 -2.348 0.024 1 83.25 372 TRP A C 1
ATOM 2902 O O . TRP A 1 372 ? 29 -3.018 0.461 1 83.25 372 TRP A O 1
ATOM 2912 N N . MET B 1 1 ? -10.992 -3.99 -15 1 58.34 1 MET B N 1
ATOM 2913 C CA . MET B 1 1 ? -9.859 -4.855 -14.68 1 58.34 1 MET B CA 1
ATOM 2914 C C . MET B 1 1 ? -10.328 -6.273 -14.367 1 58.34 1 MET B C 1
ATOM 2916 O O . MET B 1 1 ? -11.367 -6.465 -13.742 1 58.34 1 MET B O 1
ATOM 2920 N N . ASN B 1 2 ? -9.797 -7.312 -15.039 1 82.25 2 ASN B N 1
ATOM 2921 C CA . ASN B 1 2 ? -10.18 -8.695 -14.781 1 82.25 2 ASN B CA 1
ATOM 2922 C C . ASN B 1 2 ? -9.352 -9.312 -13.656 1 82.25 2 ASN B C 1
ATOM 2924 O O . ASN B 1 2 ? -8.25 -9.82 -13.898 1 82.25 2 ASN B O 1
ATOM 2928 N N . PHE B 1 3 ? -9.898 -9.211 -12.445 1 93.75 3 PHE B N 1
ATOM 2929 C CA . PHE B 1 3 ? -9.25 -9.758 -11.266 1 93.75 3 PHE B CA 1
ATOM 2930 C C . PHE B 1 3 ? -9.289 -11.281 -11.289 1 93.75 3 PHE B C 1
ATOM 2932 O O . PHE B 1 3 ? -10.289 -11.875 -11.688 1 93.75 3 PHE B O 1
ATOM 2939 N N . SER B 1 4 ? -8.172 -11.891 -10.898 1 97.56 4 SER B N 1
ATOM 2940 C CA . SER B 1 4 ? -8.195 -13.328 -10.672 1 97.56 4 SER B CA 1
ATOM 2941 C C . SER B 1 4 ? -9.109 -13.695 -9.508 1 97.56 4 SER B C 1
ATOM 2943 O O . SER B 1 4 ? -9.547 -12.82 -8.758 1 97.56 4 SER B O 1
ATOM 2945 N N . TYR B 1 5 ? -9.391 -14.992 -9.391 1 97.75 5 TYR B N 1
ATOM 2946 C CA . TYR B 1 5 ? -10.148 -15.508 -8.258 1 97.75 5 TYR B CA 1
ATOM 2947 C C . TYR B 1 5 ? -9.508 -15.086 -6.941 1 97.75 5 TYR B C 1
ATOM 2949 O O . TYR B 1 5 ? -10.195 -14.625 -6.027 1 97.75 5 TYR B O 1
ATOM 2957 N N . TRP B 1 6 ? -8.188 -15.188 -6.863 1 97.88 6 TRP B N 1
ATOM 2958 C CA . TRP B 1 6 ? -7.426 -14.891 -5.652 1 97.88 6 TRP B CA 1
ATOM 2959 C C . TRP B 1 6 ? -7.539 -13.414 -5.281 1 97.88 6 TRP B C 1
ATOM 2961 O O . TRP B 1 6 ? -7.777 -13.078 -4.117 1 97.88 6 TRP B O 1
ATOM 2971 N N . GLU B 1 7 ? -7.312 -12.555 -6.23 1 97.06 7 GLU B N 1
ATOM 2972 C CA . GLU B 1 7 ? -7.359 -11.109 -6.012 1 97.06 7 GLU B CA 1
ATOM 2973 C C . GLU B 1 7 ? -8.734 -10.672 -5.523 1 97.06 7 GLU B C 1
ATOM 2975 O O . GLU B 1 7 ? -8.844 -9.906 -4.562 1 97.06 7 GLU B O 1
ATOM 2980 N N . HIS B 1 8 ? -9.766 -11.195 -6.191 1 96.56 8 HIS B N 1
ATOM 2981 C CA . HIS B 1 8 ? -11.125 -10.852 -5.789 1 96.56 8 HIS B CA 1
ATOM 2982 C C . HIS B 1 8 ? -11.43 -11.359 -4.383 1 96.56 8 HIS B C 1
ATOM 2984 O O . HIS B 1 8 ? -11.914 -10.602 -3.539 1 96.56 8 HIS B O 1
ATOM 2990 N N . LYS B 1 9 ? -11.156 -12.594 -4.117 1 96.38 9 LYS B N 1
ATOM 2991 C CA . LYS B 1 9 ? -11.484 -13.227 -2.842 1 96.38 9 LYS B CA 1
ATOM 2992 C C . LYS B 1 9 ? -10.703 -12.586 -1.696 1 96.38 9 LYS B C 1
ATOM 2994 O O . LYS B 1 9 ? -11.258 -12.352 -0.619 1 96.38 9 LYS B O 1
ATOM 2999 N N . THR B 1 10 ? -9.453 -12.281 -1.944 1 96.5 10 THR B N 1
ATOM 3000 C CA . THR B 1 10 ? -8.562 -11.852 -0.874 1 96.5 10 THR B CA 1
ATOM 3001 C C . THR B 1 10 ? -8.734 -10.367 -0.588 1 96.5 10 THR B C 1
ATOM 3003 O O . THR B 1 10 ? -8.734 -9.945 0.571 1 96.5 10 THR B O 1
ATOM 3006 N N . TRP B 1 11 ? -8.953 -9.523 -1.573 1 96.75 11 TRP B N 1
ATOM 3007 C CA . TRP B 1 11 ? -8.906 -8.078 -1.34 1 96.75 11 TRP B CA 1
ATOM 3008 C C . TRP B 1 11 ? -10.289 -7.453 -1.507 1 96.75 11 TRP B C 1
ATOM 3010 O O . TRP B 1 11 ? -10.57 -6.402 -0.927 1 96.75 11 TRP B O 1
ATOM 3020 N N . LEU B 1 12 ? -11.203 -8.062 -2.24 1 96.69 12 LEU B N 1
ATOM 3021 C CA . LEU B 1 12 ? -12.359 -7.297 -2.689 1 96.69 12 LEU B CA 1
ATOM 3022 C C . LEU B 1 12 ? -13.656 -7.992 -2.297 1 96.69 12 LEU B C 1
ATOM 3024 O O . LEU B 1 12 ? -14.742 -7.605 -2.752 1 96.69 12 LEU B O 1
ATOM 3028 N N . SER B 1 13 ? -13.57 -9.039 -1.484 1 96.31 13 SER B N 1
ATOM 3029 C CA . SER B 1 13 ? -14.781 -9.742 -1.067 1 96.31 13 SER B CA 1
ATOM 3030 C C . SER B 1 13 ? -14.93 -9.742 0.45 1 96.31 13 SER B C 1
ATOM 3032 O O . SER B 1 13 ? -13.945 -9.562 1.174 1 96.31 13 SER B O 1
ATOM 3034 N N . ALA B 1 14 ? -16.125 -9.828 0.903 1 97.31 14 ALA B N 1
ATOM 3035 C CA . ALA B 1 14 ? -16.469 -9.992 2.312 1 97.31 14 ALA B CA 1
ATOM 3036 C C . ALA B 1 14 ? -15.914 -8.852 3.152 1 97.31 14 ALA B C 1
ATOM 3038 O O . ALA B 1 14 ? -15.312 -9.086 4.203 1 97.31 14 ALA B O 1
ATOM 3039 N N . ILE B 1 15 ? -16.125 -7.672 2.646 1 98.25 15 ILE B N 1
ATOM 3040 C CA . ILE B 1 15 ? -15.594 -6.492 3.318 1 98.25 15 ILE B CA 1
ATOM 3041 C C . ILE B 1 15 ? -16.594 -6.008 4.371 1 98.25 15 ILE B C 1
ATOM 3043 O O . ILE B 1 15 ? -17.75 -5.762 4.062 1 98.25 15 ILE B O 1
ATOM 3047 N N . ASP B 1 16 ? -16.094 -5.895 5.613 1 98.5 16 ASP B N 1
ATOM 3048 C CA . ASP B 1 16 ? -16.938 -5.398 6.699 1 98.5 16 ASP B CA 1
ATOM 3049 C C . ASP B 1 16 ? -16.984 -3.871 6.699 1 98.5 16 ASP B C 1
ATOM 3051 O O . ASP B 1 16 ? -18.062 -3.283 6.809 1 98.5 16 ASP B O 1
ATOM 3055 N N . PHE B 1 17 ? -15.875 -3.219 6.602 1 98.75 17 PHE B N 1
ATOM 3056 C CA . PHE B 1 17 ? -15.773 -1.764 6.602 1 98.75 17 PHE B CA 1
ATOM 3057 C C . PHE B 1 17 ? -14.953 -1.273 5.418 1 98.75 17 PHE B C 1
ATOM 3059 O O . PHE B 1 17 ? -13.844 -1.754 5.184 1 98.75 17 PHE B O 1
ATOM 3066 N N . THR B 1 18 ? -15.492 -0.396 4.652 1 98.88 18 THR B N 1
ATOM 3067 C CA . THR B 1 18 ? -14.727 0.354 3.664 1 98.88 18 THR B CA 1
ATOM 3068 C C . THR B 1 18 ? -14.555 1.806 4.098 1 98.88 18 THR B C 1
ATOM 3070 O O . THR B 1 18 ? -15.531 2.486 4.406 1 98.88 18 THR B O 1
ATOM 3073 N N . ILE B 1 19 ? -13.352 2.234 4.211 1 98.94 19 ILE B N 1
ATOM 3074 C CA . ILE B 1 19 ? -13.039 3.615 4.559 1 98.94 19 ILE B CA 1
ATOM 3075 C C . ILE B 1 19 ? -12.5 4.348 3.332 1 98.94 19 ILE B C 1
ATOM 3077 O O . ILE B 1 19 ? -11.609 3.85 2.641 1 98.94 19 ILE B O 1
ATOM 3081 N N . VAL B 1 20 ? -13.094 5.5 2.998 1 98.88 20 VAL B N 1
ATOM 3082 C CA . VAL B 1 20 ? -12.648 6.309 1.869 1 98.88 20 VAL B CA 1
ATOM 3083 C C . VAL B 1 20 ? -11.68 7.391 2.355 1 98.88 20 VAL B C 1
ATOM 3085 O O . VAL B 1 20 ? -12.102 8.359 2.996 1 98.88 20 VAL B O 1
ATOM 3088 N N . GLY B 1 21 ? -10.406 7.18 2.02 1 98.62 21 GLY B N 1
ATOM 3089 C CA . GLY B 1 21 ? -9.359 8.102 2.443 1 98.62 21 GLY B CA 1
ATOM 3090 C C . GLY B 1 21 ? -8.422 7.504 3.479 1 98.62 21 GLY B C 1
ATOM 3091 O O . GLY B 1 21 ? -8.875 6.996 4.508 1 98.62 21 GLY B O 1
ATOM 3092 N N . SER B 1 22 ? -7.16 7.609 3.189 1 98.69 22 SER B N 1
ATOM 3093 C CA . SER B 1 22 ? -6.156 7.062 4.098 1 98.69 22 SER B CA 1
ATOM 3094 C C . SER B 1 22 ? -5.41 8.172 4.832 1 98.69 22 SER B C 1
ATOM 3096 O O . SER B 1 22 ? -4.207 8.055 5.078 1 98.69 22 SER B O 1
ATOM 3098 N N . GLY B 1 23 ? -6.051 9.297 5.105 1 98.5 23 GLY B N 1
ATOM 3099 C CA . GLY B 1 23 ? -5.477 10.344 5.934 1 98.5 23 GLY B CA 1
ATOM 3100 C C . GLY B 1 23 ? -5.504 10.016 7.414 1 98.5 23 GLY B C 1
ATOM 3101 O O . GLY B 1 23 ? -5.754 8.867 7.801 1 98.5 23 GLY B O 1
ATOM 3102 N N . ILE B 1 24 ? -5.289 11.055 8.211 1 98.75 24 ILE B N 1
ATOM 3103 C CA . ILE B 1 24 ? -5.176 10.906 9.656 1 98.75 24 ILE B CA 1
ATOM 3104 C C . ILE B 1 24 ? -6.473 10.32 10.219 1 98.75 24 ILE B C 1
ATOM 3106 O O . ILE B 1 24 ? -6.445 9.352 10.969 1 98.75 24 ILE B O 1
ATOM 3110 N N . VAL B 1 25 ? -7.586 10.859 9.797 1 98.81 25 VAL B N 1
ATOM 3111 C CA . VAL B 1 25 ? -8.875 10.438 10.328 1 98.81 25 VAL B CA 1
ATOM 3112 C C . VAL B 1 25 ? -9.164 9 9.906 1 98.81 25 VAL B C 1
ATOM 3114 O O . VAL B 1 25 ? -9.523 8.156 10.734 1 98.81 25 VAL B O 1
ATOM 3117 N N . GLY B 1 26 ? -9 8.695 8.648 1 98.88 26 GLY B N 1
ATOM 3118 C CA . GLY B 1 26 ? -9.305 7.367 8.141 1 98.88 26 GLY B CA 1
ATOM 3119 C C . GLY B 1 26 ? -8.453 6.277 8.766 1 98.88 26 GLY B C 1
ATOM 3120 O O . GLY B 1 26 ? -8.969 5.223 9.148 1 98.88 26 GLY B O 1
ATOM 3121 N N . LEU B 1 27 ? -7.191 6.48 8.852 1 98.88 27 LEU B N 1
ATOM 3122 C CA . LEU B 1 27 ? -6.289 5.484 9.422 1 98.88 27 LEU B CA 1
ATOM 3123 C C . LEU B 1 27 ? -6.586 5.258 10.898 1 98.88 27 LEU B C 1
ATOM 3125 O O . LEU B 1 27 ? -6.586 4.121 11.367 1 98.88 27 LEU B O 1
ATOM 3129 N N . ASN B 1 28 ? -6.805 6.391 11.633 1 98.88 28 ASN B N 1
ATOM 3130 C CA . ASN B 1 28 ? -7.148 6.219 13.047 1 98.88 28 ASN B CA 1
ATOM 3131 C C . ASN B 1 28 ? -8.477 5.492 13.211 1 98.88 28 ASN B C 1
ATOM 3133 O O . ASN B 1 28 ? -8.617 4.645 14.102 1 98.88 28 ASN B O 1
ATOM 3137 N N . CYS B 1 29 ? -9.414 5.82 12.398 1 98.88 29 CYS B N 1
ATOM 3138 C CA . CYS B 1 29 ? -10.688 5.113 12.445 1 98.88 29 CYS B CA 1
ATOM 3139 C C . CYS B 1 29 ? -10.484 3.617 12.227 1 98.88 29 CYS B C 1
ATOM 3141 O O . CYS B 1 29 ? -11.039 2.797 12.961 1 98.88 29 CYS B O 1
ATOM 3143 N N . ALA B 1 30 ? -9.742 3.25 11.227 1 98.88 30 ALA B N 1
ATOM 3144 C CA . ALA B 1 30 ? -9.453 1.848 10.93 1 98.88 30 ALA B CA 1
ATOM 3145 C C . ALA B 1 30 ? -8.828 1.15 12.141 1 98.88 30 ALA B C 1
ATOM 3147 O O . ALA B 1 30 ? -9.203 0.024 12.477 1 98.88 30 ALA B O 1
ATOM 3148 N N . LEU B 1 31 ? -7.844 1.809 12.766 1 98.69 31 LEU B N 1
ATOM 3149 C CA . LEU B 1 31 ? -7.148 1.232 13.906 1 98.69 31 LEU B CA 1
ATOM 3150 C C . LEU B 1 31 ? -8.125 0.944 15.047 1 98.69 31 LEU B C 1
ATOM 3152 O O . LEU B 1 31 ? -8.078 -0.132 15.648 1 98.69 31 LEU B O 1
ATOM 3156 N N . TYR B 1 32 ? -8.977 1.898 15.32 1 98.62 32 TYR B N 1
ATOM 3157 C CA . TYR B 1 32 ? -9.914 1.713 16.422 1 98.62 32 TYR B CA 1
ATOM 3158 C C . TYR B 1 32 ? -10.984 0.691 16.062 1 98.62 32 TYR B C 1
ATOM 3160 O O . TYR B 1 32 ? -11.453 -0.054 16.922 1 98.62 32 TYR B O 1
ATOM 3168 N N . LEU B 1 33 ? -11.43 0.644 14.789 1 98.75 33 LEU B N 1
ATOM 3169 C CA . LEU B 1 33 ? -12.344 -0.407 14.359 1 98.75 33 LEU B CA 1
ATOM 3170 C C . LEU B 1 33 ? -11.719 -1.785 14.555 1 98.75 33 LEU B C 1
ATOM 3172 O O . LEU B 1 33 ? -12.406 -2.729 14.953 1 98.75 33 LEU B O 1
ATOM 3176 N N . LYS B 1 34 ? -10.43 -1.933 14.227 1 98.38 34 LYS B N 1
ATOM 3177 C CA . LYS B 1 34 ? -9.734 -3.203 14.414 1 98.38 34 LYS B CA 1
ATOM 3178 C C . LYS B 1 34 ? -9.688 -3.586 15.891 1 98.38 34 LYS B C 1
ATOM 3180 O O . LYS B 1 34 ? -9.711 -4.77 16.234 1 98.38 34 LYS B O 1
ATOM 3185 N N . GLU B 1 35 ? -9.562 -2.578 16.766 1 97.69 35 GLU B N 1
ATOM 3186 C CA . GLU B 1 35 ? -9.602 -2.85 18.188 1 97.69 35 GLU B CA 1
ATOM 3187 C C . GLU B 1 35 ? -10.969 -3.371 18.609 1 97.69 35 GLU B C 1
ATOM 3189 O O . GLU B 1 35 ? -11.07 -4.309 19.406 1 97.69 35 GLU B O 1
ATOM 3194 N N . ARG B 1 36 ? -12.023 -2.795 18.125 1 97.88 36 ARG B N 1
ATOM 3195 C CA . ARG B 1 36 ? -13.391 -3.162 18.469 1 97.88 36 ARG B CA 1
ATOM 3196 C C . ARG B 1 36 ? -13.781 -4.484 17.828 1 97.88 36 ARG B C 1
ATOM 3198 O O . ARG B 1 36 ? -14.5 -5.285 18.438 1 97.88 36 ARG B O 1
ATOM 3205 N N . PHE B 1 37 ? -13.359 -4.633 16.594 1 98.12 37 PHE B N 1
ATOM 3206 C CA . PHE B 1 37 ? -13.703 -5.801 15.789 1 98.12 37 PHE B CA 1
ATOM 3207 C C . PHE B 1 37 ? -12.453 -6.438 15.195 1 98.12 37 PHE B C 1
ATOM 3209 O O . PHE B 1 37 ? -12.211 -6.336 13.992 1 98.12 37 PHE B O 1
ATOM 3216 N N . PRO B 1 38 ? -11.719 -7.238 15.953 1 97.12 38 PRO B N 1
ATOM 3217 C CA . PRO B 1 38 ? -10.406 -7.742 15.547 1 97.12 38 PRO B CA 1
ATOM 3218 C C . PRO B 1 38 ? -10.469 -8.617 14.297 1 97.12 38 PRO B C 1
ATOM 3220 O O . PRO B 1 38 ? -9.484 -8.719 13.562 1 97.12 38 PRO B O 1
ATOM 3223 N N . LYS B 1 39 ? -11.586 -9.203 13.969 1 96.69 39 LYS B N 1
ATOM 3224 C CA . LYS B 1 39 ? -11.688 -10.133 12.844 1 96.69 39 LYS B CA 1
ATOM 3225 C C . LYS B 1 39 ? -12.258 -9.438 11.609 1 96.69 39 LYS B C 1
ATOM 3227 O O . LYS B 1 39 ? -12.32 -10.031 10.531 1 96.69 39 LYS B O 1
ATOM 3232 N N . ALA B 1 40 ? -12.633 -8.195 11.727 1 98.19 40 ALA B N 1
ATOM 3233 C CA . ALA B 1 40 ? -13.266 -7.469 10.625 1 98.19 40 ALA B CA 1
ATOM 3234 C C . ALA B 1 40 ? -12.273 -7.219 9.492 1 98.19 40 ALA B C 1
ATOM 3236 O O . ALA B 1 40 ? -11.102 -6.922 9.734 1 98.19 40 ALA B O 1
ATOM 3237 N N . LYS B 1 41 ? -12.797 -7.434 8.281 1 98.44 41 LYS B N 1
ATOM 3238 C CA . LYS B 1 41 ? -12.023 -7.016 7.113 1 98.44 41 LYS B CA 1
ATOM 3239 C C . LYS B 1 41 ? -12.242 -5.539 6.809 1 98.44 41 LYS B C 1
ATOM 3241 O O . LYS B 1 41 ? -13.359 -5.125 6.484 1 98.44 41 LYS B O 1
ATOM 3246 N N . ILE B 1 42 ? -11.18 -4.797 6.93 1 98.81 42 ILE B N 1
ATOM 3247 C CA . ILE B 1 42 ? -11.234 -3.354 6.707 1 98.81 42 ILE B CA 1
ATOM 3248 C C . ILE B 1 42 ? -10.414 -2.994 5.469 1 98.81 42 ILE B C 1
ATOM 3250 O O . ILE B 1 42 ? -9.25 -3.373 5.355 1 98.81 42 ILE B O 1
ATOM 3254 N N . LEU B 1 43 ? -11.062 -2.322 4.559 1 98.81 43 LEU B N 1
ATOM 3255 C CA . LEU B 1 43 ? -10.43 -1.875 3.324 1 98.81 43 LEU B CA 1
ATOM 3256 C C . LEU B 1 43 ? -10.461 -0.354 3.219 1 98.81 43 LEU B C 1
ATOM 3258 O O . LEU B 1 43 ? -11.523 0.257 3.277 1 98.81 43 LEU B O 1
ATOM 3262 N N . ILE B 1 44 ? -9.289 0.255 3.127 1 98.88 44 ILE B N 1
ATOM 3263 C CA . ILE B 1 44 ? -9.203 1.691 2.883 1 98.88 44 ILE B CA 1
ATOM 3264 C C . ILE B 1 44 ? -8.945 1.947 1.399 1 98.88 44 ILE B C 1
ATOM 3266 O O . ILE B 1 44 ? -8.07 1.319 0.795 1 98.88 44 ILE B O 1
ATOM 3270 N N . LEU B 1 45 ? -9.742 2.789 0.786 1 98.69 45 LEU B N 1
ATOM 3271 C CA . LEU B 1 45 ? -9.562 3.234 -0.591 1 98.69 45 LEU B CA 1
ATOM 3272 C C . LEU B 1 45 ? -9.008 4.656 -0.633 1 98.69 45 LEU B C 1
ATOM 3274 O O . LEU B 1 45 ? -9.625 5.578 -0.095 1 98.69 45 LEU B O 1
ATOM 3278 N N . GLU B 1 46 ? -7.84 4.828 -1.188 1 98.25 46 GLU B N 1
ATOM 3279 C CA . GLU B 1 46 ? -7.156 6.113 -1.284 1 98.25 46 GLU B CA 1
ATOM 3280 C C . GLU B 1 46 ? -6.988 6.543 -2.74 1 98.25 46 GLU B C 1
ATOM 3282 O O . GLU B 1 46 ? -6.434 5.801 -3.553 1 98.25 46 GLU B O 1
ATOM 3287 N N . LYS B 1 47 ? -7.418 7.727 -3.068 1 96.69 47 LYS B N 1
ATOM 3288 C CA . LYS B 1 47 ? -7.398 8.188 -4.457 1 96.69 47 LYS B CA 1
ATOM 3289 C C . LYS B 1 47 ? -5.969 8.453 -4.922 1 96.69 47 LYS B C 1
ATOM 3291 O O . LYS B 1 47 ? -5.668 8.328 -6.113 1 96.69 47 LYS B O 1
ATOM 3296 N N . GLY B 1 48 ? -5.094 8.805 -4.031 1 95 48 GLY B N 1
ATOM 3297 C CA . GLY B 1 48 ? -3.73 9.148 -4.402 1 95 48 GLY B CA 1
ATOM 3298 C C . GLY B 1 48 ? -2.768 7.98 -4.262 1 95 48 GLY B C 1
ATOM 3299 O O . GLY B 1 48 ? -3.121 6.941 -3.701 1 95 48 GLY B O 1
ATOM 3300 N N . MET B 1 49 ? -1.53 8.188 -4.777 1 95 49 MET B N 1
ATOM 3301 C CA . MET B 1 49 ? -0.431 7.25 -4.562 1 95 49 MET B CA 1
ATOM 3302 C C . MET B 1 49 ? -0.032 7.211 -3.09 1 95 49 MET B C 1
ATOM 3304 O O . MET B 1 49 ? 0.363 6.16 -2.578 1 95 49 MET B O 1
ATOM 3308 N N . LEU B 1 50 ? -0.016 8.305 -2.459 1 96.06 50 LEU B N 1
ATOM 3309 C CA . LEU B 1 50 ? 0.136 8.547 -1.029 1 96.06 50 LEU B CA 1
ATOM 3310 C C . LEU B 1 50 ? -1.126 9.18 -0.448 1 96.06 50 LEU B C 1
ATOM 3312 O O . LEU B 1 50 ? -2.014 9.602 -1.191 1 96.06 50 LEU B O 1
ATOM 3316 N N . PRO B 1 51 ? -1.238 9.07 0.903 1 95.06 51 PRO B N 1
ATOM 3317 C CA . PRO B 1 51 ? -2.379 9.82 1.434 1 95.06 51 PRO B CA 1
ATOM 3318 C C . PRO B 1 51 ? -2.455 11.242 0.889 1 95.06 51 PRO B C 1
ATOM 3320 O O . PRO B 1 51 ? -1.547 12.047 1.123 1 95.06 51 PRO B O 1
ATOM 3323 N N . GLN B 1 52 ? -3.473 11.422 0.023 1 87.19 52 GLN B N 1
ATOM 3324 C CA . GLN B 1 52 ? -3.555 12.656 -0.745 1 87.19 52 GLN B CA 1
ATOM 3325 C C . GLN B 1 52 ? -4.621 13.586 -0.175 1 87.19 52 GLN B C 1
ATOM 3327 O O . GLN B 1 52 ? -5.738 13.156 0.12 1 87.19 52 GLN B O 1
ATOM 3332 N N . GLY B 1 53 ? -4.359 14.773 0.165 1 93 53 GLY B N 1
ATOM 3333 C CA . GLY B 1 53 ? -5.215 15.828 0.687 1 93 53 GLY B CA 1
ATOM 3334 C C . GLY B 1 53 ? -4.473 16.812 1.562 1 93 53 GLY B C 1
ATOM 3335 O O . GLY B 1 53 ? -3.74 17.672 1.058 1 93 53 GLY B O 1
ATOM 3336 N N . ALA B 1 54 ? -4.746 16.656 2.818 1 95.69 54 ALA B N 1
ATOM 3337 C CA . ALA B 1 54 ? -4.09 17.594 3.734 1 95.69 54 ALA B CA 1
ATOM 3338 C C . ALA B 1 54 ? -3.117 16.859 4.656 1 95.69 54 ALA B C 1
ATOM 3340 O O . ALA B 1 54 ? -2.148 17.453 5.141 1 95.69 54 ALA B O 1
ATOM 3341 N N . SER B 1 55 ? -3.24 15.578 4.766 1 97.75 55 SER B N 1
ATOM 3342 C CA . SER B 1 55 ? -2.611 14.836 5.852 1 97.75 55 SER B CA 1
ATOM 3343 C C . SER B 1 55 ? -1.099 14.758 5.668 1 97.75 55 SER B C 1
ATOM 3345 O O . SER B 1 55 ? -0.351 14.688 6.645 1 97.75 55 SER B O 1
ATOM 3347 N N . THR B 1 56 ? -0.595 14.766 4.434 1 97.75 56 THR B N 1
ATOM 3348 C CA . THR B 1 56 ? 0.842 14.703 4.188 1 97.75 56 THR B CA 1
ATOM 3349 C C . THR B 1 56 ? 1.369 16.062 3.725 1 97.75 56 THR B C 1
ATOM 3351 O O . THR B 1 56 ? 2.475 16.141 3.188 1 97.75 56 THR B O 1
ATOM 3354 N N . LYS B 1 57 ? 0.611 17.141 3.928 1 97.38 57 LYS B N 1
ATOM 3355 C CA . LYS B 1 57 ? 0.96 18.406 3.299 1 97.38 57 LYS B CA 1
ATOM 3356 C C . LYS B 1 57 ? 0.924 19.562 4.309 1 97.38 57 LYS B C 1
ATOM 3358 O O . LYS B 1 57 ? 1.363 20.672 4.012 1 97.38 57 LYS B O 1
ATOM 3363 N N . ASN B 1 58 ? 0.533 19.234 5.492 1 97.25 58 ASN B N 1
ATOM 3364 C CA . ASN B 1 58 ? 0.341 20.281 6.5 1 97.25 58 ASN B CA 1
ATOM 3365 C C . ASN B 1 58 ? 1.671 20.734 7.09 1 97.25 58 ASN B C 1
ATOM 3367 O O . ASN B 1 58 ? 2.723 20.188 6.77 1 97.25 58 ASN B O 1
ATOM 3371 N N . ALA B 1 59 ? 1.626 21.734 7.941 1 97.44 59 ALA B N 1
ATOM 3372 C CA . ALA B 1 59 ? 2.834 22.375 8.461 1 97.44 59 ALA B CA 1
ATOM 3373 C C . ALA B 1 59 ? 3.387 21.609 9.664 1 97.44 59 ALA B C 1
ATOM 3375 O O . ALA B 1 59 ? 4.512 21.859 10.094 1 97.44 59 ALA B O 1
ATOM 3376 N N . GLY B 1 60 ? 2.625 20.688 10.211 1 98.25 60 GLY B N 1
ATOM 3377 C CA . GLY B 1 60 ? 3.096 19.875 11.328 1 98.25 60 GLY B CA 1
ATOM 3378 C C . GLY B 1 60 ? 2.953 20.578 12.664 1 98.25 60 GLY B C 1
ATOM 3379 O O . GLY B 1 60 ? 3.775 20.391 13.562 1 98.25 60 GLY B O 1
ATOM 3380 N N . PHE B 1 61 ? 1.957 21.438 12.781 1 98.31 61 PHE B N 1
ATOM 3381 C CA . PHE B 1 61 ? 1.716 22.141 14.031 1 98.31 61 PHE B CA 1
ATOM 3382 C C . PHE B 1 61 ? 0.831 21.312 14.961 1 98.31 61 PHE B C 1
ATOM 3384 O O . PHE B 1 61 ? -0.267 20.906 14.578 1 98.31 61 PHE B O 1
ATOM 3391 N N . ALA B 1 62 ? 1.325 20.984 16.094 1 98.19 62 ALA B N 1
ATOM 3392 C CA . ALA B 1 62 ? 0.491 20.516 17.203 1 98.19 62 ALA B CA 1
ATOM 3393 C C . ALA B 1 62 ? -0.027 21.703 18.016 1 98.19 62 ALA B C 1
ATOM 3395 O O . ALA B 1 62 ? 0.475 21.969 19.109 1 98.19 62 ALA B O 1
ATOM 3396 N N . CYS B 1 63 ? -1.078 22.312 17.516 1 97.12 63 CYS B N 1
ATOM 3397 C CA . CYS B 1 63 ? -1.461 23.625 18.031 1 97.12 63 CYS B CA 1
ATOM 3398 C C . CYS B 1 63 ? -2.857 23.578 18.641 1 97.12 63 CYS B C 1
ATOM 3400 O O . CYS B 1 63 ? -3.609 22.625 18.422 1 97.12 63 CYS B O 1
ATOM 3402 N N . PHE B 1 64 ? -3.182 24.719 19.375 1 96.31 64 PHE B N 1
ATOM 3403 C CA . PHE B 1 64 ? -4.426 24.844 20.125 1 96.31 64 PHE B CA 1
ATOM 3404 C C . PHE B 1 64 ? -5.172 26.109 19.734 1 96.31 64 PHE B C 1
ATOM 3406 O O . PHE B 1 64 ? -6.312 26.312 20.156 1 96.31 64 PHE B O 1
ATOM 3413 N N . GLY B 1 65 ? -4.578 26.891 18.922 1 95.06 65 GLY B N 1
ATOM 3414 C CA . GLY B 1 65 ? -5.047 28.234 18.625 1 95.06 65 GLY B CA 1
ATOM 3415 C C . GLY B 1 65 ? -4.199 29.312 19.266 1 95.06 65 GLY B C 1
ATOM 3416 O O . GLY B 1 65 ? -3.914 29.266 20.453 1 95.06 65 GLY B O 1
ATOM 3417 N N . SER B 1 66 ? -3.789 30.297 18.453 1 96.69 66 SER B N 1
ATOM 3418 C CA . SER B 1 66 ? -3.084 31.453 18.984 1 96.69 66 SER B CA 1
ATOM 3419 C C . SER B 1 66 ? -4.035 32.375 19.75 1 96.69 66 SER B C 1
ATOM 3421 O O . SER B 1 66 ? -5.25 32.188 19.719 1 96.69 66 SER B O 1
ATOM 3423 N N . ILE B 1 67 ? -3.475 33.344 20.422 1 97.69 67 ILE B N 1
ATOM 3424 C CA . ILE B 1 67 ? -4.293 34.188 21.266 1 97.69 67 ILE B CA 1
ATOM 3425 C C . ILE B 1 67 ? -5.309 34.938 20.406 1 97.69 67 ILE B C 1
ATOM 3427 O O . ILE B 1 67 ? -6.469 35.094 20.812 1 97.69 67 ILE B O 1
ATOM 3431 N N . SER B 1 68 ? -4.906 35.438 19.266 1 97.06 68 SER B N 1
ATOM 3432 C CA . SER B 1 68 ? -5.84 36.188 18.422 1 97.06 68 SER B CA 1
ATOM 3433 C C . SER B 1 68 ? -6.922 35.25 17.859 1 97.06 68 SER B C 1
ATOM 3435 O O . SER B 1 68 ? -8.062 35.688 17.656 1 97.06 68 SER B O 1
ATOM 3437 N N . GLU B 1 69 ? -6.539 33.969 17.594 1 94.75 69 GLU B N 1
ATOM 3438 C CA . GLU B 1 69 ? -7.516 33.031 17.109 1 94.75 69 GLU B CA 1
ATOM 3439 C C . GLU B 1 69 ? -8.547 32.688 18.172 1 94.75 69 GLU B C 1
ATOM 3441 O O . GLU B 1 69 ? -9.742 32.594 17.891 1 94.75 69 GLU B O 1
ATOM 3446 N N . VAL B 1 70 ? -8.078 32.469 19.406 1 96.5 70 VAL B N 1
ATOM 3447 C CA . VAL B 1 70 ? -8.977 32.188 20.516 1 96.5 70 VAL B CA 1
ATOM 3448 C C . VAL B 1 70 ? -9.938 33.344 20.734 1 96.5 70 VAL B C 1
ATOM 3450 O O . VAL B 1 70 ? -11.141 33.156 20.906 1 96.5 70 VAL B O 1
ATOM 3453 N N . LEU B 1 71 ? -9.375 34.531 20.688 1 97.06 71 LEU B N 1
ATOM 3454 C CA . LEU B 1 71 ? -10.195 35.719 20.875 1 97.06 71 LEU B CA 1
ATOM 3455 C C . LEU B 1 71 ? -11.203 35.875 19.734 1 97.06 71 LEU B C 1
ATOM 3457 O O . LEU B 1 71 ? -12.344 36.281 19.969 1 97.06 71 LEU B O 1
ATOM 3461 N N . SER B 1 72 ? -10.734 35.594 18.562 1 93.75 72 SER B N 1
ATOM 3462 C CA . SER B 1 72 ? -11.648 35.625 17.422 1 93.75 72 SER B CA 1
ATOM 3463 C C . SER B 1 72 ? -12.789 34.625 17.594 1 93.75 72 SER B C 1
ATOM 3465 O O . SER B 1 72 ? -13.938 34.938 17.281 1 93.75 72 SER B O 1
ATOM 3467 N N . ASP B 1 73 ? -12.461 33.438 18.062 1 92.94 73 ASP B N 1
ATOM 3468 C CA . ASP B 1 73 ? -13.477 32.406 18.312 1 92.94 73 ASP B CA 1
ATOM 3469 C C . ASP B 1 73 ? -14.492 32.906 19.344 1 92.94 73 ASP B C 1
ATOM 3471 O O . ASP B 1 73 ? -15.68 32.562 19.266 1 92.94 73 ASP B O 1
ATOM 3475 N N . LEU B 1 74 ? -14.047 33.688 20.297 1 95 74 LEU B N 1
ATOM 3476 C CA . LEU B 1 74 ? -14.906 34.156 21.359 1 95 74 LEU B CA 1
ATOM 3477 C C . LEU B 1 74 ? -15.906 35.188 20.828 1 95 74 LEU B C 1
ATOM 3479 O O . LEU B 1 74 ? -16.891 35.5 21.5 1 95 74 LEU B O 1
ATOM 3483 N N . ASP B 1 75 ? -15.648 35.719 19.641 1 92.94 75 ASP B N 1
ATOM 3484 C CA 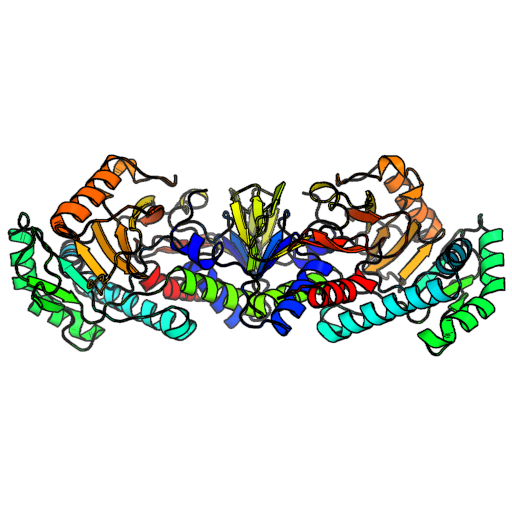. ASP B 1 75 ? -16.578 36.656 19.016 1 92.94 75 ASP B CA 1
ATOM 3485 C C . ASP B 1 75 ? -17.781 35.906 18.422 1 92.94 75 ASP B C 1
ATOM 3487 O O . ASP B 1 75 ? -18.859 36.5 18.266 1 92.94 75 ASP B O 1
ATOM 3491 N N . SER B 1 76 ? -17.578 34.625 18.172 1 90.62 76 SER B N 1
ATOM 3492 C CA . SER B 1 76 ? -18.625 33.906 17.453 1 90.62 76 SER B CA 1
ATOM 3493 C C . SER B 1 76 ? -19.094 32.688 18.234 1 90.62 76 SER B C 1
ATOM 3495 O O . SER B 1 76 ? -20.094 32.062 17.859 1 90.62 76 SER B O 1
ATOM 3497 N N . HIS B 1 77 ? -18.406 32.344 19.328 1 93.5 77 HIS B N 1
ATOM 3498 C CA . HIS B 1 77 ? -18.75 31.188 20.156 1 93.5 77 HIS B CA 1
ATOM 3499 C C . HIS B 1 77 ? -18.828 31.578 21.625 1 93.5 77 HIS B C 1
ATOM 3501 O O . HIS B 1 77 ? -18.25 32.594 22.031 1 93.5 77 HIS B O 1
ATOM 3507 N N . THR B 1 78 ? -19.578 30.734 22.375 1 96 78 THR B N 1
ATOM 3508 C CA . THR B 1 78 ? -19.594 30.938 23.828 1 96 78 THR B CA 1
ATOM 3509 C C . THR B 1 78 ? -18.266 30.531 24.453 1 96 78 THR B C 1
ATOM 3511 O O . THR B 1 78 ? -17.484 29.797 23.828 1 96 78 THR B O 1
ATOM 3514 N N . GLU B 1 79 ? -18 31.062 25.594 1 97.44 79 GLU B N 1
ATOM 3515 C CA . GLU B 1 79 ? -16.797 30.688 26.328 1 97.44 79 GLU B CA 1
ATOM 3516 C C . GLU B 1 79 ? -16.703 29.172 26.516 1 97.44 79 GLU B C 1
ATOM 3518 O O . GLU B 1 79 ? -15.641 28.578 26.328 1 97.44 79 GLU B O 1
ATOM 3523 N N . GLU B 1 80 ? -17.812 28.562 26.828 1 97 80 GLU B N 1
ATOM 3524 C CA . GLU B 1 80 ? -17.859 27.109 27.031 1 97 80 GLU B CA 1
ATOM 3525 C C . GLU B 1 80 ? -17.5 26.359 25.75 1 97 80 GLU B C 1
ATOM 3527 O O . GLU B 1 80 ? -16.781 25.359 25.797 1 97 80 GLU B O 1
ATOM 3532 N N . GLU B 1 81 ? -17.984 26.859 24.703 1 94.94 81 GLU B N 1
ATOM 3533 C CA . GLU B 1 81 ? -17.688 26.234 23.406 1 94.94 81 GLU B CA 1
ATOM 3534 C C . GLU B 1 81 ? -16.203 26.344 23.078 1 94.94 81 GLU B C 1
ATOM 3536 O O . GLU B 1 81 ? -15.602 25.391 22.594 1 94.94 81 GLU B O 1
ATOM 3541 N N . VAL B 1 82 ? -15.656 27.484 23.312 1 96.31 82 VAL B N 1
ATOM 3542 C CA . VAL B 1 82 ? -14.242 27.703 23.016 1 96.31 82 VAL B CA 1
ATOM 3543 C C . VAL B 1 82 ? -13.383 26.797 23.891 1 96.31 82 VAL B C 1
ATOM 3545 O O . VAL B 1 82 ? -12.438 26.172 23.406 1 96.31 82 VAL B O 1
ATOM 3548 N N . VAL B 1 83 ? -13.719 26.703 25.172 1 98 83 VAL B N 1
ATOM 3549 C CA . VAL B 1 83 ? -12.984 25.828 26.094 1 98 83 VAL B CA 1
ATOM 3550 C C . VAL B 1 83 ? -13.078 24.375 25.609 1 98 83 VAL B C 1
ATOM 3552 O O . VAL B 1 83 ? -12.078 23.656 25.609 1 98 83 VAL B O 1
ATOM 3555 N N . SER B 1 84 ? -14.234 23.984 25.203 1 96.5 84 SER B N 1
ATOM 3556 C CA . SER B 1 84 ? -14.445 22.625 24.719 1 96.5 84 SER B CA 1
ATOM 3557 C C . SER B 1 84 ? -13.633 22.359 23.469 1 96.5 84 SER B C 1
ATOM 3559 O O . SER B 1 84 ? -13.062 21.266 23.297 1 96.5 84 SER B O 1
ATOM 3561 N N . LEU B 1 85 ? -13.609 23.281 22.609 1 94.81 85 LEU B N 1
ATOM 3562 C CA . LEU B 1 85 ? -12.844 23.156 21.375 1 94.81 85 LEU B CA 1
ATOM 3563 C C . LEU B 1 85 ? -11.359 23 21.688 1 94.81 85 LEU B C 1
ATOM 3565 O O . LEU B 1 85 ? -10.695 22.109 21.125 1 94.81 85 LEU B O 1
ATOM 3569 N N . VAL B 1 86 ? -10.844 23.828 22.531 1 97.69 86 VAL B N 1
ATOM 3570 C CA . VAL B 1 86 ? -9.422 23.781 22.875 1 97.69 86 VAL B CA 1
ATOM 3571 C C . VAL B 1 86 ? -9.109 22.469 23.594 1 97.69 86 VAL B C 1
ATOM 3573 O O . VAL B 1 86 ? -8.062 21.859 23.344 1 97.69 86 VAL B O 1
ATOM 3576 N N . LYS B 1 87 ? -9.992 22.047 24.453 1 98.06 87 LYS B N 1
ATOM 3577 C CA . LYS B 1 87 ? -9.812 20.766 25.141 1 98.06 87 LYS B CA 1
ATOM 3578 C C . LYS B 1 87 ? -9.758 19.609 24.156 1 98.06 87 LYS B C 1
ATOM 3580 O O . LYS B 1 87 ? -8.938 18.703 24.297 1 98.06 87 LYS B O 1
ATOM 3585 N N . LYS B 1 88 ? -10.578 19.625 23.172 1 96.81 88 LYS B N 1
ATOM 3586 C CA . LYS B 1 88 ? -10.594 18.594 22.141 1 96.81 88 LYS B CA 1
ATOM 3587 C C . LYS B 1 88 ? -9.266 18.531 21.406 1 96.81 88 LYS B C 1
ATOM 3589 O O . LYS B 1 88 ? -8.781 17.453 21.062 1 96.81 88 LYS B O 1
ATOM 3594 N N . ARG B 1 89 ? -8.766 19.672 21.141 1 97.88 89 ARG B N 1
ATOM 3595 C CA . ARG B 1 89 ? -7.469 19.75 20.469 1 97.88 89 ARG B CA 1
ATOM 3596 C C . ARG B 1 89 ? -6.371 19.141 21.344 1 97.88 89 ARG B C 1
ATOM 3598 O O . ARG B 1 89 ? -5.551 18.359 20.859 1 97.88 89 ARG B O 1
ATOM 3605 N N . LEU B 1 90 ? -6.395 19.5 22.625 1 98.38 90 LEU B N 1
ATOM 3606 C CA . LEU B 1 90 ? -5.418 18.938 23.547 1 98.38 90 LEU B CA 1
ATOM 3607 C C . LEU B 1 90 ? -5.559 17.422 23.641 1 98.38 90 LEU B C 1
ATOM 3609 O O . LEU B 1 90 ? -4.566 16.703 23.578 1 98.38 90 LEU B O 1
ATOM 3613 N N . ASP B 1 91 ? -6.754 16.938 23.781 1 98.12 91 ASP B N 1
ATOM 3614 C CA . ASP B 1 91 ? -7.012 15.508 23.875 1 98.12 91 ASP B CA 1
ATOM 3615 C C . ASP B 1 91 ? -6.562 14.789 22.594 1 98.12 91 ASP B C 1
ATOM 3617 O O . ASP B 1 91 ? -6.012 13.688 22.672 1 98.12 91 ASP B O 1
ATOM 3621 N N . GLY B 1 92 ? -6.832 15.406 21.484 1 98.25 92 GLY B N 1
ATOM 3622 C CA . GLY B 1 92 ? -6.434 14.82 20.219 1 98.25 92 GLY B CA 1
ATOM 3623 C C . GLY B 1 92 ? -4.93 14.703 20.062 1 98.25 92 GLY B C 1
ATOM 3624 O O . GLY B 1 92 ? -4.426 13.672 19.609 1 98.25 92 GLY B O 1
ATOM 3625 N N . ILE B 1 93 ? -4.246 15.727 20.438 1 98.56 93 ILE B N 1
ATOM 3626 C CA . ILE B 1 93 ? -2.791 15.711 20.359 1 98.56 93 ILE B CA 1
ATOM 3627 C C . ILE B 1 93 ? -2.229 14.656 21.297 1 98.56 93 ILE B C 1
ATOM 3629 O O . ILE B 1 93 ? -1.315 13.914 20.938 1 98.56 93 ILE B O 1
ATOM 3633 N N . ASN B 1 94 ? -2.779 14.602 22.516 1 98.44 94 ASN B N 1
ATOM 3634 C CA . ASN B 1 94 ? -2.346 13.594 23.469 1 98.44 94 ASN B CA 1
ATOM 3635 C C . ASN B 1 94 ? -2.588 12.18 22.938 1 98.44 94 ASN B C 1
ATOM 3637 O O . ASN B 1 94 ? -1.757 11.289 23.125 1 98.44 94 ASN B O 1
ATOM 3641 N N . LEU B 1 95 ? -3.67 12.008 22.312 1 98.5 95 LEU B N 1
ATOM 3642 C CA . LEU B 1 95 ? -3.994 10.703 21.734 1 98.5 95 LEU B CA 1
ATOM 3643 C C . LEU B 1 95 ? -3.016 10.336 20.625 1 98.5 95 LEU B C 1
ATOM 3645 O O . LEU B 1 95 ? -2.559 9.195 20.547 1 98.5 95 LEU B O 1
ATOM 3649 N N . LEU B 1 96 ? -2.76 11.273 19.781 1 98.38 96 LEU B N 1
ATOM 3650 C CA . LEU B 1 96 ? -1.776 11.07 18.734 1 98.38 96 LEU B CA 1
ATOM 3651 C C . LEU B 1 96 ? -0.428 10.656 19.312 1 98.38 96 LEU B C 1
ATOM 3653 O O . LEU B 1 96 ? 0.17 9.68 18.859 1 98.38 96 LEU B O 1
ATOM 3657 N N . ARG B 1 97 ? 0.007 11.375 20.328 1 98.5 97 ARG B N 1
ATOM 3658 C CA . ARG B 1 97 ? 1.302 11.133 20.953 1 98.5 97 ARG B CA 1
ATOM 3659 C C . ARG B 1 97 ? 1.324 9.773 21.641 1 98.5 97 ARG B C 1
ATOM 3661 O O . ARG B 1 97 ? 2.322 9.055 21.578 1 98.5 97 ARG B O 1
ATOM 3668 N N . SER B 1 98 ? 0.238 9.445 22.25 1 98.12 98 SER B N 1
ATOM 3669 C CA . SER B 1 98 ? 0.151 8.172 22.938 1 98.12 98 SER B CA 1
ATOM 3670 C C . SER B 1 98 ? 0.12 7.004 21.953 1 98.12 98 SER B C 1
ATOM 3672 O O . SER B 1 98 ? 0.725 5.961 22.203 1 98.12 98 SER B O 1
ATOM 3674 N N . ASN B 1 99 ? -0.525 7.184 20.859 1 97.5 99 ASN B N 1
ATOM 3675 C CA . ASN B 1 99 ? -0.716 6.121 19.875 1 97.5 99 ASN B CA 1
ATOM 3676 C C . ASN B 1 99 ? 0.569 5.832 19.109 1 97.5 99 ASN B C 1
ATOM 3678 O O . ASN B 1 99 ? 0.875 4.676 18.812 1 97.5 99 ASN B O 1
ATOM 3682 N N . LEU B 1 100 ? 1.302 6.828 18.75 1 98 100 LEU B N 1
ATOM 3683 C CA . LEU B 1 100 ? 2.41 6.625 17.828 1 98 100 LEU B CA 1
ATOM 3684 C C . LEU B 1 100 ? 3.75 6.797 18.531 1 98 100 LEU B C 1
ATOM 3686 O O . LEU B 1 100 ? 4.77 6.27 18.078 1 98 100 LEU B O 1
ATOM 3690 N N . GLY B 1 101 ? 3.742 7.598 19.656 1 98.38 101 GLY B N 1
ATOM 3691 C CA . GLY B 1 101 ? 4.973 7.883 20.375 1 98.38 101 GLY B CA 1
ATOM 3692 C C . GLY B 1 101 ? 5.672 9.141 19.891 1 98.38 101 GLY B C 1
ATOM 3693 O O . GLY B 1 101 ? 5.734 9.391 18.688 1 98.38 101 GLY B O 1
ATOM 3694 N N . ASP B 1 102 ? 6.258 9.859 20.812 1 98.56 102 ASP B N 1
ATOM 3695 C CA . ASP B 1 102 ? 6.887 11.141 20.531 1 98.56 102 ASP B CA 1
ATOM 3696 C C . ASP B 1 102 ? 8.086 10.977 19.594 1 98.56 102 ASP B C 1
ATOM 3698 O O . ASP B 1 102 ? 8.281 11.773 18.672 1 98.56 102 ASP B O 1
ATOM 3702 N N . THR B 1 103 ? 8.836 9.969 19.781 1 98.25 103 THR B N 1
ATOM 3703 C CA . THR B 1 103 ? 10.023 9.727 18.969 1 98.25 103 THR B CA 1
ATOM 3704 C C . THR B 1 103 ? 9.641 9.414 17.531 1 98.25 103 THR B C 1
ATOM 3706 O O . THR B 1 103 ? 10.234 9.953 16.594 1 98.25 103 THR B O 1
ATOM 3709 N N . ALA B 1 104 ? 8.617 8.633 17.312 1 97.31 104 ALA B N 1
ATOM 3710 C CA . ALA B 1 104 ? 8.203 8.172 15.992 1 97.31 104 ALA B CA 1
ATOM 3711 C C . ALA B 1 104 ? 7.676 9.336 15.156 1 97.31 104 ALA B C 1
ATOM 3713 O O . ALA B 1 104 ? 7.82 9.336 13.93 1 97.31 104 ALA B O 1
ATOM 3714 N N . ILE B 1 105 ? 7.133 10.352 15.836 1 98.31 105 ILE B N 1
ATOM 3715 C CA . ILE B 1 105 ? 6.508 11.414 15.062 1 98.31 105 ILE B CA 1
ATOM 3716 C C . ILE B 1 105 ? 7.363 12.68 15.141 1 98.31 105 ILE B C 1
ATOM 3718 O O . ILE B 1 105 ? 6.988 13.727 14.602 1 98.31 105 ILE B O 1
ATOM 3722 N N . GLY B 1 106 ? 8.477 12.641 15.867 1 98.31 106 GLY B N 1
ATOM 3723 C CA . GLY B 1 106 ? 9.359 13.797 15.992 1 98.31 106 GLY B CA 1
ATOM 3724 C C . GLY B 1 106 ? 8.727 14.945 16.75 1 98.31 106 GLY B C 1
ATOM 3725 O O . GLY B 1 106 ? 8.852 16.109 16.344 1 98.31 106 GLY B O 1
ATOM 3726 N N . TYR B 1 107 ? 8.047 14.586 17.828 1 98.56 107 TYR B N 1
ATOM 3727 C CA . TYR B 1 107 ? 7.375 15.617 18.594 1 98.56 107 TYR B CA 1
ATOM 3728 C C . TYR B 1 107 ? 8.383 16.484 19.328 1 98.56 107 TYR B C 1
ATOM 3730 O O . TYR B 1 107 ? 9.289 15.969 20 1 98.56 107 TYR B O 1
ATOM 3738 N N . LYS B 1 108 ? 8.305 17.797 19.172 1 98.38 108 LYS B N 1
ATOM 3739 C CA . LYS B 1 108 ? 9.094 18.781 19.891 1 98.38 108 LYS B CA 1
ATOM 3740 C C . LYS B 1 108 ? 8.211 19.906 20.422 1 98.38 108 LYS B C 1
ATOM 3742 O O . LYS B 1 108 ? 7.379 20.453 19.703 1 98.38 108 LYS B O 1
ATOM 3747 N N . ASN B 1 109 ? 8.359 20.25 21.641 1 98.25 109 ASN B N 1
ATOM 3748 C CA . ASN B 1 109 ? 7.664 21.391 22.219 1 98.25 109 ASN B CA 1
ATOM 3749 C C . ASN B 1 109 ? 8.586 22.609 22.328 1 98.25 109 ASN B C 1
ATOM 3751 O O . ASN B 1 109 ? 9.211 22.828 23.359 1 98.25 109 ASN B O 1
ATOM 3755 N N . TYR B 1 110 ? 8.586 23.406 21.297 1 97.5 110 TYR B N 1
ATOM 3756 C CA . TYR B 1 110 ? 9.367 24.641 21.281 1 97.5 110 TYR B CA 1
ATOM 3757 C C . TYR B 1 110 ? 8.484 25.844 21.562 1 97.5 110 TYR B C 1
ATOM 3759 O O . TYR B 1 110 ? 8.961 26.984 21.531 1 97.5 110 TYR B O 1
ATOM 3767 N N . GLY B 1 111 ? 7.16 25.625 21.797 1 97.44 111 GLY B N 1
ATOM 3768 C CA . GLY B 1 111 ? 6.211 26.719 21.938 1 97.44 111 GLY B CA 1
ATOM 3769 C C . GLY B 1 111 ? 5.68 27.234 20.609 1 97.44 111 GLY B C 1
ATOM 3770 O O . GLY B 1 111 ? 6.293 27.016 19.562 1 97.44 111 GLY B O 1
ATOM 3771 N N . GLY B 1 112 ? 4.477 27.797 20.672 1 98.06 112 GLY B N 1
ATOM 3772 C CA . GLY B 1 112 ? 3.877 28.516 19.562 1 98.06 112 GLY B CA 1
ATOM 3773 C C . GLY B 1 112 ? 3.814 30.016 19.781 1 98.06 112 GLY B C 1
ATOM 3774 O O . GLY B 1 112 ? 3.326 30.484 20.812 1 98.06 112 GLY B O 1
ATOM 3775 N N . HIS B 1 113 ? 4.363 30.781 18.781 1 98.19 113 HIS B N 1
ATOM 3776 C CA . HIS B 1 113 ? 4.512 32.219 18.953 1 98.19 113 HIS B CA 1
ATOM 3777 C C . HIS B 1 113 ? 3.656 32.969 17.938 1 98.19 113 HIS B C 1
ATOM 3779 O O . HIS B 1 113 ? 3.764 32.75 16.719 1 98.19 113 HIS B O 1
ATOM 3785 N N . GLU B 1 114 ? 2.852 33.875 18.453 1 98.19 114 GLU B N 1
ATOM 3786 C CA . GLU B 1 114 ? 2.143 34.75 17.547 1 98.19 114 GLU B CA 1
ATOM 3787 C C . GLU B 1 114 ? 2.865 36.094 17.391 1 98.19 114 GLU B C 1
ATOM 3789 O O . GLU B 1 114 ? 3.104 36.781 18.391 1 98.19 114 GLU B O 1
ATOM 3794 N N . LEU B 1 115 ? 3.205 36.344 16.109 1 97.75 115 LEU B N 1
ATOM 3795 C CA . LEU B 1 115 ? 3.822 37.594 15.766 1 97.75 115 LEU B CA 1
ATOM 3796 C C . LEU B 1 115 ? 2.771 38.625 15.328 1 97.75 115 LEU B C 1
ATOM 3798 O O . LEU B 1 115 ? 1.793 38.25 14.672 1 97.75 115 LEU B O 1
ATOM 3802 N N . PHE B 1 116 ? 3.023 39.844 15.711 1 96.75 116 PHE B N 1
ATOM 3803 C CA . PHE B 1 116 ? 2.127 40.938 15.328 1 96.75 116 PHE B CA 1
ATOM 3804 C C . PHE B 1 116 ? 2.855 41.938 14.453 1 96.75 116 PHE B C 1
ATOM 3806 O O . PHE B 1 116 ? 3.854 42.531 14.883 1 96.75 116 PHE B O 1
ATOM 3813 N N . LEU B 1 117 ? 2.34 42.031 13.273 1 92.94 117 LEU B N 1
ATOM 3814 C CA . LEU B 1 117 ? 2.91 43.031 12.391 1 92.94 117 LEU B CA 1
ATOM 3815 C C . LEU B 1 117 ? 2.773 44.438 12.992 1 92.94 117 LEU B C 1
ATOM 3817 O O . LEU B 1 117 ? 1.791 44.719 13.68 1 92.94 117 LEU B O 1
ATOM 3821 N N . THR B 1 118 ? 3.689 45.312 12.578 1 93.06 118 THR B N 1
ATOM 3822 C CA . THR B 1 118 ? 3.682 46.656 13.094 1 93.06 118 THR B CA 1
ATOM 3823 C C . THR B 1 118 ? 2.387 47.375 12.719 1 93.06 118 THR B C 1
ATOM 3825 O O . THR B 1 118 ? 1.889 48.219 13.469 1 93.06 118 THR B O 1
ATOM 3828 N N . ALA B 1 119 ? 1.896 47 11.609 1 88.94 119 ALA B N 1
ATOM 3829 C CA . ALA B 1 119 ? 0.674 47.625 11.109 1 88.94 119 ALA B CA 1
ATOM 3830 C C . ALA B 1 119 ? -0.544 47.156 11.898 1 88.94 119 ALA B C 1
ATOM 3832 O O . ALA B 1 119 ? -1.596 47.812 11.867 1 88.94 119 ALA B O 1
ATOM 3833 N N . ASN B 1 120 ? -0.467 46.156 12.672 1 91.69 120 ASN B N 1
ATOM 3834 C CA . ASN B 1 120 ? -1.588 45.594 13.414 1 91.69 120 ASN B CA 1
ATOM 3835 C C . ASN B 1 120 ? -1.523 45.969 14.891 1 91.69 120 ASN B C 1
ATOM 3837 O O . ASN B 1 120 ? -1.619 45.094 15.758 1 91.69 120 ASN B O 1
ATOM 3841 N N . LYS B 1 121 ? -1.394 47.219 15.156 1 92.94 121 LYS B N 1
ATOM 3842 C CA . LYS B 1 121 ? -1.217 47.719 16.516 1 92.94 121 LYS B CA 1
ATOM 3843 C C . LYS B 1 121 ? -2.438 47.406 17.375 1 92.94 121 LYS B C 1
ATOM 3845 O O . LYS B 1 121 ? -2.301 46.969 18.516 1 92.94 121 LYS B O 1
ATOM 3850 N N . ASP B 1 122 ? -3.623 47.562 16.859 1 95 122 ASP B N 1
ATOM 3851 C CA . ASP B 1 122 ? -4.852 47.375 17.609 1 95 122 ASP B CA 1
ATOM 3852 C C . ASP B 1 122 ? -5.008 45.906 18.016 1 95 122 ASP B C 1
ATOM 3854 O O . ASP B 1 122 ? -5.391 45.594 19.156 1 95 122 ASP B O 1
ATOM 3858 N N . LEU B 1 123 ? -4.723 45.062 17.109 1 95.12 123 LEU B N 1
ATOM 3859 C CA . LEU B 1 123 ? -4.801 43.656 17.406 1 95.12 123 LEU B CA 1
ATOM 3860 C C . LEU B 1 123 ? -3.805 43.25 18.5 1 95.12 123 LEU B C 1
ATOM 3862 O O . LEU B 1 123 ? -4.137 42.5 19.406 1 95.12 123 LEU B O 1
ATOM 3866 N N . TYR B 1 124 ? -2.639 43.75 18.406 1 96.31 124 TYR B N 1
ATOM 3867 C CA . TYR B 1 124 ? -1.576 43.469 19.375 1 96.31 124 TYR B CA 1
ATOM 3868 C C . TYR B 1 124 ? -1.987 43.906 20.781 1 96.31 124 TYR B C 1
ATOM 3870 O O . TYR B 1 124 ? -1.913 43.125 21.719 1 96.31 124 TYR B O 1
ATOM 3878 N N . GLU B 1 125 ? -2.434 45.125 20.875 1 96.88 125 GLU B N 1
ATOM 3879 C CA . GLU B 1 125 ? -2.816 45.688 22.172 1 96.88 125 GLU B CA 1
ATOM 3880 C C . GLU B 1 125 ? -4.016 44.938 22.75 1 96.88 125 GLU B C 1
ATOM 3882 O O . GLU B 1 125 ? -4.055 44.656 23.953 1 96.88 125 GLU B O 1
ATOM 3887 N N . HIS B 1 126 ? -4.895 44.656 21.891 1 97 126 HIS B N 1
ATOM 3888 C CA . HIS B 1 126 ? -6.07 43.906 22.312 1 97 126 HIS B CA 1
ATOM 3889 C C . HIS B 1 126 ? -5.676 42.531 22.891 1 97 126 HIS B C 1
ATOM 3891 O O . HIS B 1 126 ? -6.156 42.125 23.953 1 97 126 HIS B O 1
ATOM 3897 N N . CYS B 1 127 ? -4.82 41.844 22.234 1 97.56 127 CYS B N 1
ATOM 3898 C CA . CYS B 1 127 ? -4.379 40.5 22.672 1 97.56 127 CYS B CA 1
ATOM 3899 C C . CYS B 1 127 ? -3.6 40.594 23.969 1 97.56 127 CYS B C 1
ATOM 3901 O O . CYS B 1 127 ? -3.799 39.781 24.875 1 97.56 127 CYS B O 1
ATOM 3903 N N . LEU B 1 128 ? -2.736 41.594 24.062 1 97.06 128 LEU B N 1
ATOM 3904 C CA . LEU B 1 128 ? -1.955 41.75 25.281 1 97.06 128 LEU B CA 1
ATOM 3905 C C . LEU B 1 128 ? -2.865 42 26.484 1 97.06 128 LEU B C 1
ATOM 3907 O O . LEU B 1 128 ? -2.641 41.469 27.562 1 97.06 128 LEU B O 1
ATOM 3911 N N . ASP B 1 129 ? -3.873 42.781 26.203 1 97.44 129 ASP B N 1
ATOM 3912 C CA . ASP B 1 129 ? -4.805 43.156 27.266 1 97.44 129 ASP B CA 1
ATOM 3913 C C . ASP B 1 129 ? -5.617 41.969 27.734 1 97.44 129 ASP B C 1
ATOM 3915 O O . ASP B 1 129 ? -6.066 41.906 28.875 1 97.44 129 ASP B O 1
ATOM 3919 N N . LYS B 1 130 ? -5.746 41 26.891 1 98 130 LYS B N 1
ATOM 3920 C CA . LYS B 1 130 ? -6.684 39.906 27.172 1 98 130 LYS B CA 1
ATOM 3921 C C . LYS B 1 130 ? -5.945 38.656 27.578 1 98 130 LYS B C 1
ATOM 3923 O O . LYS B 1 130 ? -6.574 37.625 27.859 1 98 130 LYS B O 1
ATOM 3928 N N . ILE B 1 131 ? -4.664 38.688 27.703 1 98.19 131 ILE B N 1
ATOM 3929 C CA . ILE B 1 131 ? -3.873 37.5 27.984 1 98.19 131 ILE B CA 1
ATOM 3930 C C . ILE B 1 131 ? -4.375 36.844 29.266 1 98.19 131 ILE B C 1
ATOM 3932 O O . ILE B 1 131 ? -4.621 35.625 29.297 1 98.19 131 ILE B O 1
ATOM 3936 N N . ASN B 1 132 ? -4.559 37.625 30.312 1 98.25 132 ASN B N 1
ATOM 3937 C CA . ASN B 1 132 ? -4.961 37.094 31.609 1 98.25 132 ASN B CA 1
ATOM 3938 C C . ASN B 1 132 ? -6.367 36.5 31.562 1 98.25 132 ASN B C 1
ATOM 3940 O O . ASN B 1 132 ? -6.637 35.469 32.156 1 98.25 132 ASN B O 1
ATOM 3944 N N . ASP B 1 133 ? -7.238 37.156 30.875 1 98.25 133 ASP B N 1
ATOM 3945 C CA . ASP B 1 133 ? -8.602 36.656 30.719 1 98.25 133 ASP B CA 1
ATOM 3946 C C . ASP B 1 133 ? -8.617 35.312 30.016 1 98.25 133 ASP B C 1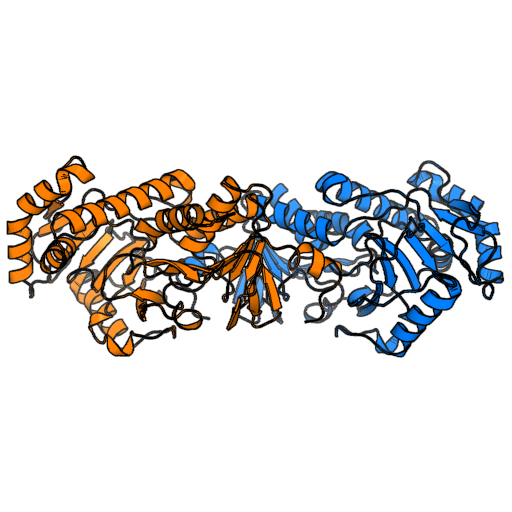
ATOM 3948 O O . ASP B 1 133 ? -9.312 34.375 30.438 1 98.25 133 ASP B O 1
ATOM 3952 N N . VAL B 1 134 ? -7.867 35.25 28.938 1 98.56 134 VAL B N 1
ATOM 3953 C CA . VAL B 1 134 ? -7.828 34 28.156 1 98.56 134 VAL B CA 1
ATOM 3954 C C . VAL B 1 134 ? -7.16 32.906 28.969 1 98.56 134 VAL B C 1
ATOM 3956 O O . VAL B 1 134 ? -7.609 31.75 28.953 1 98.56 134 VAL B O 1
ATOM 3959 N N . ASN B 1 135 ? -6.105 33.219 29.688 1 98.69 135 ASN B N 1
ATOM 3960 C CA . ASN B 1 135 ? -5.457 32.219 30.562 1 98.69 135 ASN B CA 1
ATOM 3961 C C . ASN B 1 135 ? -6.414 31.719 31.625 1 98.69 135 ASN B C 1
ATOM 3963 O O . ASN B 1 135 ? -6.449 30.516 31.906 1 98.69 135 ASN B O 1
ATOM 3967 N N . SER B 1 136 ? -7.109 32.625 32.188 1 98.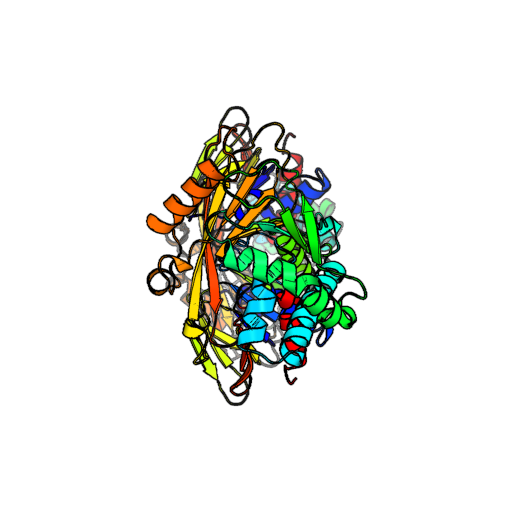5 136 SER B N 1
ATOM 3968 C CA . SER B 1 136 ? -8.094 32.219 33.188 1 98.5 136 SER B CA 1
ATOM 3969 C C . SER B 1 136 ? -9.156 31.297 32.594 1 98.5 136 SER B C 1
ATOM 3971 O O . SER B 1 136 ? -9.531 30.281 33.188 1 98.5 136 SER B O 1
ATOM 3973 N N . LEU B 1 137 ? -9.594 31.672 31.469 1 98.38 137 LEU B N 1
ATOM 3974 C CA . LEU B 1 137 ? -10.617 30.906 30.766 1 98.38 137 LEU B CA 1
ATOM 3975 C C . LEU B 1 137 ? -10.133 29.5 30.453 1 98.38 137 LEU B C 1
ATOM 3977 O O . LEU B 1 137 ? -10.898 28.531 30.562 1 98.38 137 LEU B O 1
ATOM 3981 N N . LEU B 1 138 ? -8.875 29.312 30.094 1 98.56 138 LEU B N 1
ATOM 3982 C CA . LEU B 1 138 ? -8.359 28.047 29.594 1 98.56 138 LEU B CA 1
ATOM 3983 C C . LEU B 1 138 ? -7.621 27.297 30.688 1 98.56 138 LEU B C 1
ATOM 3985 O O . LEU B 1 138 ? -7.102 26.203 30.469 1 98.56 138 LEU B O 1
ATOM 3989 N N . LYS B 1 139 ? -7.586 27.812 31.859 1 97.88 139 LYS B N 1
ATOM 3990 C CA . LYS B 1 139 ? -6.883 27.219 33 1 97.88 139 LYS B CA 1
ATOM 3991 C C . LYS B 1 139 ? -7.375 25.797 33.25 1 97.88 139 LYS B C 1
ATOM 3993 O O . LYS B 1 139 ? -6.586 24.906 33.594 1 97.88 139 LYS B O 1
ATOM 3998 N N . PRO B 1 140 ? -8.641 25.531 33.156 1 97.31 140 PRO B N 1
ATOM 3999 C CA . PRO B 1 140 ? -9.117 24.156 33.344 1 97.31 140 PRO B CA 1
ATOM 4000 C C . PRO B 1 140 ? -8.555 23.172 32.312 1 97.31 140 PRO B C 1
ATOM 4002 O O . PRO B 1 140 ? -8.492 21.969 32.594 1 97.31 140 PRO B O 1
ATOM 4005 N N . VAL B 1 141 ? -8.172 23.625 31.188 1 98.38 141 VAL B N 1
ATOM 4006 C CA . VAL B 1 141 ? -7.688 22.766 30.109 1 98.38 141 VAL B CA 1
ATOM 4007 C C . VAL B 1 141 ? -6.195 22.5 30.312 1 98.38 141 VAL B C 1
ATOM 4009 O O . VAL B 1 141 ? -5.766 21.344 30.328 1 98.38 141 VAL B O 1
ATOM 4012 N N . PHE B 1 142 ? -5.402 23.516 30.547 1 98.25 142 PHE B N 1
ATOM 4013 C CA . PHE B 1 142 ? -3.951 23.375 30.516 1 98.25 142 PHE B CA 1
ATOM 4014 C C . PHE B 1 142 ? -3.391 23.266 31.922 1 98.25 142 PHE B C 1
ATOM 4016 O O . PHE B 1 142 ? -2.232 22.875 32.125 1 98.25 142 PHE B O 1
ATOM 4023 N N . LYS B 1 143 ? -4.16 23.656 32.938 1 97.69 143 LYS B N 1
ATOM 4024 C CA . LYS B 1 143 ? -3.781 23.625 34.344 1 97.69 143 LYS B CA 1
ATOM 4025 C C . LYS B 1 143 ? -2.605 24.562 34.625 1 97.69 143 LYS B C 1
ATOM 4027 O O . LYS B 1 143 ? -1.83 24.344 35.531 1 97.69 143 LYS B O 1
ATOM 4032 N N . ALA B 1 144 ? -2.363 25.531 33.75 1 97.81 144 ALA B N 1
ATOM 4033 C CA . ALA B 1 144 ? -1.358 26.594 33.812 1 97.81 144 ALA B CA 1
ATOM 4034 C C . ALA B 1 144 ? -1.671 27.719 32.844 1 97.81 144 ALA B C 1
ATOM 4036 O O . ALA B 1 144 ? -2.58 27.594 32.031 1 97.81 144 ALA B O 1
ATOM 4037 N N . ASP B 1 145 ? -1.005 28.859 33.031 1 97.94 145 ASP B N 1
ATOM 4038 C CA . ASP B 1 145 ? -1.108 29.906 32 1 97.94 145 ASP B CA 1
ATOM 4039 C C . ASP B 1 145 ? -0.465 29.469 30.703 1 97.94 145 ASP B C 1
ATOM 4041 O O . ASP B 1 145 ? 0.749 29.266 30.641 1 97.94 145 ASP B O 1
ATOM 4045 N N . ALA B 1 146 ? -1.292 29.406 29.734 1 98.31 146 ALA B N 1
ATOM 4046 C CA . ALA B 1 146 ? -0.833 28.906 28.438 1 98.31 146 ALA B CA 1
ATOM 4047 C C . ALA B 1 146 ? -0.155 30 27.625 1 98.31 146 ALA B C 1
ATOM 4049 O O . ALA B 1 146 ? 0.781 29.734 26.875 1 98.31 146 ALA B O 1
ATOM 4050 N N . PHE B 1 147 ? -0.666 31.219 27.797 1 98.62 147 PHE B N 1
ATOM 4051 C CA . PHE B 1 147 ? -0.185 32.344 27 1 98.62 147 PHE B CA 1
ATOM 4052 C C . PHE B 1 147 ? 0.7 33.25 27.828 1 98.62 147 PHE B C 1
ATOM 4054 O O . PHE B 1 147 ? 0.332 33.656 28.938 1 98.62 147 PHE B O 1
ATOM 4061 N N . VAL B 1 148 ? 1.847 33.594 27.25 1 98.19 148 VAL B N 1
ATOM 4062 C CA . VAL B 1 148 ? 2.779 34.5 27.906 1 98.19 148 VAL B CA 1
ATOM 4063 C C . VAL B 1 148 ? 3.375 35.469 26.875 1 98.19 148 VAL B C 1
ATOM 4065 O O . VAL B 1 148 ? 3.619 35.094 25.734 1 98.19 148 VAL B O 1
ATOM 4068 N N . ALA B 1 149 ? 3.564 36.719 27.25 1 97.31 149 ALA B N 1
ATOM 4069 C CA . ALA B 1 149 ? 4.301 37.656 26.422 1 97.31 149 ALA B CA 1
ATOM 4070 C C . ALA B 1 149 ? 5.789 37.312 26.375 1 97.31 149 ALA B C 1
ATOM 4072 O O . ALA B 1 149 ? 6.391 37.031 27.422 1 97.31 149 ALA B O 1
ATOM 4073 N N . THR B 1 150 ? 6.297 37.25 25.234 1 96.56 150 THR B N 1
ATOM 4074 C CA . THR B 1 150 ? 7.691 36.875 25.062 1 96.56 150 THR B CA 1
ATOM 4075 C C . THR B 1 150 ? 8.406 37.875 24.141 1 96.56 150 THR B C 1
ATOM 4077 O O . THR B 1 150 ? 7.824 38.344 23.172 1 96.56 150 THR B O 1
ATOM 4080 N N . GLN B 1 151 ? 9.68 38.094 24.438 1 95 151 GLN B N 1
ATOM 4081 C CA . GLN B 1 151 ? 10.461 39.031 23.625 1 95 151 GLN B CA 1
ATOM 4082 C C . GLN B 1 151 ? 10.797 38.438 22.266 1 95 151 GLN B C 1
ATOM 4084 O O . GLN B 1 151 ? 10.883 37.188 22.125 1 95 151 GLN B O 1
ATOM 4089 N N . ASN B 1 152 ? 10.938 39.281 21.328 1 95.25 152 ASN B N 1
ATOM 4090 C CA . ASN B 1 152 ? 11.367 38.906 19.984 1 95.25 152 ASN B CA 1
ATOM 4091 C C . ASN B 1 152 ? 12.812 38.375 19.969 1 95.25 152 ASN B C 1
ATOM 4093 O O . ASN B 1 152 ? 13.703 39.031 19.422 1 95.25 152 ASN B O 1
ATOM 4097 N N . LYS B 1 153 ? 12.977 37.156 20.359 1 92.06 153 LYS B N 1
ATOM 4098 C CA . LYS B 1 153 ? 14.312 36.625 20.547 1 92.06 153 LYS B CA 1
ATOM 4099 C C . LYS B 1 153 ? 14.914 36.156 19.219 1 92.06 153 LYS B C 1
ATOM 4101 O O . LYS B 1 153 ? 16.125 35.969 19.109 1 92.06 153 LYS B O 1
ATOM 4106 N N . PHE B 1 154 ? 14.117 36.062 18.141 1 94 154 PHE B N 1
ATOM 4107 C CA . PHE B 1 154 ? 14.625 35.562 16.875 1 94 154 PHE B CA 1
ATOM 4108 C C . PHE B 1 154 ? 14.891 36.719 15.898 1 94 154 PHE B C 1
ATOM 4110 O O . PHE B 1 154 ? 15.266 36.5 14.75 1 94 154 PHE B O 1
ATOM 4117 N N . ASN B 1 155 ? 14.672 37.906 16.344 1 92.56 155 ASN B N 1
ATOM 4118 C CA . ASN B 1 155 ? 15.023 39.156 15.641 1 92.56 155 ASN B CA 1
ATOM 4119 C C . ASN B 1 155 ? 14.234 39.281 14.344 1 92.56 155 ASN B C 1
ATOM 4121 O O . ASN B 1 155 ? 14.797 39.625 13.297 1 92.56 155 ASN B O 1
ATOM 4125 N N . PHE B 1 156 ? 12.969 38.906 14.367 1 97.06 156 PHE B N 1
ATOM 4126 C CA . PHE B 1 156 ? 12.078 39.188 13.242 1 97.06 156 PHE B CA 1
ATOM 4127 C C . PHE B 1 156 ? 11.891 40.688 13.07 1 97.06 156 PHE B C 1
ATOM 4129 O O . PHE B 1 156 ? 12.039 41.469 14.031 1 97.06 156 PHE B O 1
ATOM 4136 N N . LYS B 1 157 ? 11.648 41.094 11.836 1 96.5 157 LYS B N 1
ATOM 4137 C CA . LYS B 1 157 ? 11.477 42.531 11.57 1 96.5 157 LYS B CA 1
ATOM 4138 C C . LYS B 1 157 ? 10.039 42.844 11.18 1 96.5 157 LYS B C 1
ATOM 4140 O O . LYS B 1 157 ? 9.258 41.938 10.859 1 96.5 157 LYS B O 1
ATOM 4145 N N . LYS B 1 158 ? 9.672 44.156 11.359 1 96.19 158 LYS B N 1
ATOM 4146 C CA . LYS B 1 158 ? 8.359 44.688 10.992 1 96.19 158 LYS B CA 1
ATOM 4147 C C . LYS B 1 158 ? 7.266 44.094 11.859 1 96.19 158 LYS B C 1
ATOM 4149 O O . LYS B 1 158 ? 6.137 43.906 11.398 1 96.19 158 LYS B O 1
ATOM 4154 N N . ILE B 1 159 ? 7.66 43.719 13.039 1 96.44 159 ILE B N 1
ATOM 4155 C CA . ILE B 1 159 ? 6.699 43.188 14.008 1 96.44 159 ILE B CA 1
ATOM 4156 C C . ILE B 1 159 ? 6.805 43.969 15.312 1 96.44 159 ILE B C 1
ATOM 4158 O O . ILE B 1 159 ? 7.762 44.719 15.516 1 96.44 159 ILE B O 1
ATOM 4162 N N . LYS B 1 160 ? 5.867 43.781 16.172 1 94.12 160 LYS B N 1
ATOM 4163 C CA . LYS B 1 160 ? 5.871 44.375 17.5 1 94.12 160 LYS B CA 1
ATOM 4164 C C . LYS B 1 160 ? 6.926 43.719 18.391 1 94.12 160 LYS B C 1
ATOM 4166 O O . LYS B 1 160 ? 7.469 42.688 18.047 1 94.12 160 LYS B O 1
ATOM 4171 N N . GLU B 1 161 ? 7.191 44.438 19.453 1 90.12 161 GLU B N 1
ATOM 4172 C CA . GLU B 1 161 ? 8.359 44.125 20.281 1 90.12 161 GLU B CA 1
ATOM 4173 C C . GLU B 1 161 ? 8.227 42.781 20.953 1 90.12 161 GLU B C 1
ATOM 4175 O O . GLU B 1 161 ? 9.227 42.094 21.188 1 90.12 161 GLU B O 1
ATOM 4180 N N . ASN B 1 162 ? 6.965 42.406 21.281 1 92.94 162 ASN B N 1
ATOM 4181 C CA . ASN B 1 162 ? 6.754 41.125 21.969 1 92.94 162 ASN B CA 1
ATOM 4182 C C . ASN B 1 162 ? 5.867 40.188 21.156 1 92.94 162 ASN B C 1
ATOM 4184 O O . ASN B 1 162 ? 4.922 40.625 20.5 1 92.94 162 ASN B O 1
ATOM 4188 N N . TYR B 1 163 ? 6.262 38.906 21.156 1 94.69 163 TYR B N 1
ATOM 4189 C CA . TYR B 1 163 ? 5.355 37.844 20.766 1 94.69 163 TYR B CA 1
ATOM 4190 C C . TYR B 1 163 ? 4.371 37.5 21.875 1 94.69 163 TYR B C 1
ATOM 4192 O O . TYR B 1 163 ? 4.543 37.938 23.016 1 94.69 163 TYR B O 1
ATOM 4200 N N . ILE B 1 164 ? 3.34 36.844 21.578 1 97.88 164 ILE B N 1
ATOM 4201 C CA . ILE B 1 164 ? 2.574 36.094 22.578 1 97.88 164 ILE B CA 1
ATOM 4202 C C . ILE B 1 164 ? 2.713 34.594 22.328 1 97.88 164 ILE B C 1
ATOM 4204 O O . ILE B 1 164 ? 2.332 34.094 21.266 1 97.88 164 ILE B O 1
ATOM 4208 N N . THR B 1 165 ? 3.297 33.906 23.344 1 98.19 165 THR B N 1
ATOM 4209 C CA . THR B 1 165 ? 3.68 32.531 23.188 1 98.19 165 THR B CA 1
ATOM 4210 C C . THR B 1 165 ? 2.654 31.609 23.859 1 98.19 165 THR B C 1
ATOM 4212 O O . THR B 1 165 ? 2.217 31.875 24.984 1 98.19 165 THR B O 1
ATOM 4215 N N . HIS B 1 166 ? 2.156 30.625 23.125 1 98.5 166 HIS B N 1
ATOM 4216 C CA . HIS B 1 166 ? 1.483 29.469 23.719 1 98.5 166 HIS B CA 1
ATOM 4217 C C . HIS B 1 166 ? 2.488 28.406 24.141 1 98.5 166 HIS B C 1
ATOM 4219 O O . HIS B 1 166 ? 3.023 27.672 23.297 1 98.5 166 HIS B O 1
ATOM 4225 N N . ILE B 1 167 ? 2.727 28.141 25.344 1 98 167 ILE B N 1
ATOM 4226 C CA . ILE B 1 167 ? 3.898 27.406 25.828 1 98 167 ILE B CA 1
ATOM 4227 C C . ILE B 1 167 ? 3.699 25.906 25.625 1 98 167 ILE B C 1
ATOM 4229 O O . ILE B 1 167 ? 4.664 25.141 25.641 1 98 167 ILE B O 1
ATOM 4233 N N . PHE B 1 168 ? 2.49 25.422 25.359 1 98.12 168 PHE B N 1
ATOM 4234 C CA . PHE B 1 168 ? 2.23 23.984 25.219 1 98.12 168 PHE B CA 1
ATOM 4235 C C . PHE B 1 168 ? 2.248 23.562 23.766 1 98.12 168 PHE B C 1
ATOM 4237 O O . PHE B 1 168 ? 2.264 22.375 23.453 1 98.12 168 PHE B O 1
ATOM 4244 N N . GLU B 1 169 ? 2.213 24.531 22.844 1 98.06 169 GLU B N 1
ATOM 4245 C CA . GLU B 1 169 ? 2.182 24.203 21.422 1 98.06 169 GLU B CA 1
ATOM 4246 C C . GLU B 1 169 ? 3.484 23.531 20.969 1 98.06 169 GLU B C 1
ATOM 4248 O O . GLU B 1 169 ? 4.566 23.922 21.438 1 98.06 169 GLU B O 1
ATOM 4253 N N . GLY B 1 170 ? 3.336 22.5 20.172 1 98.25 170 GLY B N 1
ATOM 4254 C CA . GLY B 1 170 ? 4.488 21.781 19.656 1 98.25 170 GLY B CA 1
ATOM 4255 C C . GLY B 1 170 ? 4.457 21.594 18.141 1 98.25 170 GLY B C 1
ATOM 4256 O O . GLY B 1 170 ? 3.654 22.234 17.453 1 98.25 170 GLY B O 1
ATOM 4257 N N . GLN B 1 171 ? 5.418 20.891 17.688 1 98.75 171 GLN B N 1
ATOM 4258 C CA . GLN B 1 171 ? 5.527 20.562 16.266 1 98.75 171 GLN B CA 1
ATOM 4259 C C . GLN B 1 171 ? 5.883 19.094 16.078 1 98.75 171 GLN B C 1
ATOM 4261 O O . GLN B 1 171 ? 6.453 18.453 16.969 1 98.75 171 GLN B O 1
ATOM 4266 N N . ILE B 1 172 ? 5.5 18.531 14.922 1 98.62 172 ILE B N 1
ATOM 4267 C CA . ILE B 1 172 ? 5.805 17.141 14.602 1 98.62 172 ILE B CA 1
ATOM 4268 C C . ILE B 1 172 ? 6.383 17.047 13.195 1 98.62 172 ILE B C 1
ATOM 4270 O O . ILE B 1 172 ? 6.383 18.031 12.445 1 98.62 172 ILE B O 1
ATOM 4274 N N . ASN B 1 173 ? 6.961 15.898 12.93 1 98.5 173 ASN B N 1
ATOM 4275 C CA . ASN B 1 173 ? 7.297 15.523 11.562 1 98.5 173 ASN B CA 1
ATOM 4276 C C . ASN B 1 173 ? 6.125 14.844 10.867 1 98.5 173 ASN B C 1
ATOM 4278 O O . ASN B 1 173 ? 5.867 13.656 11.086 1 98.5 173 ASN B O 1
ATOM 4282 N N . THR B 1 174 ? 5.449 15.562 9.977 1 98.12 174 THR B N 1
ATOM 4283 C CA . THR B 1 174 ? 4.227 15.117 9.32 1 98.12 174 THR B CA 1
ATOM 4284 C C . THR B 1 174 ? 4.469 13.828 8.539 1 98.12 174 THR B C 1
ATOM 4286 O O . THR B 1 174 ? 3.643 12.914 8.562 1 98.12 174 THR B O 1
ATOM 4289 N N . GLY B 1 175 ? 5.594 13.797 7.816 1 97.94 175 GLY B N 1
ATOM 4290 C CA . GLY B 1 175 ? 5.938 12.586 7.09 1 97.94 175 GLY B CA 1
ATOM 4291 C C . GLY B 1 175 ? 6.102 11.375 7.988 1 97.94 175 GLY B C 1
ATOM 4292 O O . GLY B 1 175 ? 5.562 10.305 7.703 1 97.94 175 GLY B O 1
ATOM 4293 N N . ALA B 1 176 ? 6.84 11.531 9.07 1 97.75 176 ALA B N 1
ATOM 4294 C CA . ALA B 1 176 ? 7.062 10.453 10.023 1 97.75 176 ALA B CA 1
ATOM 4295 C C . ALA B 1 176 ? 5.75 10.016 10.672 1 97.75 176 ALA B C 1
ATOM 4297 O O . ALA B 1 176 ? 5.527 8.828 10.898 1 97.75 176 ALA B O 1
ATOM 4298 N N . MET B 1 177 ? 4.938 10.961 10.969 1 98.5 177 MET B N 1
ATOM 4299 C CA . MET B 1 177 ? 3.635 10.656 11.562 1 98.5 177 MET B CA 1
ATOM 4300 C C . MET B 1 177 ? 2.814 9.766 10.633 1 98.5 177 MET B C 1
ATOM 4302 O O . MET B 1 177 ? 2.301 8.727 11.055 1 98.5 177 MET B O 1
ATOM 4306 N N . MET B 1 178 ? 2.742 10.156 9.391 1 98.5 178 MET B N 1
ATOM 4307 C CA . MET B 1 178 ? 1.902 9.422 8.445 1 98.5 178 MET B CA 1
ATOM 4308 C C . MET B 1 178 ? 2.492 8.047 8.148 1 98.5 178 MET B C 1
ATOM 4310 O O . MET B 1 178 ? 1.755 7.07 7.992 1 98.5 178 MET B O 1
ATOM 4314 N N . GLN B 1 179 ? 3.809 8.008 8.047 1 97.12 179 GLN B N 1
ATOM 4315 C CA . GLN B 1 179 ? 4.453 6.711 7.863 1 97.12 179 GLN B CA 1
ATOM 4316 C C . GLN B 1 179 ? 4.156 5.777 9.031 1 97.12 179 GLN B C 1
ATOM 4318 O O . GLN B 1 179 ? 3.895 4.59 8.836 1 97.12 179 GLN B O 1
ATOM 4323 N N . SER B 1 180 ? 4.227 6.316 10.234 1 97.81 180 SER B N 1
ATOM 4324 C CA . SER B 1 180 ? 3.953 5.523 11.43 1 97.81 180 SER B CA 1
ATOM 4325 C C . SER B 1 180 ? 2.506 5.047 11.461 1 97.81 180 SER B C 1
ATOM 4327 O O . SER B 1 180 ? 2.23 3.902 11.828 1 97.81 180 SER B O 1
ATOM 4329 N N . LEU B 1 181 ? 1.61 5.898 11.094 1 98.31 181 LEU B N 1
ATOM 4330 C CA . LEU B 1 181 ? 0.195 5.547 11.07 1 98.31 181 LEU B CA 1
ATOM 4331 C C . LEU B 1 181 ? -0.073 4.449 10.047 1 98.31 181 LEU B C 1
ATOM 4333 O O . LEU B 1 181 ? -0.789 3.486 10.328 1 98.31 181 LEU B O 1
ATOM 4337 N N . LEU B 1 182 ? 0.474 4.582 8.898 1 98.25 182 LEU B N 1
ATOM 4338 C CA . LEU B 1 182 ? 0.316 3.578 7.852 1 98.25 182 LEU B CA 1
ATOM 4339 C C . LEU B 1 182 ? 0.876 2.232 8.297 1 98.25 182 LEU B C 1
ATOM 4341 O O . LEU B 1 182 ? 0.236 1.194 8.109 1 98.25 182 LEU B O 1
ATOM 4345 N N . ALA B 1 183 ? 2.057 2.289 8.828 1 96.94 183 ALA B N 1
ATOM 4346 C CA . ALA B 1 183 ? 2.697 1.065 9.297 1 96.94 183 ALA B CA 1
ATOM 4347 C C . ALA B 1 183 ? 1.832 0.361 10.344 1 96.94 183 ALA B C 1
ATOM 4349 O O . ALA B 1 183 ? 1.675 -0.861 10.305 1 96.94 183 ALA B O 1
ATOM 4350 N N . LYS B 1 184 ? 1.314 1.127 11.258 1 97.69 184 LYS B N 1
ATOM 4351 C CA . LYS B 1 184 ? 0.467 0.561 12.305 1 97.69 184 LYS B CA 1
ATOM 4352 C C . LYS B 1 184 ? -0.797 -0.058 11.711 1 97.69 184 LYS B C 1
ATOM 4354 O O . LYS B 1 184 ? -1.238 -1.121 12.148 1 97.69 184 LYS B O 1
ATOM 4359 N N . ALA B 1 185 ? -1.407 0.631 10.766 1 97.94 185 ALA B N 1
ATOM 4360 C CA . ALA B 1 185 ? -2.596 0.099 10.102 1 97.94 185 ALA B CA 1
ATOM 4361 C C . ALA B 1 185 ? -2.289 -1.224 9.406 1 97.94 185 ALA B C 1
ATOM 4363 O O . ALA B 1 185 ? -3.047 -2.189 9.539 1 97.94 185 ALA B O 1
ATOM 4364 N N . HIS B 1 186 ? -1.197 -1.289 8.695 1 96.81 186 HIS B N 1
ATOM 4365 C CA . HIS B 1 186 ? -0.792 -2.52 8.023 1 96.81 186 HIS B CA 1
ATOM 4366 C C . HIS B 1 186 ? -0.563 -3.645 9.023 1 96.81 186 HIS B C 1
ATOM 4368 O O . HIS B 1 186 ? -0.954 -4.789 8.781 1 96.81 186 HIS B O 1
ATOM 4374 N N . GLN B 1 187 ? 0.054 -3.301 10.102 1 95.56 187 GLN B N 1
ATOM 4375 C CA . GLN B 1 187 ? 0.351 -4.289 11.133 1 95.56 187 GLN B CA 1
ATOM 4376 C C . GLN B 1 187 ? -0.93 -4.902 11.695 1 95.56 187 GLN B C 1
ATOM 4378 O O . GLN B 1 187 ? -0.951 -6.078 12.062 1 95.56 187 GLN B O 1
ATOM 4383 N N . LYS B 1 188 ? -1.963 -4.109 11.672 1 96.94 188 LYS B N 1
ATOM 4384 C CA . LYS B 1 188 ? -3.232 -4.582 12.219 1 96.94 188 LYS B CA 1
ATOM 4385 C C . LYS B 1 188 ? -4.059 -5.293 11.148 1 96.94 188 LYS B C 1
ATOM 4387 O O . LYS B 1 188 ? -5.195 -5.699 11.406 1 96.94 188 LYS B O 1
ATOM 4392 N N . GLY B 1 189 ? -3.533 -5.457 9.977 1 96.25 189 GLY B N 1
ATOM 4393 C CA . GLY B 1 189 ? -4.184 -6.227 8.93 1 96.25 189 GLY B CA 1
ATOM 4394 C C . GLY B 1 189 ? -5.141 -5.402 8.094 1 96.25 189 GLY B C 1
ATOM 4395 O O . GLY B 1 189 ? -5.957 -5.953 7.348 1 96.25 189 GLY B O 1
ATOM 4396 N N . VAL B 1 190 ? -5.07 -4.086 8.195 1 98.25 190 VAL B N 1
ATOM 4397 C CA . VAL B 1 190 ? -5.902 -3.217 7.363 1 98.25 190 VAL B CA 1
ATOM 4398 C C . VAL B 1 190 ? -5.383 -3.223 5.93 1 98.25 190 VAL B C 1
ATOM 4400 O O . VAL B 1 190 ? -4.176 -3.109 5.699 1 98.25 190 VAL B O 1
ATOM 4403 N N . LEU B 1 191 ? -6.27 -3.424 4.988 1 98.06 191 LEU B N 1
ATOM 4404 C CA . LEU B 1 191 ? -5.914 -3.361 3.576 1 98.06 191 LEU B CA 1
ATOM 4405 C C . LEU B 1 191 ? -6.059 -1.941 3.041 1 98.06 191 LEU B C 1
ATOM 4407 O O . LEU B 1 191 ? -7.012 -1.239 3.383 1 98.06 191 LEU B O 1
ATOM 4411 N N . ILE B 1 192 ? -5.082 -1.521 2.322 1 98.19 192 ILE B N 1
ATOM 4412 C CA . ILE B 1 192 ? -5.125 -0.188 1.731 1 98.19 192 ILE B CA 1
ATOM 4413 C C . ILE B 1 192 ? -4.875 -0.281 0.227 1 98.19 192 ILE B C 1
ATOM 4415 O O . ILE B 1 192 ? -3.867 -0.841 -0.207 1 98.19 192 ILE B O 1
ATOM 4419 N N . LEU B 1 193 ? -5.793 0.201 -0.568 1 97.56 193 LEU B N 1
ATOM 4420 C CA . LEU B 1 193 ? -5.633 0.269 -2.016 1 97.56 193 LEU B CA 1
ATOM 4421 C C . LEU B 1 193 ? -5.477 1.714 -2.479 1 97.56 193 LEU B C 1
ATOM 4423 O O . LEU B 1 193 ? -6.441 2.479 -2.477 1 97.56 193 LEU B O 1
ATOM 4427 N N . ASN B 1 194 ? -4.312 2.025 -2.9 1 96.75 194 ASN B N 1
ATOM 4428 C CA . ASN B 1 194 ? -4.008 3.365 -3.391 1 96.75 194 ASN B CA 1
ATOM 4429 C C . ASN B 1 194 ? -4.434 3.539 -4.844 1 96.75 194 ASN B C 1
ATOM 4431 O O . ASN B 1 194 ? -4.742 2.561 -5.527 1 96.75 194 ASN B O 1
ATOM 4435 N N . ASN B 1 195 ? -4.473 4.859 -5.301 1 95.75 195 ASN B N 1
ATOM 4436 C CA . ASN B 1 195 ? -4.875 5.215 -6.656 1 95.75 195 ASN B CA 1
ATOM 4437 C C . ASN B 1 195 ? -6.25 4.645 -7 1 95.75 195 ASN B C 1
ATOM 4439 O O . ASN B 1 195 ? -6.449 4.109 -8.094 1 95.75 195 ASN B O 1
ATOM 4443 N N . THR B 1 196 ? -7.102 4.59 -6.051 1 97 196 THR B N 1
ATOM 4444 C CA . THR B 1 196 ? -8.469 4.113 -6.188 1 97 196 THR B CA 1
ATOM 4445 C C . THR B 1 196 ? -9.469 5.199 -5.785 1 97 196 THR B C 1
ATOM 4447 O O . THR B 1 196 ? -9.766 5.363 -4.602 1 97 196 THR B O 1
ATOM 4450 N N . ASN B 1 197 ? -9.953 5.871 -6.73 1 97.44 197 ASN B N 1
ATOM 4451 C CA . ASN B 1 197 ? -10.898 6.953 -6.488 1 97.44 197 ASN B CA 1
ATOM 4452 C C . ASN B 1 197 ? -12.328 6.426 -6.363 1 97.44 197 ASN B C 1
ATOM 4454 O O . ASN B 1 197 ? -12.82 5.73 -7.258 1 97.44 197 ASN B O 1
ATOM 4458 N N . VAL B 1 198 ? -12.984 6.664 -5.258 1 98.56 198 VAL B N 1
ATOM 4459 C CA . VAL B 1 198 ? -14.398 6.324 -5.09 1 98.56 198 VAL B CA 1
ATOM 4460 C C . VAL B 1 198 ? -15.266 7.387 -5.762 1 98.56 198 VAL B C 1
ATOM 4462 O O . VAL B 1 198 ? -15.195 8.562 -5.41 1 98.56 198 VAL B O 1
ATOM 4465 N N . LYS B 1 199 ? -16.109 6.965 -6.648 1 98.25 199 LYS B N 1
ATOM 4466 C CA . LYS B 1 199 ? -16.891 7.895 -7.465 1 98.25 199 LYS B CA 1
ATOM 4467 C C . LYS B 1 199 ? -18.297 8.047 -6.922 1 98.25 199 LYS B C 1
ATOM 4469 O O . LYS B 1 199 ? -18.891 9.117 -7.023 1 98.25 199 LYS B O 1
ATOM 4474 N N . ALA B 1 200 ? -18.812 6.965 -6.457 1 98.12 200 ALA B N 1
ATOM 4475 C CA . ALA B 1 200 ? -20.203 6.945 -5.996 1 98.12 200 ALA B CA 1
ATOM 4476 C C . ALA B 1 200 ? -20.469 5.734 -5.109 1 98.12 200 ALA B C 1
ATOM 4478 O O . ALA B 1 200 ? -19.656 4.805 -5.055 1 98.12 200 ALA B O 1
ATOM 4479 N N . PHE B 1 201 ? -21.562 5.816 -4.414 1 98.25 201 PHE B N 1
ATOM 4480 C CA . PHE B 1 201 ? -22.047 4.664 -3.662 1 98.25 201 PHE B CA 1
ATOM 4481 C C . PHE B 1 201 ? -23.562 4.617 -3.643 1 98.25 201 PHE B C 1
ATOM 4483 O O . PHE B 1 201 ? -24.219 5.625 -3.914 1 98.25 201 PHE B O 1
ATOM 4490 N N . ALA B 1 202 ? -24.062 3.365 -3.412 1 97.19 202 ALA B N 1
ATOM 4491 C CA . ALA B 1 202 ? -25.5 3.139 -3.268 1 97.19 202 ALA B CA 1
ATOM 4492 C C . ALA B 1 202 ? -25.797 2.188 -2.113 1 97.19 202 ALA B C 1
ATOM 4494 O O . ALA B 1 202 ? -25.234 1.096 -2.039 1 97.19 202 ALA B O 1
ATOM 4495 N N . THR B 1 203 ? -26.672 2.666 -1.234 1 94.94 203 THR B N 1
ATOM 4496 C CA . THR B 1 203 ? -27 1.849 -0.074 1 94.94 203 THR B CA 1
ATOM 4497 C C . THR B 1 203 ? -28.109 0.86 -0.412 1 94.94 203 THR B C 1
ATOM 4499 O O . THR B 1 203 ? -29.062 1.2 -1.129 1 94.94 203 THR B O 1
ATOM 4502 N N . THR B 1 204 ? -27.828 -0.329 -0.027 1 88.25 204 THR B N 1
ATOM 4503 C CA . THR B 1 204 ? -28.891 -1.326 -0.039 1 88.25 204 THR B CA 1
ATOM 4504 C C . THR B 1 204 ? -29.328 -1.675 1.384 1 88.25 204 THR B C 1
ATOM 4506 O O . THR B 1 204 ? -28.938 -1.002 2.34 1 88.25 204 THR B O 1
ATOM 4509 N N . ALA B 1 205 ? -30.25 -2.693 1.576 1 84.75 205 ALA B N 1
ATOM 4510 C CA . ALA B 1 205 ? -30.797 -3.018 2.891 1 84.75 205 ALA B CA 1
ATOM 4511 C C . ALA B 1 205 ? -29.688 -3.438 3.857 1 84.75 205 ALA B C 1
ATOM 4513 O O . ALA B 1 205 ? -29.688 -3.029 5.023 1 84.75 205 ALA B O 1
ATOM 4514 N N . ASN B 1 206 ? -28.734 -4.152 3.346 1 88 206 ASN B N 1
ATOM 4515 C CA . ASN B 1 206 ? -27.766 -4.668 4.309 1 88 206 ASN B CA 1
ATOM 4516 C C . ASN B 1 206 ? -26.328 -4.422 3.85 1 88 206 ASN B C 1
ATOM 4518 O O . ASN B 1 206 ? -25.391 -5.02 4.383 1 88 206 ASN B O 1
ATOM 4522 N N . SER B 1 207 ? -26.188 -3.58 2.818 1 94.88 207 SER B N 1
ATOM 4523 C CA . SER B 1 207 ? -24.844 -3.354 2.303 1 94.88 207 SER B CA 1
ATOM 4524 C C . SER B 1 207 ? -24.766 -2.045 1.522 1 94.88 207 SER B C 1
ATOM 4526 O O . SER B 1 207 ? -25.781 -1.383 1.306 1 94.88 207 SER B O 1
ATOM 4528 N N . VAL B 1 208 ? -23.578 -1.645 1.259 1 98.06 208 VAL B N 1
ATOM 4529 C CA . VAL B 1 208 ? -23.312 -0.471 0.434 1 98.06 208 VAL B CA 1
ATOM 4530 C C . VAL B 1 208 ? -22.5 -0.876 -0.798 1 98.06 208 VAL B C 1
ATOM 4532 O O . VAL B 1 208 ? -21.453 -1.507 -0.677 1 98.06 208 VAL B O 1
ATOM 4535 N N . ALA B 1 209 ? -23.047 -0.62 -1.974 1 97.94 209 ALA B N 1
ATOM 4536 C CA . ALA B 1 209 ? -22.297 -0.785 -3.213 1 97.94 209 ALA B CA 1
ATOM 4537 C C . ALA B 1 209 ? -21.406 0.428 -3.484 1 97.94 209 ALA B C 1
ATOM 4539 O O . ALA B 1 209 ? -21.875 1.568 -3.443 1 97.94 209 ALA B O 1
ATOM 4540 N N . VAL B 1 210 ? -20.156 0.225 -3.697 1 98.19 210 VAL B N 1
ATOM 4541 C CA . VAL B 1 210 ? -19.203 1.306 -3.906 1 98.19 210 VAL B CA 1
ATOM 4542 C C . VAL B 1 210 ? -18.641 1.237 -5.328 1 98.19 210 VAL B C 1
ATOM 4544 O O . VAL B 1 210 ? -18.172 0.186 -5.766 1 98.19 210 VAL B O 1
ATOM 4547 N N . GLU B 1 211 ? -18.719 2.279 -6.035 1 98.12 211 GLU B N 1
ATOM 4548 C CA . GLU B 1 211 ? -18.156 2.406 -7.375 1 98.12 211 GLU B CA 1
ATOM 4549 C C . GLU B 1 211 ? -16.844 3.166 -7.344 1 98.12 211 GLU B C 1
ATOM 4551 O O . GLU B 1 211 ? -16.766 4.289 -6.84 1 98.12 211 GLU B O 1
ATOM 4556 N N . THR B 1 212 ? -15.781 2.535 -7.809 1 97.75 212 THR B N 1
ATOM 4557 C CA . THR B 1 212 ? -14.477 3.184 -7.867 1 97.75 212 THR B CA 1
ATOM 4558 C C . THR B 1 212 ? -14.055 3.41 -9.32 1 97.75 212 THR B C 1
ATOM 4560 O O . THR B 1 212 ? -14.781 3.049 -10.242 1 97.75 212 THR B O 1
ATOM 4563 N N . SER B 1 213 ? -12.93 4.066 -9.508 1 93.94 213 SER B N 1
ATOM 4564 C CA . SER B 1 213 ? -12.352 4.301 -10.82 1 93.94 213 SER B CA 1
ATOM 4565 C C . SER B 1 213 ? -11.969 2.986 -11.5 1 93.94 213 SER B C 1
ATOM 4567 O O . SER B 1 213 ? -11.906 2.91 -12.727 1 93.94 213 SER B O 1
ATOM 4569 N N . ASN B 1 214 ? -11.828 1.897 -10.75 1 90.12 214 ASN B N 1
ATOM 4570 C CA . ASN B 1 214 ? -11.219 0.699 -11.312 1 90.12 214 ASN B CA 1
ATOM 4571 C C . ASN B 1 214 ? -12.125 -0.517 -11.164 1 90.12 214 ASN B C 1
ATOM 4573 O O . ASN B 1 214 ? -11.977 -1.504 -11.883 1 90.12 214 ASN B O 1
ATOM 4577 N N . PHE B 1 215 ? -12.945 -0.469 -10.156 1 94.88 215 PHE B N 1
ATOM 4578 C CA . PHE B 1 215 ? -13.797 -1.619 -9.867 1 94.88 215 PHE B CA 1
ATOM 4579 C C . PHE B 1 215 ? -14.969 -1.216 -8.992 1 94.88 215 PHE B C 1
ATOM 4581 O O . PHE B 1 215 ? -15.062 -0.068 -8.547 1 94.88 215 PHE B O 1
ATOM 4588 N N . THR B 1 216 ? -15.922 -2.09 -8.797 1 96.25 216 THR B N 1
ATOM 4589 C CA . THR B 1 216 ? -17.016 -1.957 -7.84 1 96.25 216 THR B CA 1
ATOM 4590 C C . THR B 1 216 ? -16.859 -2.965 -6.707 1 96.25 216 THR B C 1
ATOM 4592 O O . THR B 1 216 ? -16.219 -4.004 -6.871 1 96.25 216 THR B O 1
ATOM 4595 N N . LEU B 1 217 ? -17.359 -2.631 -5.559 1 96.81 217 LEU B N 1
ATOM 4596 C CA . LEU B 1 217 ? -17.344 -3.572 -4.445 1 96.81 217 LEU B CA 1
ATOM 4597 C C . LEU B 1 217 ? -18.562 -3.393 -3.551 1 96.81 217 LEU B C 1
ATOM 4599 O O . LEU B 1 217 ? -19.297 -2.414 -3.691 1 96.81 217 LEU B O 1
ATOM 4603 N N . GLN B 1 218 ? -18.781 -4.43 -2.754 1 97.44 218 GLN B N 1
ATOM 4604 C CA . GLN B 1 218 ? -19.812 -4.398 -1.715 1 97.44 218 GLN B CA 1
ATOM 4605 C C . GLN B 1 218 ? -19.188 -4.387 -0.324 1 97.44 218 GLN B C 1
ATOM 4607 O O . GLN B 1 218 ? -18.188 -5.086 -0.077 1 97.44 218 GLN B O 1
ATOM 4612 N N . THR B 1 219 ? -19.719 -3.58 0.555 1 98.44 219 THR B N 1
ATOM 4613 C CA . THR B 1 219 ? -19.25 -3.52 1.934 1 98.44 219 THR B CA 1
ATOM 4614 C C . THR B 1 219 ? -20.422 -3.383 2.9 1 98.44 219 THR B C 1
ATOM 4616 O O . THR B 1 219 ? -21.484 -2.885 2.529 1 98.44 219 THR B O 1
ATOM 4619 N N . LYS B 1 220 ? -20.219 -3.906 4.133 1 98.06 220 LYS B N 1
ATOM 4620 C CA . LYS B 1 220 ? -21.281 -3.783 5.121 1 98.06 220 LYS B CA 1
ATOM 4621 C C . LYS B 1 220 ? -21.453 -2.332 5.562 1 98.06 220 LYS B C 1
ATOM 4623 O O . LYS B 1 220 ? -22.578 -1.847 5.684 1 98.06 220 LYS B O 1
ATOM 4628 N N . LYS B 1 221 ? -20.375 -1.614 5.824 1 98.12 221 LYS B N 1
ATOM 4629 C CA . LYS B 1 221 ? -20.375 -0.212 6.23 1 98.12 221 LYS B CA 1
ATOM 4630 C C . LYS B 1 221 ? -19.406 0.608 5.387 1 98.12 221 LYS B C 1
ATOM 4632 O O . LYS B 1 221 ? -18.312 0.137 5.055 1 98.12 221 LYS B O 1
ATOM 4637 N N . LEU B 1 222 ? -19.828 1.793 5.047 1 98.69 222 LEU B N 1
ATOM 4638 C CA . LEU B 1 222 ? -18.984 2.758 4.348 1 98.69 222 LEU B CA 1
ATOM 4639 C C . LEU B 1 222 ? -18.688 3.963 5.234 1 98.69 222 LEU B C 1
ATOM 4641 O O . LEU B 1 222 ? -19.594 4.535 5.84 1 98.69 222 LEU B O 1
ATOM 4645 N N . ILE B 1 223 ? -17.406 4.336 5.355 1 98.81 223 ILE B N 1
ATOM 4646 C CA . ILE B 1 223 ? -17 5.465 6.184 1 98.81 223 ILE B CA 1
ATOM 4647 C C . ILE B 1 223 ? -16.219 6.465 5.336 1 98.81 223 ILE B C 1
ATOM 4649 O O . ILE B 1 223 ? -15.141 6.145 4.824 1 98.81 223 ILE B O 1
ATOM 4653 N N . VAL B 1 224 ? -16.703 7.688 5.199 1 98.81 224 VAL B N 1
ATOM 4654 C CA . VAL B 1 224 ? -16.109 8.711 4.344 1 98.81 224 VAL B CA 1
ATOM 4655 C C . VAL B 1 224 ? -15.289 9.68 5.195 1 98.81 224 VAL B C 1
ATOM 4657 O O . VAL B 1 224 ? -15.828 10.383 6.047 1 98.81 224 VAL B O 1
ATOM 4660 N N . THR B 1 225 ? -13.992 9.734 4.945 1 98.75 225 THR B N 1
ATOM 4661 C CA . THR B 1 225 ? -13.086 10.594 5.703 1 98.75 225 THR B CA 1
ATOM 4662 C C . THR B 1 225 ? -12.25 11.461 4.762 1 98.75 225 THR B C 1
ATOM 4664 O O . THR B 1 225 ? -11.055 11.648 4.984 1 98.75 225 THR B O 1
ATOM 4667 N N . THR B 1 226 ? -12.844 12.078 3.764 1 98 226 THR B N 1
ATOM 4668 C CA . THR B 1 226 ? -12.125 12.734 2.676 1 98 226 THR B CA 1
ATOM 4669 C C . THR B 1 226 ? -12.023 14.234 2.922 1 98 226 THR B C 1
ATOM 4671 O O . THR B 1 226 ? -11.461 14.969 2.102 1 98 226 THR B O 1
ATOM 4674 N N . ASN B 1 227 ? -12.57 14.727 4.012 1 97.12 227 ASN B N 1
ATOM 4675 C CA . ASN B 1 227 ? -12.398 16.094 4.473 1 97.12 227 ASN B CA 1
ATOM 4676 C C . ASN B 1 227 ? -12.711 17.109 3.369 1 97.12 227 ASN B C 1
ATOM 4678 O O . ASN B 1 227 ? -13.852 17.203 2.912 1 97.12 227 ASN B O 1
ATOM 4682 N N . GLY B 1 228 ? -11.734 17.766 2.799 1 96.69 228 GLY B N 1
ATOM 4683 C CA . GLY B 1 228 ? -11.953 18.797 1.798 1 96.69 228 GLY B CA 1
ATOM 4684 C C . GLY B 1 228 ? -12.609 18.281 0.534 1 96.69 228 GLY B C 1
ATOM 4685 O O . GLY B 1 228 ? -13.164 19.047 -0.249 1 96.69 228 GLY B O 1
ATOM 4686 N N . PHE B 1 229 ? -12.664 17 0.334 1 97.56 229 PHE B N 1
ATOM 4687 C CA . PHE B 1 229 ? -13.195 16.406 -0.88 1 97.56 229 PHE B CA 1
ATOM 4688 C C . PHE B 1 229 ? -14.547 15.75 -0.614 1 97.56 229 PHE B C 1
ATOM 4690 O O . PHE B 1 229 ? -15.078 15.039 -1.468 1 97.56 229 PHE B O 1
ATOM 4697 N N . ALA B 1 230 ? -15.102 16 0.518 1 96.81 230 ALA B N 1
ATOM 4698 C CA . ALA B 1 230 ? -16.297 15.297 0.977 1 96.81 230 ALA B CA 1
ATOM 4699 C C . ALA B 1 230 ? -17.484 15.57 0.053 1 96.81 230 ALA B C 1
ATOM 4701 O O . ALA B 1 230 ? -18.344 14.711 -0.124 1 96.81 230 ALA B O 1
ATOM 4702 N N . ALA B 1 231 ? -17.484 16.75 -0.537 1 96.06 231 ALA B N 1
ATOM 4703 C CA . ALA B 1 231 ? -18.625 17.156 -1.355 1 96.06 231 ALA B CA 1
ATOM 4704 C C . ALA B 1 231 ? -18.75 16.297 -2.602 1 96.06 231 ALA B C 1
ATOM 4706 O O . ALA B 1 231 ? -19.797 16.266 -3.246 1 96.06 231 ALA B O 1
ATOM 4707 N N . GLU B 1 232 ? -17.703 15.594 -2.934 1 95.31 232 GLU B N 1
ATOM 4708 C CA . GLU B 1 232 ? -17.734 14.711 -4.094 1 95.31 232 GLU B CA 1
ATOM 4709 C C . GLU B 1 232 ? -18.672 13.523 -3.85 1 95.31 232 GLU B C 1
ATOM 4711 O O . GLU B 1 232 ? -19.203 12.938 -4.797 1 95.31 232 GLU B O 1
ATOM 4716 N N . LEU B 1 233 ? -18.844 13.133 -2.561 1 97.19 233 LEU B N 1
ATOM 4717 C CA . LEU B 1 233 ? -19.578 11.922 -2.25 1 97.19 233 LEU B CA 1
ATOM 4718 C C . LEU B 1 233 ? -20.766 12.227 -1.338 1 97.19 233 LEU B C 1
ATOM 4720 O O . LEU B 1 233 ? -21.719 11.438 -1.252 1 97.19 233 LEU B O 1
ATOM 4724 N N . LEU B 1 234 ? -20.656 13.367 -0.623 1 97.31 234 LEU B N 1
ATOM 4725 C CA . LEU B 1 234 ? -21.625 13.641 0.432 1 97.31 234 LEU B CA 1
ATOM 4726 C C . LEU B 1 234 ? -22.281 15.008 0.225 1 97.31 234 LEU B C 1
ATOM 4728 O O . LEU B 1 234 ? -21.703 15.898 -0.394 1 97.31 234 LEU B O 1
ATOM 4732 N N . GLN B 1 235 ? -23.531 15.148 0.773 1 95.31 235 GLN B N 1
ATOM 4733 C CA . GLN B 1 235 ? -24.234 16.438 0.808 1 95.31 235 GLN B CA 1
ATOM 4734 C C . GLN B 1 235 ? -24.109 17.094 2.178 1 95.31 235 GLN B C 1
ATOM 4736 O O . GLN B 1 235 ? -25.109 17.328 2.857 1 95.31 235 GLN B O 1
ATOM 4741 N N . GLU B 1 236 ? -22.891 17.188 2.629 1 94.44 236 GLU B N 1
ATOM 4742 C CA . GLU B 1 236 ? -22.625 17.828 3.912 1 94.44 236 GLU B CA 1
ATOM 4743 C C . GLU B 1 236 ? -22.047 19.234 3.717 1 94.44 236 GLU B C 1
ATOM 4745 O O . GLU B 1 236 ? -21.547 19.562 2.643 1 94.44 236 GLU B O 1
ATOM 4750 N N . LYS B 1 237 ? -22.156 20.062 4.758 1 93.88 237 LYS B N 1
ATOM 4751 C CA . LYS B 1 237 ? -21.703 21.453 4.711 1 93.88 237 LYS B CA 1
ATOM 4752 C C . LYS B 1 237 ? -20.203 21.547 4.941 1 93.88 237 LYS B C 1
ATOM 4754 O O . LYS B 1 237 ? -19.766 22.109 5.953 1 93.88 237 LYS B O 1
ATOM 4759 N N . VAL B 1 238 ? -19.5 21.109 4.012 1 96.06 238 VAL B N 1
ATOM 4760 C CA . VAL B 1 238 ? -18.047 21.172 4.008 1 96.06 238 VAL B CA 1
ATOM 4761 C C . VAL B 1 238 ? -17.547 21.656 2.648 1 96.06 238 VAL B C 1
ATOM 4763 O O . VAL B 1 238 ? -18.016 21.188 1.608 1 96.06 238 VAL B O 1
ATOM 4766 N N . LYS B 1 239 ? -16.719 22.703 2.67 1 96.81 239 LYS B N 1
ATOM 4767 C CA . LYS B 1 239 ? -16.125 23.234 1.452 1 96.81 239 LYS B CA 1
ATOM 4768 C C . LYS B 1 239 ? -14.609 23.062 1.454 1 96.81 239 LYS B C 1
ATOM 4770 O O . LYS B 1 239 ? -13.977 23.078 2.512 1 96.81 239 LYS B O 1
ATOM 4775 N N . PRO B 1 240 ? -14.117 22.828 0.249 1 97.69 240 PRO B N 1
ATOM 4776 C CA . PRO B 1 240 ? -12.648 22.781 0.186 1 97.69 240 PRO B CA 1
ATOM 4777 C C . PRO B 1 240 ? -12 24.141 0.421 1 97.69 240 PRO B C 1
ATOM 4779 O O . PRO B 1 240 ? -12.586 25.172 0.114 1 97.69 240 PRO B O 1
ATOM 4782 N N . ALA B 1 241 ? -10.898 24.109 0.957 1 97.25 241 ALA B N 1
ATOM 4783 C CA . ALA B 1 241 ? -10.031 25.281 1.124 1 97.25 241 ALA B CA 1
ATOM 4784 C C . ALA B 1 241 ? -8.578 24.922 0.854 1 97.25 241 ALA B C 1
ATOM 4786 O O . ALA B 1 241 ? -7.957 24.188 1.62 1 97.25 241 ALA B O 1
ATOM 4787 N N . ARG B 1 242 ? -8.086 25.484 -0.222 1 97.38 242 ARG B N 1
ATOM 4788 C CA . ARG B 1 242 ? -6.691 25.234 -0.568 1 97.38 242 ARG B CA 1
ATOM 4789 C C . ARG B 1 242 ? -5.758 26.125 0.238 1 97.38 242 ARG B C 1
ATOM 4791 O O . ARG B 1 242 ? -6.012 27.328 0.382 1 97.38 242 ARG B O 1
ATOM 4798 N N . ALA B 1 243 ? -4.789 25.484 0.853 1 95.81 243 ALA B N 1
ATOM 4799 C CA . ALA B 1 243 ? -3.689 26.203 1.493 1 95.81 243 ALA B CA 1
ATOM 4800 C C . ALA B 1 243 ? -2.369 25.938 0.78 1 95.81 243 ALA B C 1
ATOM 4802 O O . ALA B 1 243 ? -2.139 24.828 0.278 1 95.81 243 ALA B O 1
ATOM 4803 N N . GLN B 1 244 ? -1.533 26.938 0.724 1 97.88 244 GLN B N 1
ATOM 4804 C CA . GLN B 1 244 ? -0.267 26.844 0.007 1 97.88 244 GLN B CA 1
ATOM 4805 C C . GLN B 1 244 ? 0.917 26.984 0.959 1 97.88 244 GLN B C 1
ATOM 4807 O O . GLN B 1 244 ? 0.833 27.703 1.959 1 97.88 244 GLN B O 1
ATOM 4812 N N . VAL B 1 245 ? 1.994 26.281 0.637 1 98.25 245 VAL B N 1
ATOM 4813 C CA . VAL B 1 245 ? 3.188 26.25 1.476 1 98.25 245 VAL B CA 1
ATOM 4814 C C . VAL B 1 245 ? 4.438 26.344 0.603 1 98.25 245 VAL B C 1
ATOM 4816 O O . VAL B 1 245 ? 4.434 25.906 -0.549 1 98.25 245 VAL B O 1
ATOM 4819 N N . LEU B 1 246 ? 5.414 27 1.066 1 98.44 246 LEU B N 1
ATOM 4820 C CA . LEU B 1 246 ? 6.758 26.922 0.507 1 98.44 246 LEU B CA 1
ATOM 4821 C C . LEU B 1 246 ? 7.77 26.516 1.577 1 98.44 246 LEU B C 1
ATOM 4823 O O . LEU B 1 246 ? 7.496 26.641 2.773 1 98.44 246 LEU B O 1
ATOM 4827 N N . VAL B 1 247 ? 8.898 25.984 1.181 1 98.69 247 VAL B N 1
ATOM 4828 C CA . VAL B 1 247 ? 9.984 25.641 2.096 1 98.69 247 VAL B CA 1
ATOM 4829 C C . VAL B 1 247 ? 11.328 26.062 1.489 1 98.69 247 VAL B C 1
ATOM 4831 O O . VAL B 1 247 ? 11.531 25.938 0.28 1 98.69 247 VAL B O 1
ATOM 4834 N N . THR B 1 248 ? 12.203 26.609 2.271 1 98.62 248 THR B N 1
ATOM 4835 C CA . THR B 1 248 ? 13.5 27.062 1.791 1 98.62 248 THR B CA 1
ATOM 4836 C C . THR B 1 248 ? 14.469 25.891 1.656 1 98.62 248 THR B C 1
ATOM 4838 O O . THR B 1 248 ? 14.203 24.797 2.17 1 98.62 248 THR B O 1
ATOM 4841 N N . THR B 1 249 ? 15.562 26.156 0.899 1 98.25 249 THR B N 1
ATOM 4842 C CA . THR B 1 249 ? 16.719 25.281 1.059 1 98.25 249 THR B CA 1
ATOM 4843 C C . THR B 1 249 ? 17.297 25.406 2.469 1 98.25 249 THR B C 1
ATOM 4845 O O . THR B 1 249 ? 16.938 26.312 3.217 1 98.25 249 THR B O 1
ATOM 4848 N N . PRO B 1 250 ? 18.141 24.422 2.84 1 98.25 250 PRO B N 1
ATOM 4849 C CA . PRO B 1 250 ? 18.734 24.562 4.168 1 98.25 250 PRO B CA 1
ATOM 4850 C C . PRO B 1 250 ? 19.484 25.875 4.352 1 98.25 250 PRO B C 1
ATOM 4852 O O . PRO B 1 250 ? 20.156 26.344 3.432 1 98.25 250 PRO B O 1
ATOM 4855 N N . ILE B 1 251 ? 19.266 26.469 5.449 1 97.94 251 ILE B N 1
ATOM 4856 C CA . ILE B 1 251 ? 19.922 27.719 5.82 1 97.94 251 ILE B CA 1
ATOM 4857 C C . ILE B 1 251 ? 20.953 27.453 6.91 1 97.94 251 ILE B C 1
ATOM 4859 O O . ILE B 1 251 ? 20.609 27.016 8.016 1 97.94 251 ILE B O 1
ATOM 4863 N N . PRO B 1 252 ? 22.172 27.688 6.609 1 96.25 252 PRO B N 1
ATOM 4864 C CA . PRO B 1 252 ? 23.203 27.453 7.621 1 96.25 252 PRO B CA 1
ATOM 4865 C C . PRO B 1 252 ? 22.969 28.234 8.906 1 96.25 252 PRO B C 1
ATOM 4867 O O . PRO B 1 252 ? 22.641 29.422 8.867 1 96.25 252 PRO B O 1
ATOM 4870 N N . ASN B 1 253 ? 23.031 27.594 10.039 1 94 253 ASN B N 1
ATOM 4871 C CA . ASN B 1 253 ? 22.922 28.172 11.367 1 94 253 ASN B CA 1
ATOM 4872 C C . ASN B 1 253 ? 21.547 28.812 11.594 1 94 253 ASN B C 1
ATOM 4874 O O . ASN B 1 253 ? 21.438 29.844 12.25 1 94 253 ASN B O 1
ATOM 4878 N N . LEU B 1 254 ? 20.547 28.297 10.945 1 96.06 254 LEU B N 1
ATOM 4879 C CA . LEU B 1 254 ? 19.188 28.781 11.195 1 96.06 254 LEU B CA 1
ATOM 4880 C C . LEU B 1 254 ? 18.875 28.75 12.688 1 96.06 254 LEU B C 1
ATOM 4882 O O . LEU B 1 254 ? 18.938 27.688 13.312 1 96.06 254 LEU B O 1
ATOM 4886 N N . HIS B 1 255 ? 18.516 29.844 13.328 1 93.31 255 HIS B N 1
ATOM 4887 C CA . HIS B 1 255 ? 18.344 29.953 14.773 1 93.31 255 HIS B CA 1
ATOM 4888 C C . HIS B 1 255 ? 16.875 29.875 15.164 1 93.31 255 HIS B C 1
ATOM 4890 O O . HIS B 1 255 ? 16.547 29.766 16.344 1 93.31 255 HIS B O 1
ATOM 4896 N N . ILE B 1 256 ? 15.961 29.922 14.203 1 95.5 256 ILE B N 1
ATOM 4897 C CA . ILE B 1 256 ? 14.523 29.906 14.438 1 95.5 256 ILE B CA 1
ATOM 4898 C C . ILE B 1 256 ? 14.078 28.531 14.922 1 95.5 256 ILE B C 1
ATOM 4900 O O . ILE B 1 256 ? 14.406 27.516 14.305 1 95.5 256 ILE B O 1
ATOM 4904 N N . LYS B 1 257 ? 13.367 28.469 16.109 1 96.38 257 LYS B N 1
ATOM 4905 C CA . LYS B 1 257 ? 12.797 27.25 16.656 1 96.38 257 LYS B CA 1
ATOM 4906 C C . LYS B 1 257 ? 11.414 27.5 17.234 1 96.38 257 LYS B C 1
ATOM 4908 O O . LYS B 1 257 ? 11.25 28.328 18.141 1 96.38 257 LYS B O 1
ATOM 4913 N N . GLY B 1 258 ? 10.453 26.781 16.719 1 97.5 258 GLY B N 1
ATOM 4914 C CA . GLY B 1 258 ? 9.086 26.922 17.188 1 97.5 258 GLY B CA 1
ATOM 4915 C C . GLY B 1 258 ? 8.078 27 16.047 1 97.5 258 GLY B C 1
ATOM 4916 O O . GLY B 1 258 ? 8.445 26.922 14.875 1 97.5 258 GLY B O 1
ATOM 4917 N N . THR B 1 259 ? 6.848 26.984 16.391 1 98.44 259 THR B N 1
ATOM 4918 C CA . THR B 1 259 ? 5.758 27.281 15.477 1 98.44 259 THR B CA 1
ATOM 4919 C C . THR B 1 259 ? 5.34 28.734 15.578 1 98.44 259 THR B C 1
ATOM 4921 O O . THR B 1 259 ? 5.289 29.297 16.672 1 98.44 259 THR B O 1
ATOM 4924 N N . PHE B 1 260 ? 5.141 29.375 14.445 1 98.5 260 PHE B N 1
ATOM 4925 C CA . PHE B 1 260 ? 4.883 30.797 14.43 1 98.5 260 PHE B CA 1
ATOM 4926 C C . PHE B 1 260 ? 3.605 31.125 13.664 1 98.5 260 PHE B C 1
ATOM 4928 O O . PHE B 1 260 ? 3.344 30.531 12.609 1 98.5 260 PHE B O 1
ATOM 4935 N N . HIS B 1 261 ? 2.814 32 14.211 1 97.44 261 HIS B N 1
ATOM 4936 C CA . HIS B 1 261 ? 1.549 32.438 13.633 1 97.44 261 HIS B CA 1
ATOM 4937 C C . HIS B 1 261 ? 1.555 33.938 13.359 1 97.44 261 HIS B C 1
ATOM 4939 O O . HIS B 1 261 ? 2.16 34.719 14.109 1 97.44 261 HIS B O 1
ATOM 4945 N N . LEU B 1 262 ? 0.921 34.344 12.266 1 95 262 LEU B N 1
ATOM 4946 C CA . LEU B 1 262 ? 0.697 35.75 11.93 1 95 262 LEU B CA 1
ATOM 4947 C C . LEU B 1 262 ? -0.73 35.969 11.438 1 95 262 LEU B C 1
ATOM 4949 O O . LEU B 1 262 ? -1.292 35.094 10.75 1 95 262 LEU B O 1
ATOM 4953 N N . ASP B 1 263 ? -1.277 37.125 11.773 1 92.5 263 ASP B N 1
ATOM 4954 C CA . ASP B 1 263 ? -2.553 37.562 11.227 1 92.5 263 ASP B CA 1
ATOM 4955 C C . ASP B 1 263 ? -3.652 36.531 11.469 1 92.5 263 ASP B C 1
ATOM 4957 O O . ASP B 1 263 ? -4.289 36.062 10.531 1 92.5 263 ASP B O 1
ATOM 4961 N N . GLU B 1 264 ? -3.859 36.219 12.758 1 91 264 GLU B N 1
ATOM 4962 C CA . GLU B 1 264 ? -4.906 35.312 13.203 1 91 264 GLU B CA 1
ATOM 4963 C C . GLU B 1 264 ? -4.738 33.938 12.578 1 91 264 GLU B C 1
ATOM 4965 O O . GLU B 1 264 ? -5.723 33.281 12.203 1 91 264 GLU B O 1
ATOM 4970 N N . GLY B 1 265 ? -3.514 33.562 12.266 1 91.88 265 GLY B N 1
ATOM 4971 C CA . GLY B 1 265 ? -3.209 32.219 11.797 1 91.88 265 GLY B CA 1
ATOM 4972 C C . GLY B 1 265 ? -3.27 32.094 10.289 1 91.88 265 GLY B C 1
ATOM 4973 O O . GLY B 1 265 ? -3.002 31.031 9.742 1 91.88 265 GLY B O 1
ATOM 4974 N N . TYR B 1 266 ? -3.557 33.156 9.547 1 94.81 266 TYR B N 1
ATOM 4975 C CA . TYR B 1 266 ? -3.627 33.094 8.086 1 94.81 266 TYR B CA 1
ATOM 4976 C C . TYR B 1 266 ? -2.24 32.906 7.484 1 94.81 266 TYR B C 1
ATOM 4978 O O . TYR B 1 266 ? -2.113 32.562 6.312 1 94.81 266 TYR B O 1
ATOM 4986 N N . TYR B 1 267 ? -1.209 33.219 8.289 1 97 267 TYR B N 1
ATOM 4987 C CA . TYR B 1 267 ? 0.171 32.875 7.961 1 97 267 TYR B CA 1
ATOM 4988 C C . TYR B 1 267 ? 0.821 32.094 9.086 1 97 267 TYR B C 1
ATOM 4990 O O . TYR B 1 267 ? 0.572 32.344 10.266 1 97 267 TYR B O 1
ATOM 4998 N N . TYR B 1 268 ? 1.632 31.125 8.727 1 98.12 268 TYR B N 1
ATOM 4999 C CA . TYR B 1 268 ? 2.271 30.266 9.719 1 98.12 268 TYR B CA 1
ATOM 5000 C C . TYR B 1 268 ? 3.6 29.734 9.203 1 98.12 268 TYR B C 1
ATOM 5002 O O . TYR B 1 268 ? 3.736 29.422 8.016 1 98.12 268 TYR B O 1
ATOM 5010 N N . PHE B 1 269 ? 4.586 29.641 10.047 1 98.62 269 PHE B N 1
ATOM 5011 C CA . PHE B 1 269 ? 5.863 29.078 9.625 1 98.62 269 PHE B CA 1
ATOM 5012 C C . PHE B 1 269 ? 6.566 28.406 10.797 1 98.62 269 PHE B C 1
ATOM 5014 O O . PHE B 1 269 ? 6.176 28.578 11.953 1 98.62 269 PHE B O 1
ATOM 5021 N N . ARG B 1 270 ? 7.539 27.578 10.5 1 98.69 270 ARG B N 1
ATOM 5022 C CA . ARG B 1 270 ? 8.359 26.891 11.5 1 98.69 270 ARG B CA 1
ATOM 5023 C C . ARG B 1 270 ? 9.695 26.453 10.898 1 98.69 270 ARG B C 1
ATOM 5025 O O . ARG B 1 270 ? 9.898 26.547 9.688 1 98.69 270 ARG B O 1
ATOM 5032 N N . ASN B 1 271 ? 10.555 26.047 11.82 1 98.31 271 ASN B N 1
ATOM 5033 C CA . ASN B 1 271 ? 11.797 25.406 11.398 1 98.31 271 ASN B CA 1
ATOM 5034 C C . ASN B 1 271 ? 11.609 23.922 11.148 1 98.31 271 ASN B C 1
ATOM 5036 O O . ASN B 1 271 ? 10.859 23.25 11.867 1 98.31 271 ASN B O 1
ATOM 5040 N N . ILE B 1 272 ? 12.258 23.391 10.109 1 97.88 272 ILE B N 1
ATOM 5041 C CA . ILE B 1 272 ? 12.336 21.953 9.852 1 97.88 272 ILE B CA 1
ATOM 5042 C C . ILE B 1 272 ? 13.594 21.641 9.047 1 97.88 272 ILE B C 1
ATOM 5044 O O . ILE B 1 272 ? 13.797 22.172 7.957 1 97.88 272 ILE B O 1
ATOM 5048 N N . ASP B 1 273 ? 14.508 20.828 9.57 1 97.12 273 ASP B N 1
ATOM 5049 C CA . ASP B 1 273 ? 15.734 20.406 8.906 1 97.12 273 ASP B CA 1
ATOM 5050 C C . ASP B 1 273 ? 16.547 21.594 8.414 1 97.12 273 ASP B C 1
ATOM 5052 O O . ASP B 1 273 ? 16.953 21.656 7.254 1 97.12 273 ASP B O 1
ATOM 5056 N N . ASP B 1 274 ? 16.688 22.562 9.258 1 97.69 274 ASP B N 1
ATOM 5057 C CA . ASP B 1 274 ? 17.438 23.781 9 1 97.69 274 ASP B CA 1
ATOM 5058 C C . ASP B 1 274 ? 16.844 24.578 7.844 1 97.69 274 ASP B C 1
ATOM 5060 O O . ASP B 1 274 ? 17.562 25.156 7.039 1 97.69 274 ASP B O 1
ATOM 5064 N N . ARG B 1 275 ? 15.547 24.453 7.656 1 98.56 275 ARG B N 1
ATOM 5065 C CA . ARG B 1 275 ? 14.758 25.156 6.66 1 98.56 275 ARG B CA 1
ATOM 5066 C C . ARG B 1 275 ? 13.617 25.938 7.32 1 98.56 275 ARG B C 1
ATOM 5068 O O . ARG B 1 275 ? 13.266 25.672 8.469 1 98.56 275 ARG B O 1
ATOM 5075 N N . VAL B 1 276 ? 13.102 26.859 6.59 1 98.75 276 VAL B N 1
ATOM 5076 C CA . VAL B 1 276 ? 11.867 27.516 7.004 1 98.75 276 VAL B CA 1
ATOM 5077 C C . VAL B 1 276 ? 10.711 27.047 6.121 1 98.75 276 VAL B C 1
ATOM 5079 O O . VAL B 1 276 ? 10.75 27.203 4.898 1 98.75 276 VAL B O 1
ATOM 5082 N N . LEU B 1 277 ? 9.805 26.344 6.73 1 98.81 277 LEU B N 1
ATOM 5083 C CA . LEU B 1 277 ? 8.539 25.984 6.094 1 98.81 277 LEU B CA 1
ATOM 5084 C C . LEU B 1 277 ? 7.48 27.047 6.367 1 98.81 277 LEU B C 1
ATOM 5086 O O . LEU B 1 277 ? 7.219 27.391 7.523 1 98.81 277 LEU B O 1
ATOM 5090 N N . PHE B 1 278 ? 6.93 27.656 5.316 1 98.75 278 PHE B N 1
ATOM 5091 C CA . PHE B 1 278 ? 6.066 28.812 5.473 1 98.75 278 PHE B CA 1
ATOM 5092 C C . PHE B 1 278 ? 4.824 28.688 4.602 1 98.75 278 PHE B C 1
ATOM 5094 O O . PHE B 1 278 ? 4.922 28.453 3.396 1 98.75 278 PHE B O 1
ATOM 5101 N N . GLY B 1 279 ? 3.67 28.734 5.27 1 98.19 279 GLY B N 1
ATOM 5102 C CA . GLY B 1 279 ? 2.428 28.641 4.52 1 98.19 279 GLY B CA 1
ATOM 5103 C C . GLY B 1 279 ? 1.413 29.703 4.906 1 98.19 279 GLY B C 1
ATOM 5104 O O . GLY B 1 279 ? 1.688 30.547 5.75 1 98.19 279 GLY B O 1
ATOM 5105 N N . GLY B 1 280 ? 0.302 29.703 4.133 1 97.44 280 GLY B N 1
ATOM 5106 C CA . GLY B 1 280 ? -0.816 30.594 4.395 1 97.44 280 GLY B CA 1
ATOM 5107 C C . GLY B 1 280 ? -1.168 31.469 3.207 1 97.44 280 GLY B C 1
ATOM 5108 O O . GLY B 1 280 ? -0.953 31.078 2.057 1 97.44 280 GLY B O 1
ATOM 5109 N N . GLY B 1 281 ? -1.956 32.469 3.5 1 96.44 281 GLY B N 1
ATOM 5110 C CA . GLY B 1 281 ? -2.258 33.5 2.51 1 96.44 281 GLY B CA 1
ATOM 5111 C C . GLY B 1 281 ? -3.59 33.281 1.815 1 96.44 281 GLY B C 1
ATOM 5112 O O . GLY B 1 281 ? -3.936 34 0.883 1 96.44 281 GLY B O 1
ATOM 5113 N N . ARG B 1 282 ? -4.375 32.312 2.309 1 95 282 ARG B N 1
ATOM 5114 C CA . ARG B 1 282 ? -5.637 32.031 1.639 1 95 282 ARG B CA 1
ATOM 5115 C C . ARG B 1 282 ? -6.609 33.188 1.743 1 95 282 ARG B C 1
ATOM 5117 O O . ARG B 1 282 ? -7.508 33.344 0.913 1 95 282 ARG B O 1
ATOM 5124 N N . ASN B 1 283 ? -6.441 34.031 2.719 1 94.31 283 ASN B N 1
ATOM 5125 C CA . ASN B 1 283 ? -7.328 35.156 2.951 1 94.31 283 ASN B CA 1
ATOM 5126 C C . ASN B 1 283 ? -7.16 36.25 1.879 1 94.31 283 ASN B C 1
ATOM 5128 O O . ASN B 1 283 ? -7.98 37.156 1.771 1 94.31 283 ASN B O 1
ATOM 5132 N N . LEU B 1 284 ? -6.125 36.125 1.15 1 96.56 284 LEU B N 1
ATOM 5133 C CA . LEU B 1 284 ? -5.898 37.094 0.069 1 96.56 284 LEU B CA 1
ATOM 5134 C C . LEU B 1 284 ? -6.934 36.906 -1.038 1 96.56 284 LEU B C 1
ATOM 5136 O O . LEU B 1 284 ? -7.215 37.844 -1.784 1 96.56 284 LEU B O 1
ATOM 5140 N N . ASP B 1 285 ? -7.414 35.688 -1.184 1 96.56 285 ASP B N 1
ATOM 5141 C CA . ASP B 1 285 ? -8.438 35.406 -2.176 1 96.56 285 ASP B CA 1
ATOM 5142 C C . ASP B 1 285 ? -9.195 34.125 -1.803 1 96.56 285 ASP B C 1
ATOM 5144 O O . ASP B 1 285 ? -8.977 33.062 -2.396 1 96.56 285 ASP B O 1
ATOM 5148 N N . PHE B 1 286 ? -10.156 34.25 -0.964 1 95.38 286 PHE B N 1
ATOM 5149 C CA . PHE B 1 286 ? -10.906 33.125 -0.461 1 95.38 286 PHE B CA 1
ATOM 5150 C C . PHE B 1 286 ? -11.602 32.375 -1.602 1 95.38 286 PHE B C 1
ATOM 5152 O O . PHE B 1 286 ? -11.641 31.156 -1.614 1 95.38 286 PHE B O 1
ATOM 5159 N N . LYS B 1 287 ? -12.133 33.125 -2.465 1 96.12 287 LYS B N 1
ATOM 5160 C CA . LYS B 1 287 ? -12.883 32.5 -3.561 1 96.12 287 LYS B CA 1
ATOM 5161 C C . LYS B 1 287 ? -11.984 31.625 -4.414 1 96.12 287 LYS B C 1
ATOM 5163 O O . LYS B 1 287 ? -12.359 30.5 -4.746 1 96.12 287 LYS B O 1
ATOM 5168 N N . ALA B 1 288 ? -10.852 32.125 -4.746 1 95.88 288 ALA B N 1
ATOM 5169 C CA . ALA B 1 288 ? -9.914 31.359 -5.566 1 95.88 288 ALA B CA 1
ATOM 5170 C C . ALA B 1 288 ? -9.406 30.125 -4.828 1 95.88 288 ALA B C 1
ATOM 5172 O O . ALA B 1 288 ? -9.102 29.109 -5.449 1 95.88 288 ALA B O 1
ATOM 5173 N N . GLU B 1 289 ? -9.406 30.219 -3.543 1 96.94 289 GLU B N 1
ATOM 5174 C CA . GLU B 1 289 ? -8.828 29.141 -2.74 1 96.94 289 GLU B CA 1
ATOM 5175 C C . GLU B 1 289 ? -9.891 28.125 -2.328 1 96.94 289 GLU B C 1
ATOM 5177 O O . GLU B 1 289 ? -9.578 27.109 -1.694 1 96.94 289 GLU B O 1
ATOM 5182 N N . GLU B 1 290 ? -11.156 28.422 -2.635 1 97.31 290 GLU B N 1
ATOM 5183 C CA . GLU B 1 290 ? -12.203 27.438 -2.445 1 97.31 290 GLU B CA 1
ATOM 5184 C C . GLU B 1 290 ? -12.234 26.438 -3.598 1 97.31 290 GLU B C 1
ATOM 5186 O O . GLU B 1 290 ? -13.133 26.469 -4.441 1 97.31 290 GLU B O 1
ATOM 5191 N N . THR B 1 291 ? -11.258 25.562 -3.656 1 97.44 291 THR B N 1
ATOM 5192 C CA . THR B 1 291 ? -11.062 24.625 -4.762 1 97.44 291 THR B CA 1
ATOM 5193 C C . THR B 1 291 ? -10.414 23.344 -4.27 1 97.44 291 THR B C 1
ATOM 5195 O O . THR B 1 291 ? -9.75 23.328 -3.23 1 97.44 291 THR B O 1
ATOM 5198 N N . THR B 1 292 ? -10.703 22.266 -4.949 1 96.19 292 THR B N 1
ATOM 5199 C CA . THR B 1 292 ? -10.062 20.984 -4.664 1 96.19 292 THR B CA 1
ATOM 5200 C C . THR B 1 292 ? -8.844 20.781 -5.566 1 96.19 292 THR B C 1
ATOM 5202 O O . THR B 1 292 ? -8.195 19.734 -5.512 1 96.19 292 THR B O 1
ATOM 5205 N N . VAL B 1 293 ? -8.562 21.75 -6.391 1 95.56 293 VAL B N 1
ATOM 5206 C CA . VAL B 1 293 ? -7.445 21.641 -7.328 1 95.56 293 VAL B CA 1
ATOM 5207 C C . VAL B 1 293 ? -6.148 22.047 -6.641 1 95.56 293 VAL B C 1
ATOM 5209 O O . VAL B 1 293 ? -6.051 23.156 -6.105 1 95.56 293 VAL B O 1
ATOM 5212 N N . PHE B 1 294 ? -5.191 21.188 -6.699 1 95.81 294 PHE B N 1
ATOM 5213 C CA . PHE B 1 294 ? -3.883 21.5 -6.141 1 95.81 294 PHE B CA 1
ATOM 5214 C C . PHE B 1 294 ? -3.166 22.531 -7.004 1 95.81 294 PHE B C 1
ATOM 5216 O O . PHE B 1 294 ? -3.496 22.703 -8.18 1 95.81 294 PHE B O 1
ATOM 5223 N N . GLY B 1 295 ? -2.145 23.125 -6.375 1 95.81 295 GLY B N 1
ATOM 5224 C CA . GLY B 1 295 ? -1.372 24.125 -7.102 1 95.81 295 GLY B CA 1
ATOM 5225 C C . GLY B 1 295 ? -1.092 25.375 -6.289 1 95.81 295 GLY B C 1
ATOM 5226 O O . GLY B 1 295 ? -1.348 25.406 -5.082 1 95.81 295 GLY B O 1
ATOM 5227 N N . GLN B 1 296 ? -0.456 26.312 -6.965 1 96.62 296 GLN B N 1
ATOM 5228 C CA . GLN B 1 296 ? -0.085 27.578 -6.34 1 96.62 296 GLN B CA 1
ATOM 5229 C C . GLN B 1 296 ? -0.693 28.766 -7.09 1 96.62 296 GLN B C 1
ATOM 5231 O O . GLN B 1 296 ? -0.896 28.703 -8.305 1 96.62 296 GLN B O 1
ATOM 5236 N N . THR B 1 297 ? -0.983 29.75 -6.422 1 97.31 297 THR B N 1
ATOM 5237 C CA . THR B 1 297 ? -1.379 31.016 -7.031 1 97.31 297 THR B CA 1
ATOM 5238 C C . THR B 1 297 ? -0.32 32.094 -6.793 1 97.31 297 THR B C 1
ATOM 5240 O O . THR B 1 297 ? 0.305 32.125 -5.73 1 97.31 297 THR B O 1
ATOM 5243 N N . LYS B 1 298 ? -0.165 32.969 -7.762 1 97.38 298 LYS B N 1
ATOM 5244 C CA . LYS B 1 298 ? 0.887 34 -7.727 1 97.38 298 LYS B CA 1
ATOM 5245 C C . LYS B 1 298 ? 0.714 34.938 -6.531 1 97.38 298 LYS B C 1
ATOM 5247 O O . LYS B 1 298 ? 1.687 35.25 -5.852 1 97.38 298 LYS B O 1
ATOM 5252 N N . ILE B 1 299 ? -0.464 35.375 -6.281 1 98 299 ILE B N 1
ATOM 5253 C CA . ILE B 1 299 ? -0.732 36.344 -5.238 1 98 299 ILE B CA 1
ATOM 5254 C C . ILE B 1 299 ? -0.327 35.781 -3.881 1 98 299 ILE B C 1
ATOM 5256 O O . ILE B 1 299 ? 0.259 36.5 -3.057 1 98 299 ILE B O 1
ATOM 5260 N N . VAL B 1 300 ? -0.638 34.562 -3.664 1 98.19 300 VAL B N 1
ATOM 5261 C CA . VAL B 1 300 ? -0.338 33.938 -2.381 1 98.19 300 VAL B CA 1
ATOM 5262 C C . VAL B 1 300 ? 1.165 33.688 -2.26 1 98.19 300 VAL B C 1
ATOM 5264 O O . VAL B 1 300 ? 1.781 34.062 -1.259 1 98.19 300 VAL B O 1
ATOM 5267 N N . GLN B 1 301 ? 1.765 33.125 -3.281 1 98.31 301 GLN B N 1
ATOM 5268 C CA . GLN B 1 301 ? 3.188 32.812 -3.219 1 98.31 301 GLN B CA 1
ATOM 5269 C C . GLN B 1 301 ? 4.035 34.062 -3.111 1 98.31 301 GLN B C 1
ATOM 5271 O O . GLN B 1 301 ? 5.039 34.094 -2.398 1 98.31 301 GLN B O 1
ATOM 5276 N N . GLN B 1 302 ? 3.639 35.094 -3.797 1 98.25 302 GLN B N 1
ATOM 5277 C CA . GLN B 1 302 ? 4.371 36.344 -3.715 1 98.25 302 GLN B CA 1
ATOM 5278 C C . GLN B 1 302 ? 4.301 36.938 -2.307 1 98.25 302 GLN B C 1
ATOM 5280 O O . GLN B 1 302 ? 5.301 37.438 -1.785 1 98.25 302 GLN B O 1
ATOM 5285 N N . LYS B 1 303 ? 3.115 36.938 -1.755 1 98.19 303 LYS B N 1
ATOM 5286 C CA . LYS B 1 303 ? 2.961 37.469 -0.395 1 98.19 303 LYS B CA 1
ATOM 5287 C C . LYS B 1 303 ? 3.82 36.656 0.589 1 98.19 303 LYS B C 1
ATOM 5289 O O . LYS B 1 303 ? 4.441 37.25 1.481 1 98.19 303 LYS B O 1
ATOM 5294 N N . LEU B 1 304 ? 3.84 35.344 0.466 1 98.5 304 LEU B N 1
ATOM 5295 C CA . LEU B 1 304 ? 4.664 34.5 1.333 1 98.5 304 LEU B CA 1
ATOM 5296 C C . LEU B 1 304 ? 6.141 34.875 1.191 1 98.5 304 LEU B C 1
ATOM 5298 O O . LEU B 1 304 ? 6.848 35 2.191 1 98.5 304 LEU B O 1
ATOM 5302 N N . GLU B 1 305 ? 6.578 35.031 0.011 1 98.31 305 GLU B N 1
ATOM 5303 C CA . GLU B 1 305 ? 7.98 35.375 -0.229 1 98.31 305 GLU B CA 1
ATOM 5304 C C . GLU B 1 305 ? 8.32 36.75 0.313 1 98.31 305 GLU B C 1
ATOM 5306 O O . GLU B 1 305 ? 9.422 36.969 0.831 1 98.31 305 GLU B O 1
ATOM 5311 N N . ASP B 1 306 ? 7.41 37.656 0.149 1 97.81 306 ASP B N 1
ATOM 5312 C CA . ASP B 1 306 ? 7.621 39 0.68 1 97.81 306 ASP B CA 1
ATOM 5313 C C . ASP B 1 306 ? 7.801 38.969 2.195 1 97.81 306 ASP B C 1
ATOM 5315 O O . ASP B 1 306 ? 8.727 39.562 2.73 1 97.81 306 ASP B O 1
ATOM 5319 N N . ILE B 1 307 ? 6.895 38.312 2.867 1 97.69 307 ILE B N 1
ATOM 5320 C CA . ILE B 1 307 ? 6.973 38.219 4.32 1 97.69 307 ILE B CA 1
ATOM 5321 C C . ILE B 1 307 ? 8.258 37.5 4.73 1 97.69 307 ILE B C 1
ATOM 5323 O O . ILE B 1 307 ? 8.914 37.906 5.691 1 97.69 307 ILE B O 1
ATOM 5327 N N . LEU B 1 308 ? 8.602 36.469 4.004 1 98.06 308 LEU B N 1
ATOM 5328 C CA . LEU B 1 308 ? 9.828 35.719 4.281 1 98.06 308 LEU B CA 1
ATOM 5329 C C . LEU B 1 308 ? 11.047 36.625 4.168 1 98.06 308 LEU B C 1
ATOM 5331 O O . LEU B 1 308 ? 11.922 36.625 5.039 1 98.06 308 LEU B O 1
ATOM 5335 N N . ARG B 1 309 ? 11.078 37.438 3.189 1 97.5 309 ARG B N 1
ATOM 5336 C CA . ARG B 1 309 ? 12.211 38.312 2.893 1 97.5 309 ARG B CA 1
ATOM 5337 C C . ARG B 1 309 ? 12.258 39.5 3.848 1 97.5 309 ARG B C 1
ATOM 5339 O O . ARG B 1 309 ? 13.328 39.875 4.305 1 97.5 309 ARG B O 1
ATOM 5346 N N . GLU B 1 310 ? 11.148 40.031 4.207 1 97.5 310 GLU B N 1
ATOM 5347 C CA . GLU B 1 310 ? 11.109 41.312 4.902 1 97.5 310 GLU B CA 1
ATOM 5348 C C . GLU B 1 310 ? 11.016 41.125 6.41 1 97.5 310 GLU B C 1
ATOM 5350 O O . GLU B 1 310 ? 11.477 41.969 7.18 1 97.5 310 GLU B O 1
ATOM 5355 N N . THR B 1 311 ? 10.406 40.031 6.797 1 97.44 311 THR B N 1
ATOM 5356 C CA . THR B 1 311 ? 10.07 39.875 8.203 1 97.44 311 THR B CA 1
ATOM 5357 C C . THR B 1 311 ? 10.82 38.719 8.812 1 97.44 311 THR B C 1
ATOM 5359 O O . THR B 1 311 ? 11.5 38.844 9.836 1 97.44 311 THR B O 1
ATOM 5362 N N . ILE B 1 312 ? 10.852 37.562 8.227 1 97.94 312 ILE B N 1
ATOM 5363 C CA . ILE B 1 312 ? 11.297 36.312 8.852 1 97.94 312 ILE B CA 1
ATOM 5364 C C . ILE B 1 312 ? 12.812 36.188 8.664 1 97.94 312 ILE B C 1
ATOM 5366 O O . ILE B 1 312 ? 13.523 35.844 9.609 1 97.94 312 ILE B O 1
ATOM 5370 N N . LEU B 1 313 ? 13.25 36.438 7.391 1 97.69 313 LEU B N 1
ATOM 5371 C CA . LEU B 1 313 ? 14.672 36.312 7.066 1 97.69 313 LEU B CA 1
ATOM 5372 C C . LEU B 1 313 ? 15.195 37.562 6.422 1 97.69 313 LEU B C 1
ATOM 5374 O O . LEU B 1 313 ? 15.812 37.531 5.355 1 97.69 313 LEU B O 1
ATOM 5378 N N . PRO B 1 314 ? 15.039 38.656 7.113 1 95.25 314 PRO B N 1
ATOM 5379 C CA . PRO B 1 314 ? 15.375 39.938 6.48 1 95.25 314 PRO B CA 1
ATOM 5380 C C . PRO B 1 314 ? 16.859 40.062 6.16 1 95.25 314 PRO B C 1
ATOM 5382 O O . PRO B 1 314 ? 17.25 40.781 5.234 1 95.25 314 PRO B O 1
ATOM 5385 N N . ASN B 1 315 ? 17.766 39.375 6.887 1 93.81 315 ASN B N 1
ATOM 5386 C CA . ASN B 1 315 ? 19.203 39.531 6.684 1 93.81 315 ASN B CA 1
ATOM 5387 C C . ASN B 1 315 ? 19.859 38.219 6.312 1 93.81 315 ASN B C 1
ATOM 5389 O O . ASN B 1 315 ? 21.062 38.031 6.508 1 93.81 315 ASN B O 1
ATOM 5393 N N . THR B 1 316 ? 19.125 37.281 5.922 1 95.38 316 THR B N 1
ATOM 5394 C CA . THR B 1 316 ? 19.625 35.969 5.594 1 95.38 316 THR B CA 1
ATOM 5395 C C . THR B 1 316 ? 19.234 35.562 4.168 1 95.38 316 THR B C 1
ATOM 5397 O O . THR B 1 316 ? 18.047 35.469 3.85 1 95.38 316 THR B O 1
ATOM 5400 N N . PRO B 1 317 ? 20.219 35.469 3.359 1 95.31 317 PRO B N 1
ATOM 5401 C CA . PRO B 1 317 ? 19.891 35 2.021 1 95.31 317 PRO B CA 1
ATOM 5402 C C . PRO B 1 317 ? 19.25 33.594 2.045 1 95.31 317 PRO B C 1
ATOM 5404 O O . PRO B 1 317 ? 19.625 32.75 2.855 1 95.31 317 PRO B O 1
ATOM 5407 N N . PHE B 1 318 ? 18.281 33.406 1.182 1 97.25 318 PHE B N 1
ATOM 5408 C CA . PHE B 1 318 ? 17.609 32.094 1.102 1 97.25 318 PHE B CA 1
ATOM 5409 C C . PHE B 1 318 ? 17.156 31.812 -0.324 1 97.25 318 PHE B C 1
ATOM 5411 O O . PHE B 1 318 ? 17.094 32.719 -1.156 1 97.25 318 PHE B O 1
ATOM 5418 N N . LYS B 1 319 ? 16.969 30.578 -0.66 1 97.88 319 LYS B N 1
ATOM 5419 C CA . LYS B 1 319 ? 16.328 30.094 -1.885 1 97.88 319 LYS B CA 1
ATOM 5420 C C . LYS B 1 319 ? 15.125 29.219 -1.572 1 97.88 319 LYS B C 1
ATOM 5422 O O . LYS B 1 319 ? 15.117 28.5 -0.571 1 97.88 319 LYS B O 1
ATOM 5427 N N . ILE B 1 320 ? 14.078 29.359 -2.379 1 98.25 320 ILE B N 1
ATOM 5428 C CA . ILE B 1 320 ? 12.922 28.484 -2.232 1 98.25 320 ILE B CA 1
ATOM 5429 C C . ILE B 1 320 ? 13.219 27.125 -2.855 1 98.25 320 ILE B C 1
ATOM 5431 O O . ILE B 1 320 ? 13.625 27.047 -4.016 1 98.25 320 ILE B O 1
ATOM 5435 N N . ASP B 1 321 ? 13.008 26.125 -2.113 1 97.56 321 ASP B N 1
ATOM 5436 C CA . ASP B 1 321 ? 13.289 24.781 -2.568 1 97.56 321 ASP B CA 1
ATOM 5437 C C . ASP B 1 321 ? 12.055 24.141 -3.205 1 97.56 321 ASP B C 1
ATOM 5439 O O . ASP B 1 321 ? 12.133 23.609 -4.312 1 97.56 321 ASP B O 1
ATOM 5443 N N . LYS B 1 322 ? 10.922 24.125 -2.479 1 96.31 322 LYS B N 1
ATOM 5444 C CA . LYS B 1 322 ? 9.68 23.484 -2.912 1 96.31 322 LYS B CA 1
ATOM 5445 C C . LYS B 1 322 ? 8.469 24.344 -2.545 1 96.31 322 LYS B C 1
ATOM 5447 O O . LYS B 1 322 ? 8.5 25.078 -1.566 1 96.31 322 LYS B O 1
ATOM 5452 N N . LYS B 1 323 ? 7.477 24.25 -3.309 1 97.94 323 LYS B N 1
ATOM 5453 C CA . LYS B 1 323 ? 6.145 24.797 -3.07 1 97.94 323 LYS B CA 1
ATOM 5454 C C . LYS B 1 323 ? 5.07 23.734 -3.275 1 97.94 323 LYS B C 1
ATOM 5456 O O . LYS B 1 323 ? 5.184 22.891 -4.176 1 97.94 323 LYS B O 1
ATOM 5461 N N . TRP B 1 324 ? 4.078 23.703 -2.422 1 97.88 324 TRP B N 1
ATOM 5462 C CA . TRP B 1 324 ? 2.98 22.766 -2.596 1 97.88 324 TRP B CA 1
ATOM 5463 C C . TRP B 1 324 ? 1.697 23.281 -1.965 1 97.88 324 TRP B C 1
ATOM 5465 O O . TRP B 1 324 ? 1.682 24.391 -1.404 1 97.88 324 TRP B O 1
ATOM 5475 N N . SER B 1 325 ? 0.664 22.609 -2.141 1 97.69 325 SER B N 1
ATOM 5476 C CA . SER B 1 325 ? -0.621 22.984 -1.555 1 97.69 325 SER B CA 1
ATOM 5477 C C . SER B 1 325 ? -1.326 21.766 -0.964 1 97.69 325 SER B C 1
ATOM 5479 O O . SER B 1 325 ? -0.994 20.625 -1.297 1 97.69 325 SER B O 1
ATOM 5481 N N . GLY B 1 326 ? -2.127 21.953 -0.029 1 96.44 326 GLY B N 1
ATOM 5482 C CA . GLY B 1 326 ? -3.049 21 0.556 1 96.44 326 GLY B CA 1
ATOM 5483 C C . GLY B 1 326 ? -4.488 21.469 0.547 1 96.44 326 GLY B C 1
ATOM 5484 O O . GLY B 1 326 ? -4.754 22.656 0.374 1 96.44 326 GLY B O 1
ATOM 5485 N N . ILE B 1 327 ? -5.414 20.562 0.676 1 97.25 327 ILE B N 1
ATOM 5486 C CA . ILE B 1 327 ? -6.836 20.891 0.637 1 97.25 327 ILE B CA 1
ATOM 5487 C C . ILE B 1 327 ? -7.477 20.562 1.985 1 97.25 327 ILE B C 1
ATOM 5489 O O . ILE B 1 327 ? -7.602 19.406 2.359 1 97.25 327 ILE B O 1
ATOM 5493 N N . MET B 1 328 ? -7.918 21.547 2.678 1 97 328 MET B N 1
ATOM 5494 C CA . MET B 1 328 ? -8.641 21.391 3.938 1 97 328 MET B CA 1
ATOM 5495 C C . MET B 1 328 ? -10.148 21.375 3.705 1 97 328 MET B C 1
ATOM 5497 O O . MET B 1 328 ? -10.609 21.719 2.617 1 97 328 MET B O 1
ATOM 5501 N N . GLY B 1 329 ? -10.852 20.844 4.652 1 97 329 GLY B N 1
ATOM 5502 C CA . GLY B 1 329 ? -12.297 20.969 4.715 1 97 329 GLY B CA 1
ATOM 5503 C C . GLY B 1 329 ? -12.773 21.953 5.754 1 97 329 GLY B C 1
ATOM 5504 O O . GLY B 1 329 ? -12.469 21.812 6.941 1 97 329 GLY B O 1
ATOM 5505 N N . VAL B 1 330 ? -13.523 22.938 5.258 1 95.38 330 VAL B N 1
ATOM 5506 C CA . VAL B 1 330 ? -13.945 24 6.168 1 95.38 330 VAL B CA 1
ATOM 5507 C C . VAL B 1 330 ? -15.453 24.188 6.086 1 95.38 330 VAL B C 1
ATOM 5509 O O . VAL B 1 330 ? -16.094 23.672 5.164 1 95.38 330 VAL B O 1
ATOM 5512 N N . GLY B 1 331 ? -15.984 24.797 7.086 1 92.81 331 GLY B N 1
ATOM 5513 C CA . GLY B 1 331 ? -17.391 25.172 7.172 1 92.81 331 GLY B CA 1
ATOM 5514 C C . GLY B 1 331 ? -17.625 26.359 8.094 1 92.81 331 GLY B C 1
ATOM 5515 O O . GLY B 1 331 ? -16.688 26.969 8.594 1 92.81 331 GLY B O 1
ATOM 5516 N N . SER B 1 332 ? -18.859 26.625 8.25 1 87.44 332 SER B N 1
ATOM 5517 C CA . SER B 1 332 ? -19.25 27.781 9.055 1 87.44 332 SER B CA 1
ATOM 5518 C C . SER B 1 332 ? -18.953 27.547 10.531 1 87.44 332 SER B C 1
ATOM 5520 O O . SER B 1 332 ? -18.703 28.5 11.273 1 87.44 332 SER B O 1
ATOM 5522 N N . GLN B 1 333 ? -18.906 26.359 10.906 1 83.38 333 GLN B N 1
ATOM 5523 C CA . GLN B 1 333 ? -18.578 26 12.281 1 83.38 333 GLN B CA 1
ATOM 5524 C C . GLN B 1 333 ? -17.203 25.359 12.375 1 83.38 333 GLN B C 1
ATOM 5526 O O . GLN B 1 333 ? -16.766 24.656 11.461 1 83.38 333 GLN B O 1
ATOM 5531 N N . LYS B 1 334 ? -16.562 25.625 13.5 1 84.62 334 LYS B N 1
ATOM 5532 C CA . LYS B 1 334 ? -15.242 25.062 13.711 1 84.62 334 LYS B CA 1
ATOM 5533 C C . LYS B 1 334 ? -15.328 23.719 14.43 1 84.62 334 LYS B C 1
ATOM 5535 O O . LYS B 1 334 ? -14.688 23.516 15.469 1 84.62 334 LYS B O 1
ATOM 5540 N N . LYS B 1 335 ? -16.234 22.953 14.055 1 89.38 335 LYS B N 1
ATOM 5541 C CA . LYS B 1 335 ? -16.406 21.609 14.602 1 89.38 335 LYS B CA 1
ATOM 5542 C C . LYS B 1 335 ? -16.484 20.562 13.492 1 89.38 335 LYS B C 1
ATOM 5544 O O . LYS B 1 335 ? -17.125 20.812 12.461 1 89.38 335 LYS B O 1
ATOM 5549 N N . PRO B 1 336 ? -15.891 19.484 13.742 1 95.81 336 PRO B N 1
ATOM 5550 C CA . PRO B 1 336 ? -16 18.438 12.727 1 95.81 336 PRO B CA 1
ATOM 5551 C C . PRO B 1 336 ? -17.406 17.875 12.617 1 95.81 336 PRO B C 1
ATOM 5553 O O . PRO B 1 336 ? -18.203 18 13.547 1 95.81 336 PRO B O 1
ATOM 5556 N N . ILE B 1 337 ? -17.75 17.391 11.453 1 97.19 337 ILE B N 1
ATOM 5557 C CA . ILE B 1 337 ? -18.984 16.641 11.242 1 97.19 337 ILE B CA 1
ATOM 5558 C C . ILE B 1 337 ? -18.719 15.148 11.422 1 97.19 337 ILE B C 1
ATOM 5560 O O . ILE B 1 337 ? -17.938 14.555 10.672 1 97.19 337 ILE B O 1
ATOM 5564 N N . ILE B 1 338 ? -19.234 14.555 12.445 1 97.94 338 ILE B N 1
ATOM 5565 C CA . ILE B 1 338 ? -19.141 13.133 12.742 1 97.94 338 ILE B CA 1
ATOM 5566 C C . ILE B 1 338 ? -20.547 12.547 12.898 1 97.94 338 ILE B C 1
ATOM 5568 O O . ILE B 1 338 ? -21.203 12.773 13.906 1 97.94 338 ILE B O 1
ATOM 5572 N N . LYS B 1 339 ? -20.984 11.797 11.883 1 97.44 339 LYS B N 1
ATOM 5573 C CA . LYS B 1 339 ? -22.344 11.289 11.969 1 97.44 339 LYS B CA 1
ATOM 5574 C C . LYS B 1 339 ? -22.578 10.156 10.969 1 97.44 339 LYS B C 1
ATOM 5576 O O . LYS B 1 339 ? -21.75 9.938 10.078 1 97.44 339 LYS B O 1
ATOM 5581 N N . GLU B 1 340 ? -23.656 9.414 11.18 1 97.19 340 GLU B N 1
ATOM 5582 C CA . GLU B 1 340 ? -24.219 8.531 10.156 1 97.19 340 GLU B CA 1
ATOM 5583 C C . GLU B 1 340 ? -25.047 9.32 9.148 1 97.19 340 GLU B C 1
ATOM 5585 O O . GLU B 1 340 ? -26.078 9.891 9.5 1 97.19 340 GLU B O 1
ATOM 5590 N N . VAL B 1 341 ? -24.625 9.375 7.934 1 96.5 341 VAL B N 1
ATOM 5591 C CA . VAL B 1 341 ? -25.266 10.258 6.965 1 96.5 341 VAL B CA 1
ATOM 5592 C C . VAL B 1 341 ? -26.469 9.547 6.332 1 96.5 341 VAL B C 1
ATOM 5594 O O . VAL B 1 341 ? -27.422 10.195 5.895 1 96.5 341 VAL B O 1
ATOM 5597 N N . GLU B 1 342 ? -26.469 8.266 6.156 1 94.38 342 GLU B N 1
ATOM 5598 C CA . GLU B 1 342 ? -27.531 7.332 5.805 1 94.38 342 GLU B CA 1
ATOM 5599 C C . GLU B 1 342 ? -27.234 5.934 6.336 1 94.38 342 GLU B C 1
ATOM 5601 O O . GLU B 1 342 ? -26.141 5.668 6.82 1 94.38 342 GLU B O 1
ATOM 5606 N N . PRO B 1 343 ? -28.203 5.094 6.266 1 94.06 343 PRO B N 1
ATOM 5607 C CA . PRO B 1 343 ? -27.984 3.777 6.867 1 94.06 343 PRO B CA 1
ATOM 5608 C C . PRO B 1 343 ? -26.688 3.119 6.379 1 94.06 343 PRO B C 1
ATOM 5610 O O . PRO B 1 343 ? -26.5 2.939 5.172 1 94.06 343 PRO B O 1
ATOM 5613 N N . ASN B 1 344 ? -25.781 2.844 7.23 1 96.44 344 ASN B N 1
ATOM 5614 C CA . ASN B 1 344 ? -24.547 2.105 6.988 1 96.44 344 ASN B CA 1
ATOM 5615 C C . ASN B 1 344 ? -23.469 2.998 6.371 1 96.44 344 ASN B C 1
ATOM 5617 O O . ASN B 1 344 ? -22.406 2.518 5.988 1 96.44 344 ASN B O 1
ATOM 5621 N N . VAL B 1 345 ? -23.75 4.289 6.293 1 97.88 345 VAL B N 1
ATOM 5622 C CA . VAL B 1 345 ? -22.766 5.23 5.762 1 97.88 345 VAL B CA 1
ATOM 5623 C C . VAL B 1 345 ? -22.453 6.301 6.805 1 97.88 345 VAL B C 1
ATOM 5625 O O . VAL B 1 345 ? -23.359 6.969 7.305 1 97.88 345 VAL B O 1
ATOM 5628 N N . TYR B 1 346 ? -21.234 6.457 7.121 1 98.44 346 TYR B N 1
ATOM 5629 C CA . TYR B 1 346 ? -20.766 7.391 8.141 1 98.44 346 TYR B CA 1
ATOM 5630 C C . TYR B 1 346 ? -19.734 8.352 7.559 1 98.44 346 TYR B C 1
ATOM 5632 O O . TYR B 1 346 ? -19.141 8.086 6.512 1 98.44 346 TYR B O 1
ATOM 5640 N N . CYS B 1 347 ? -19.531 9.516 8.266 1 98.62 347 CYS B N 1
ATOM 5641 C CA . CYS B 1 347 ? -18.484 10.414 7.789 1 98.62 347 CYS B CA 1
ATOM 5642 C C . CYS B 1 347 ? -17.812 11.133 8.953 1 98.62 347 CYS B C 1
ATOM 5644 O O . CYS B 1 347 ? -18.406 11.273 10.023 1 98.62 347 CYS B O 1
ATOM 5646 N N . GLY B 1 348 ? -16.609 11.398 8.867 1 98.38 348 GLY B N 1
ATOM 5647 C CA . GLY B 1 348 ? -15.789 12.289 9.68 1 98.38 348 GLY B CA 1
ATOM 5648 C C . GLY B 1 348 ? -15.023 13.305 8.859 1 98.38 348 GLY B C 1
ATOM 5649 O O . GLY B 1 348 ? -13.977 12.984 8.281 1 98.38 348 GLY B O 1
ATOM 5650 N N . VAL B 1 349 ? -15.586 14.562 8.75 1 98 349 VAL B N 1
ATOM 5651 C CA . VAL B 1 349 ? -15.031 15.562 7.836 1 98 349 VAL B CA 1
ATOM 5652 C C . VAL B 1 349 ? -15.086 16.938 8.492 1 98 349 VAL B C 1
ATOM 5654 O O . VAL B 1 349 ? -15.43 17.062 9.672 1 98 349 VAL B O 1
ATOM 5657 N N . ARG B 1 350 ? -14.547 17.922 7.844 1 97.5 350 ARG B N 1
ATOM 5658 C CA . ARG B 1 350 ? -14.57 19.312 8.25 1 97.5 350 ARG B CA 1
ATOM 5659 C C . ARG B 1 350 ? -13.688 19.547 9.469 1 97.5 350 ARG B C 1
ATOM 5661 O O . ARG B 1 350 ? -14.148 20.031 10.508 1 97.5 350 ARG B O 1
ATOM 5668 N N . LEU B 1 351 ? -12.445 19.328 9.273 1 95.62 351 LEU B N 1
ATOM 5669 C CA . LEU B 1 351 ? -11.5 19.438 10.375 1 95.62 351 LEU B CA 1
ATOM 5670 C C . LEU B 1 351 ? -11.031 20.875 10.555 1 95.62 351 LEU B C 1
ATOM 5672 O O . LEU B 1 351 ? -10.422 21.219 11.57 1 95.62 351 LEU B O 1
ATOM 5676 N N . GLY B 1 352 ? -11.242 21.734 9.602 1 90.81 352 GLY B N 1
ATOM 5677 C CA . GLY B 1 352 ? -11.008 23.172 9.742 1 90.81 352 GLY B CA 1
ATOM 5678 C C . GLY B 1 352 ? -9.547 23.531 9.891 1 90.81 352 GLY B C 1
ATOM 5679 O O . GLY B 1 352 ? -9.195 24.438 10.641 1 90.81 352 GLY B O 1
ATOM 5680 N N . GLY B 1 353 ? -8.672 22.703 9.406 1 89.69 353 GLY B N 1
ATOM 5681 C CA . GLY B 1 353 ? -7.246 22.984 9.469 1 89.69 353 GLY B CA 1
ATOM 5682 C C . GLY B 1 353 ? -6.594 22.469 10.742 1 89.69 353 GLY B C 1
ATOM 5683 O O . GLY B 1 353 ? -5.402 22.703 10.969 1 89.69 353 GLY B O 1
ATOM 5684 N N . MET B 1 354 ? -7.363 21.766 11.531 1 93.56 354 MET B N 1
ATOM 5685 C CA . MET B 1 354 ? -6.863 21.25 12.797 1 93.56 354 MET B CA 1
ATOM 5686 C C . MET B 1 354 ? -6.707 19.734 12.734 1 93.56 354 MET B C 1
ATOM 5688 O O . MET B 1 354 ? -6.961 19.031 13.711 1 93.56 354 MET B O 1
ATOM 5692 N N . GLY B 1 355 ? -6.371 19.25 11.617 1 95.38 355 GLY B N 1
ATOM 5693 C CA . GLY B 1 355 ? -6.285 17.812 11.391 1 95.38 355 GLY B CA 1
ATOM 5694 C C . GLY B 1 355 ? -5.312 17.125 12.328 1 95.38 355 GLY B C 1
ATOM 5695 O O . GLY B 1 355 ? -5.598 16.031 12.836 1 95.38 355 GLY B O 1
ATOM 5696 N N . ILE B 1 356 ? -4.117 17.719 12.547 1 97.69 356 ILE B N 1
ATOM 5697 C CA . ILE B 1 356 ? -3.131 17.125 13.445 1 97.69 356 ILE B CA 1
ATOM 5698 C C . ILE B 1 356 ? -3.693 17.062 14.859 1 97.69 356 ILE B C 1
ATOM 5700 O O . ILE B 1 356 ? -3.559 16.047 15.547 1 97.69 356 ILE B O 1
ATOM 5704 N N . ALA B 1 357 ? -4.355 18.078 15.289 1 97.44 357 ALA B N 1
ATOM 5705 C CA . ALA B 1 357 ? -4.816 18.203 16.672 1 97.44 357 ALA B CA 1
ATOM 5706 C C . ALA B 1 357 ? -6.008 17.297 16.938 1 97.44 357 ALA B C 1
ATOM 5708 O O . ALA B 1 357 ? -6.094 16.656 17.984 1 97.44 357 ALA B O 1
ATOM 5709 N N . ILE B 1 358 ? -6.926 17.219 15.984 1 97.5 358 ILE B N 1
ATOM 5710 C CA . ILE B 1 358 ? -8.18 16.578 16.375 1 97.5 358 ILE B CA 1
ATOM 5711 C C . ILE B 1 358 ? -8.398 15.32 15.539 1 97.5 358 ILE B C 1
ATOM 5713 O O . ILE B 1 358 ? -9.32 14.547 15.805 1 97.5 358 ILE B O 1
ATOM 5717 N N . GLY B 1 359 ? -7.594 15.039 14.547 1 98 359 GLY B N 1
ATOM 5718 C CA . GLY B 1 359 ? -7.828 13.953 13.609 1 98 359 GLY B CA 1
ATOM 5719 C C . GLY B 1 359 ? -7.891 12.594 14.289 1 98 359 GLY B C 1
ATOM 5720 O O . GLY B 1 359 ? -8.734 11.766 13.945 1 98 359 GLY B O 1
ATOM 5721 N N . SER B 1 360 ? -6.965 12.336 15.203 1 98.31 360 SER B N 1
ATOM 5722 C CA . SER B 1 360 ? -6.965 11.07 15.93 1 98.31 360 SER B CA 1
ATOM 5723 C C . SER B 1 360 ? -8.266 10.875 16.703 1 98.31 360 SER B C 1
ATOM 5725 O O . SER B 1 360 ? -8.836 9.781 16.688 1 98.31 360 SER B O 1
ATOM 5727 N N . LEU B 1 361 ? -8.688 11.922 17.312 1 98.12 361 LEU B N 1
ATOM 5728 C CA . LEU B 1 361 ? -9.906 11.852 18.109 1 98.12 361 LEU B CA 1
ATOM 5729 C C . LEU B 1 361 ? -11.125 11.648 17.219 1 98.12 361 LEU B C 1
ATOM 5731 O O . LEU B 1 361 ? -12.023 10.875 17.562 1 98.12 361 LEU B O 1
ATOM 5735 N N . VAL B 1 362 ? -11.172 12.359 16.141 1 98.19 362 VAL B N 1
ATOM 5736 C CA . VAL B 1 362 ? -12.273 12.219 15.195 1 98.19 362 VAL B CA 1
ATOM 5737 C C . VAL B 1 362 ? -12.328 10.789 14.672 1 98.19 362 VAL B C 1
ATOM 5739 O O . VAL B 1 362 ? -13.406 10.203 14.547 1 98.19 362 VAL B O 1
ATOM 5742 N N . GLY B 1 363 ? -11.172 10.219 14.352 1 98.62 363 GLY B N 1
ATOM 5743 C CA . GLY B 1 363 ? -11.125 8.82 13.945 1 98.62 363 GLY B CA 1
ATOM 5744 C C . GLY B 1 363 ? -11.695 7.875 14.992 1 98.62 363 GLY B C 1
ATOM 5745 O O . GLY B 1 363 ? -12.469 6.977 14.664 1 98.62 363 GLY B O 1
ATOM 5746 N N . LYS B 1 364 ? -11.328 8.078 16.219 1 98.5 364 LYS B N 1
ATOM 5747 C CA . LYS B 1 364 ? -11.828 7.254 17.328 1 98.5 364 LYS B CA 1
ATOM 5748 C C . LYS B 1 364 ? -13.336 7.402 17.484 1 98.5 364 LYS B C 1
ATOM 5750 O O . LYS B 1 364 ? -14.047 6.406 17.641 1 98.5 364 LYS B O 1
ATOM 5755 N N . GLU B 1 365 ? -13.773 8.641 17.469 1 98.25 365 GLU B N 1
ATOM 5756 C CA . GLU B 1 365 ? -15.195 8.914 17.625 1 98.25 365 GLU B CA 1
ATOM 5757 C C . GLU B 1 365 ? -16 8.273 16.5 1 98.25 365 GLU B C 1
ATOM 5759 O O . GLU B 1 365 ? -17.109 7.773 16.734 1 98.25 365 GLU B O 1
ATOM 5764 N N . LEU B 1 366 ? -15.5 8.297 15.32 1 98.19 366 LEU B N 1
ATOM 5765 C CA . LEU B 1 366 ? -16.156 7.668 14.172 1 98.19 366 LEU B CA 1
ATOM 5766 C C . LEU B 1 366 ? -16.281 6.164 14.391 1 98.19 366 LEU B C 1
ATOM 5768 O O . LEU B 1 366 ? -17.344 5.586 14.125 1 98.19 366 LEU B O 1
ATOM 5772 N N . ALA B 1 367 ? -15.203 5.531 14.797 1 98.5 367 ALA B N 1
ATOM 5773 C CA . ALA B 1 367 ? -15.219 4.094 15.062 1 98.5 367 ALA B CA 1
ATOM 5774 C C . ALA B 1 367 ? -16.234 3.742 16.141 1 98.5 367 ALA B C 1
ATOM 5776 O O . ALA B 1 367 ? -16.906 2.707 16.047 1 98.5 367 ALA B O 1
ATOM 5777 N N . ASP B 1 368 ? -16.344 4.629 17.125 1 97.94 368 ASP B N 1
ATOM 5778 C CA . ASP B 1 368 ? -17.281 4.414 18.219 1 97.94 368 ASP B CA 1
ATOM 5779 C C . ASP B 1 368 ? -18.719 4.551 17.75 1 97.94 368 ASP B C 1
ATOM 5781 O O . ASP B 1 368 ? -19.625 3.918 18.297 1 97.94 368 ASP B O 1
ATOM 5785 N N . LEU B 1 369 ? -18.953 5.324 16.781 1 97.44 369 LEU B N 1
ATOM 5786 C CA . LEU B 1 369 ? -20.297 5.633 16.266 1 97.44 369 LEU B CA 1
ATOM 5787 C C . LEU B 1 369 ? -20.844 4.465 15.453 1 97.44 369 LEU B C 1
ATOM 5789 O O . LEU B 1 369 ? -22.047 4.309 15.328 1 97.44 369 LEU B O 1
ATOM 5793 N N . VAL B 1 370 ? -19.969 3.686 14.836 1 94.81 370 VAL B N 1
ATOM 5794 C CA . VAL B 1 370 ? -20.375 2.617 13.922 1 94.81 370 VAL B CA 1
ATOM 5795 C C . VAL B 1 370 ? -21.172 1.561 14.68 1 94.81 370 VAL B C 1
ATOM 5797 O O . VAL B 1 370 ? -20.75 1.111 15.75 1 94.81 370 VAL B O 1
ATOM 5800 N N . LYS B 1 371 ? -22.391 1.144 14.18 1 88.81 371 LYS B N 1
ATOM 5801 C CA . LYS B 1 371 ? -23.25 0.104 14.734 1 88.81 371 LYS B CA 1
ATOM 5802 C C . LYS B 1 371 ? -22.984 -1.244 14.07 1 88.81 371 LYS B C 1
ATOM 5804 O O . LYS B 1 371 ? -22.828 -1.319 12.852 1 88.81 371 LYS B O 1
ATOM 5809 N N . TRP B 1 372 ? -22.547 -2.223 14.836 1 83.25 372 TRP B N 1
ATOM 5810 C CA . TRP B 1 372 ? -22.188 -3.521 14.281 1 83.25 372 TRP B CA 1
ATOM 5811 C C . TRP B 1 372 ? -23.188 -4.59 14.695 1 83.25 372 TRP B C 1
ATOM 5813 O O . TRP B 1 372 ? -23.625 -4.629 15.852 1 83.25 372 TRP B O 1
#

pLDDT: mean 96.6, std 3.25, range [58.34, 98.94]

Radius of gyration: 30.41 Å; Cα contacts (8 Å, |Δi|>4): 1721; chains: 2; bounding box: 60×95×65 Å

Solvent-accessible surface area (backbone atoms only — not comparable to full-atom values): 37798 Å² total; per-residue (Å²): 116,78,60,28,73,34,48,38,57,64,73,56,42,82,31,42,35,34,30,38,23,54,30,56,34,27,43,33,19,51,48,45,36,39,71,77,37,73,85,58,40,39,39,30,34,18,55,29,75,52,56,70,46,35,60,44,47,60,90,27,57,43,52,65,67,50,69,56,38,50,53,53,46,54,75,78,40,52,70,68,54,51,45,50,50,38,41,45,22,51,54,7,38,51,48,45,39,68,73,63,33,47,78,58,22,48,56,43,74,60,18,26,33,34,48,33,45,56,88,41,52,68,61,45,52,52,44,65,70,39,38,65,60,53,24,61,66,40,24,86,71,68,74,45,75,43,59,43,81,34,69,56,82,76,67,57,39,72,42,49,73,50,27,46,27,32,63,80,20,26,33,39,35,38,33,41,38,50,51,50,49,51,45,52,34,42,69,71,64,44,44,74,38,48,61,32,39,74,65,45,73,47,72,52,99,77,31,31,39,38,36,40,78,65,50,72,41,56,19,44,28,40,36,42,29,48,27,24,53,35,57,72,77,40,98,58,85,40,39,27,35,32,41,35,36,36,28,38,42,71,36,89,83,60,79,67,71,34,37,37,29,27,76,68,59,42,27,36,36,31,53,54,89,47,17,47,38,39,33,36,40,39,82,79,42,51,72,79,23,53,30,84,71,76,57,84,52,68,72,36,54,50,51,52,51,48,45,40,46,57,22,67,35,59,89,49,89,81,51,81,63,50,60,29,41,22,30,32,8,30,52,97,52,94,54,60,48,72,48,72,80,48,87,53,30,32,34,45,30,21,50,56,79,37,48,68,9,31,16,42,43,48,8,40,52,47,38,66,66,59,86,127,117,76,61,29,71,34,48,37,58,64,73,55,41,82,32,42,35,34,30,38,22,57,32,55,32,28,43,35,18,51,49,44,36,38,68,77,36,72,84,60,39,39,39,30,34,18,55,30,76,52,56,68,46,36,60,43,48,59,88,26,57,43,51,69,66,52,71,56,36,50,54,53,46,53,75,78,39,53,69,67,54,52,46,51,51,38,40,45,20,52,51,7,38,50,47,45,39,68,72,63,32,48,77,59,22,48,57,44,75,62,18,26,34,34,47,33,46,55,87,40,53,68,61,45,53,52,46,64,71,38,38,64,59,52,24,61,67,40,24,86,68,68,73,43,75,42,58,43,81,34,69,55,82,76,65,59,38,72,43,47,72,49,27,45,27,32,64,78,19,25,35,39,36,40,34,41,38,51,53,51,50,51,46,52,33,41,69,70,63,44,44,73,38,50,60,31,38,73,65,47,72,47,73,52,98,76,31,30,39,38,36,38,77,65,52,71,41,55,21,44,27,40,35,42,26,47,28,23,53,34,56,71,78,40,96,58,86,42,39,28,35,34,39,36,36,38,27,37,44,71,37,88,83,61,80,66,72,32,39,36,30,28,76,69,57,42,27,38,36,31,53,55,88,47,17,50,40,40,34,37,40,39,80,79,44,53,72,78,23,53,31,83,70,77,58,84,54,69,72,36,54,49,52,54,50,49,46,40,44,56,23,68,34,59,87,50,90,82,50,80,64,51,62,29,40,22,30,32,7,30,50,97,54,96,54,61,48,72,46,72,80,48,86,55,30,32,34,45,31,20,50,58,78,38,47,67,10,31,17,42,43,50,7,41,53,47,38,67,65,59,87,129